Protein AF-A0A9D7CVF1-F1 (afdb_monomer_lite)

pLDDT: mean 89.94, std 9.38, range [32.0, 98.56]

Sequence (458 aa):
MRPASTTSSVDATNLTDLGPASDLLQLRPAEVLFEEWAKLRAAGKKTPQIALWAAIPTGATHWTKHLSLYENPTYEGLLLRDRKTKKKVYFVVDPDAVDEESKKRVPSADIMASLRAADLVVQRMWTLGTTDASRDRWSFLAPCRAGDKDITTILGDEPCDQAHTPASTLGSAVAVAPSYQVNFGSLPYAASGRFRGHTFRKQWATALSVMPEYVFVSGWNEFVSAPQANPIVGDPFAKSMGLERDPEGRNLFVDTFGAEFGRDIEPTVEYGSEVYDLMTSCARVFHRNAATGARGCNDAAEACCAKQPADTYRTVLAARNDVLEDVVLSTSRSELTTLVGAGHREVCSRHGAPSTFCLRGDEPSTPLGPFIAFGSGGAGRRALHRCIIGNRHFYSLAAGCEGQVFDGTLAFLQEAPSSEMPRRLQRCFHPTTGEHTVALGFDCPSGFTTVETLGYVR

Radius of gyration: 24.54 Å; chains: 1; bounding box: 62×50×69 Å

Secondary structure (DSSP, 8-state):
-PPPPPEEEEEE-S--S-SHHHIIIIIHHHHHHHHHHHHHHHTT----EEEEEE---TT--THHHHHHHHH-GGGGGGB-B-TTT-PEEEEEE-----SHHHHTTSPPHHHHHHHHHTTEEEEEEESSS---TTS-EEES---EEETTEEE----SSS------BS--SS--EEEE-SS-BSS-TTSTTTB---GGGHHHHHHHHHHHHH--SEEEE--S--TT--EEE---TT-TT---TT-TTSGGGGEEESS--HHHH----S-BTTTBTHHHHHHHHHHHHHHHHHHHT--S---TTSGGGPPPPTTSEEEEEEEEETTTTEEEEES-HHHHHHHHHTT-EE-B---SS--SS---SSS-B-TT--EEEESS--TTEEEEEEEEETTEEEEESSTTGGGSEEEEEEEEEESS--SSS-EEEEEEEETTTTEEEEEESSPPPTTPEEEEEEEEE-

Structure (mmCIF, N/CA/C/O backbone):
data_AF-A0A9D7CVF1-F1
#
_entry.id   AF-A0A9D7CVF1-F1
#
loop_
_atom_site.group_PDB
_atom_site.id
_atom_site.type_symbol
_atom_site.label_atom_id
_atom_site.label_alt_id
_atom_site.label_comp_id
_atom_site.label_asym_id
_atom_site.label_entity_id
_atom_site.label_seq_id
_atom_site.pdbx_PDB_ins_code
_atom_site.Cartn_x
_atom_site.Cartn_y
_atom_site.Cartn_z
_atom_site.occupancy
_atom_site.B_iso_or_equiv
_atom_site.auth_seq_id
_atom_site.auth_comp_id
_atom_site.auth_asym_id
_atom_site.auth_atom_id
_atom_site.pdbx_PDB_model_num
ATOM 1 N N . MET A 1 1 ? -9.320 -19.992 29.918 1.00 32.00 1 MET A N 1
ATOM 2 C CA . MET A 1 1 ? -9.082 -18.763 29.125 1.00 32.00 1 MET A CA 1
ATOM 3 C C . MET A 1 1 ? -10.267 -18.559 28.192 1.00 32.00 1 MET A C 1
ATOM 5 O O . MET A 1 1 ? -10.681 -19.530 27.572 1.00 32.00 1 MET A O 1
ATOM 9 N N . ARG A 1 2 ? -10.872 -17.363 28.138 1.00 34.62 2 ARG A N 1
ATOM 10 C CA . ARG A 1 2 ? -11.914 -17.071 27.132 1.00 34.62 2 ARG A CA 1
ATOM 11 C C . ARG A 1 2 ? -11.241 -16.953 25.754 1.00 34.62 2 ARG A C 1
ATOM 13 O O . ARG A 1 2 ? -10.129 -16.427 25.716 1.00 34.62 2 ARG A O 1
ATOM 20 N N . PRO A 1 3 ? -11.867 -17.430 24.662 1.00 41.22 3 PRO A N 1
ATOM 21 C CA . PRO A 1 3 ? -11.344 -17.208 23.318 1.00 41.22 3 PRO A CA 1
ATOM 22 C C . PRO A 1 3 ? -11.152 -15.706 23.111 1.00 41.22 3 PRO A C 1
ATOM 24 O O . PRO A 1 3 ? -11.980 -14.911 23.564 1.00 41.22 3 PRO A O 1
ATOM 27 N N . ALA A 1 4 ? -10.036 -15.328 22.494 1.00 51.19 4 ALA A N 1
ATOM 28 C CA . ALA A 1 4 ? -9.769 -13.944 22.150 1.00 51.19 4 ALA A CA 1
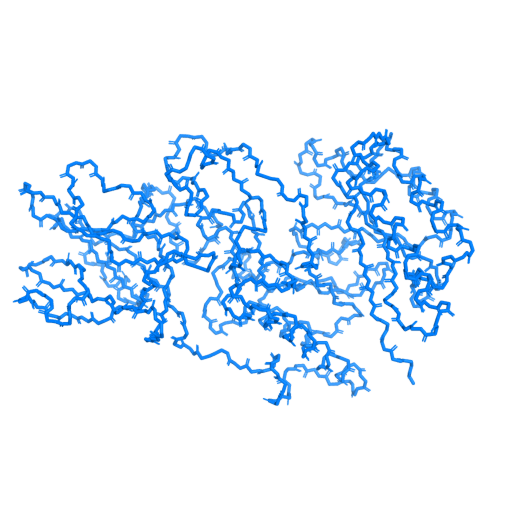ATOM 29 C C . ALA A 1 4 ? -10.967 -13.372 21.378 1.00 51.19 4 ALA A C 1
ATOM 31 O O . ALA A 1 4 ? -11.469 -14.001 20.446 1.00 51.19 4 ALA A O 1
ATOM 32 N N . SER A 1 5 ? -11.475 -12.224 21.821 1.00 62.84 5 SER A N 1
ATOM 33 C CA . SER A 1 5 ? -12.551 -11.539 21.119 1.00 62.84 5 SER A CA 1
ATOM 34 C C . SER A 1 5 ? -11.984 -10.881 19.867 1.00 62.84 5 SER A C 1
ATOM 36 O O . SER A 1 5 ? -11.014 -10.131 19.935 1.00 62.84 5 SER A O 1
ATOM 38 N N . THR A 1 6 ? -12.585 -11.181 18.719 1.00 80.75 6 THR A N 1
ATOM 39 C CA . THR A 1 6 ? -12.394 -10.396 17.500 1.00 80.75 6 THR A CA 1
ATOM 40 C C . THR A 1 6 ? -13.077 -9.044 17.692 1.00 80.75 6 THR A C 1
ATOM 42 O O . THR A 1 6 ? -14.173 -8.985 18.256 1.00 80.75 6 THR A O 1
ATOM 45 N N . THR A 1 7 ? -12.453 -7.972 17.214 1.00 89.00 7 THR A N 1
ATOM 46 C CA . THR A 1 7 ? -12.971 -6.603 17.317 1.00 89.00 7 THR A CA 1
ATOM 47 C C . THR A 1 7 ? -12.929 -5.935 15.950 1.00 89.00 7 THR A C 1
ATOM 49 O O . THR A 1 7 ? -12.012 -6.192 15.176 1.00 89.00 7 THR A O 1
ATOM 52 N N . SER A 1 8 ? -13.897 -5.065 15.682 1.00 90.12 8 SER A N 1
ATOM 53 C CA . SER A 1 8 ? -13.922 -4.146 14.551 1.00 90.12 8 SER A CA 1
ATOM 54 C C . SER A 1 8 ? -13.879 -2.708 15.057 1.00 90.12 8 SER A C 1
ATOM 56 O O . SER A 1 8 ? -14.657 -2.336 15.938 1.00 90.12 8 SER A O 1
ATOM 58 N N . SER A 1 9 ? -12.977 -1.909 14.493 1.00 92.00 9 SER A N 1
ATOM 59 C CA . SER A 1 9 ? -13.012 -0.453 14.627 1.00 92.00 9 SER A CA 1
ATOM 60 C C . SER A 1 9 ? -13.763 0.119 13.429 1.00 92.00 9 SER A C 1
ATOM 62 O O . SER A 1 9 ? -13.464 -0.271 12.305 1.00 92.00 9 SER A O 1
ATOM 64 N N . VAL A 1 10 ? -14.728 1.008 13.651 1.00 93.44 10 VAL A N 1
ATOM 65 C CA . VAL A 1 10 ? -15.422 1.725 12.568 1.00 93.44 10 VAL A CA 1
ATOM 66 C C . VAL A 1 10 ? -14.771 3.090 12.406 1.00 93.44 10 VAL A C 1
ATOM 68 O O . VAL A 1 10 ? -14.734 3.863 13.366 1.00 93.44 10 VAL A O 1
ATOM 71 N N . ASP A 1 11 ? -14.247 3.364 11.214 1.00 90.69 11 ASP A N 1
ATOM 72 C CA . ASP A 1 11 ? -13.698 4.672 10.869 1.00 90.69 11 ASP A CA 1
ATOM 73 C C . ASP A 1 11 ? -14.835 5.676 10.630 1.00 90.69 11 ASP A C 1
ATOM 75 O O . ASP A 1 11 ? -15.666 5.518 9.737 1.00 90.69 11 ASP A O 1
ATOM 79 N N . ALA A 1 12 ? -14.876 6.712 11.460 1.00 90.62 12 ALA A N 1
ATOM 80 C CA . ALA A 1 12 ? -15.750 7.866 11.328 1.00 90.62 12 ALA A CA 1
ATOM 81 C C . ALA A 1 12 ? -14.936 9.164 11.493 1.00 90.62 12 ALA A C 1
ATOM 83 O O . ALA A 1 12 ? -15.301 10.069 12.250 1.00 90.62 12 ALA A O 1
ATOM 84 N N . THR A 1 13 ? -13.787 9.245 10.816 1.00 88.56 13 THR A N 1
ATOM 85 C CA . THR A 1 13 ? -12.788 10.309 11.023 1.00 88.56 13 THR A CA 1
ATOM 86 C C . THR A 1 13 ? -12.808 11.438 9.991 1.00 88.56 13 THR A C 1
ATOM 88 O O . THR A 1 13 ? -12.294 12.521 10.267 1.00 88.56 13 THR A O 1
ATOM 91 N N . ASN A 1 14 ? -13.429 11.226 8.829 1.00 85.62 14 ASN A N 1
ATOM 92 C CA . ASN A 1 14 ? -13.462 12.199 7.730 1.00 85.62 14 ASN A CA 1
ATOM 93 C C . ASN A 1 14 ? -14.377 13.418 7.953 1.00 85.62 14 ASN A C 1
ATOM 95 O O . ASN A 1 14 ? -14.084 14.481 7.409 1.00 85.62 14 ASN A O 1
ATOM 99 N N . LEU A 1 15 ? -15.465 13.300 8.725 1.00 89.06 15 LEU A N 1
ATOM 100 C CA . LEU A 1 15 ? -16.431 14.378 8.951 1.00 89.06 15 LEU A CA 1
ATOM 101 C C . LEU A 1 15 ? -16.648 14.597 10.455 1.00 89.06 15 LEU A C 1
ATOM 103 O O . LEU A 1 15 ? -16.790 13.655 11.230 1.00 89.06 15 LEU A O 1
ATOM 107 N N . THR A 1 16 ? -16.656 15.860 10.876 1.00 90.50 16 THR A N 1
ATOM 108 C CA . THR A 1 16 ? -16.737 16.254 12.297 1.00 90.50 16 THR A CA 1
ATOM 109 C C . THR A 1 16 ? -18.127 16.737 12.704 1.00 90.50 16 THR A C 1
ATOM 111 O O . THR A 1 16 ? -18.491 16.689 13.884 1.00 90.50 16 THR A O 1
ATOM 114 N N . ASP A 1 17 ? -18.923 17.164 11.724 1.00 91.25 17 ASP A N 1
ATOM 115 C CA . ASP A 1 17 ? -20.221 17.796 11.931 1.00 91.25 17 ASP A CA 1
ATOM 116 C C . ASP A 1 17 ? -21.368 16.931 11.426 1.00 91.25 17 ASP A C 1
ATOM 118 O O . ASP A 1 17 ? -21.234 16.191 10.451 1.00 91.25 17 ASP A O 1
ATOM 122 N N . LEU A 1 18 ? -22.521 17.042 12.086 1.00 90.88 18 LEU A N 1
ATOM 123 C CA . LEU A 1 18 ? -23.754 16.393 11.652 1.00 90.88 18 LEU A CA 1
ATOM 124 C C . LEU A 1 18 ? -24.325 17.082 10.412 1.00 90.88 18 LEU A C 1
ATOM 126 O O . LEU A 1 18 ? -24.581 18.285 10.406 1.00 90.88 18 LEU A O 1
ATOM 130 N N . GLY A 1 19 ? -24.592 16.292 9.380 1.00 92.81 19 GLY A N 1
ATOM 131 C CA . GLY A 1 19 ? -25.247 16.733 8.160 1.00 92.81 19 GLY A CA 1
ATOM 132 C C . GLY A 1 19 ? -25.524 15.553 7.229 1.00 92.81 19 GLY A C 1
ATOM 133 O O . GLY A 1 19 ? -25.128 14.430 7.534 1.00 92.81 19 GLY A O 1
ATOM 134 N N . PRO A 1 20 ? -26.167 15.784 6.073 1.00 93.75 20 PRO A N 1
ATOM 135 C CA . PRO A 1 20 ? -26.528 14.702 5.154 1.00 93.75 20 PRO A CA 1
ATOM 136 C C . PRO A 1 20 ? -25.336 13.845 4.702 1.00 93.75 20 PRO A C 1
ATOM 138 O O . PRO A 1 20 ? -25.470 12.638 4.537 1.00 93.75 20 PRO A O 1
ATOM 141 N N . ALA A 1 21 ? -24.158 14.455 4.528 1.00 90.69 21 ALA A N 1
ATOM 142 C CA . ALA A 1 21 ? -22.952 13.738 4.123 1.00 90.69 21 ALA A CA 1
ATOM 143 C C . ALA A 1 21 ? -22.392 12.840 5.239 1.00 90.69 21 ALA A C 1
ATOM 145 O O . ALA A 1 21 ? -22.044 11.694 4.968 1.00 90.69 21 ALA A O 1
ATOM 146 N N . SER A 1 22 ? -22.314 13.327 6.484 1.00 90.56 22 SER A N 1
ATOM 147 C CA . SER A 1 22 ? -21.828 12.517 7.613 1.00 90.56 22 SER A CA 1
ATOM 148 C C . SER A 1 22 ? -22.823 11.448 8.025 1.00 90.56 22 SER A C 1
ATOM 150 O O . SER A 1 22 ? -22.408 10.343 8.369 1.00 90.56 22 SER A O 1
ATOM 152 N N . ASP A 1 23 ? -24.119 11.725 7.888 1.00 91.94 23 ASP A N 1
ATOM 153 C CA . ASP A 1 23 ? -25.166 10.724 8.059 1.00 91.94 23 ASP A CA 1
ATOM 154 C C . ASP A 1 23 ? -24.984 9.556 7.079 1.00 91.94 23 ASP A C 1
ATOM 156 O O . ASP A 1 23 ? -24.867 8.404 7.494 1.00 91.94 23 ASP A O 1
ATOM 160 N N . LEU A 1 24 ? -24.848 9.865 5.785 1.00 90.88 24 LEU A N 1
ATOM 161 C CA . LEU A 1 24 ? -24.698 8.867 4.728 1.00 90.88 24 LEU A CA 1
ATOM 162 C C . LEU A 1 24 ? -23.375 8.090 4.809 1.00 90.88 24 LEU A C 1
ATOM 164 O O . LEU A 1 24 ? -23.370 6.876 4.614 1.00 90.88 24 LEU A O 1
ATOM 168 N N . LEU A 1 25 ? -22.257 8.784 5.040 1.00 87.75 25 LEU A N 1
ATOM 169 C CA . LEU A 1 25 ? -20.916 8.205 4.903 1.00 87.75 25 LEU A CA 1
ATOM 170 C C . LEU A 1 25 ? -20.358 7.611 6.199 1.00 87.75 25 LEU A C 1
ATOM 172 O O . LEU A 1 25 ? -19.443 6.798 6.124 1.00 87.75 25 LEU A O 1
ATOM 176 N N . GLN A 1 26 ? -20.853 8.017 7.374 1.00 90.25 26 GLN A N 1
ATOM 177 C CA . GLN A 1 26 ? -20.248 7.632 8.655 1.00 90.25 26 GLN A CA 1
ATOM 178 C C . GLN A 1 26 ? -21.265 7.125 9.677 1.00 90.25 26 GLN A C 1
ATOM 180 O O . GLN A 1 26 ? -21.130 5.998 10.155 1.00 90.25 26 GLN A O 1
ATOM 185 N N . LEU A 1 27 ? -22.295 7.917 9.999 1.00 92.69 27 LEU A N 1
ATOM 186 C CA . LEU A 1 27 ? -23.236 7.559 11.062 1.00 92.69 27 LEU A CA 1
ATOM 187 C C . LEU A 1 27 ? -24.082 6.349 10.680 1.00 92.69 27 LEU A C 1
ATOM 189 O O . LEU A 1 27 ? -24.062 5.340 11.385 1.00 92.69 27 LEU A O 1
ATOM 193 N N . ARG A 1 28 ? -24.813 6.421 9.562 1.00 94.69 28 ARG A N 1
ATOM 194 C CA . ARG A 1 28 ? -25.746 5.361 9.181 1.00 94.69 28 ARG A CA 1
ATOM 195 C C . ARG A 1 28 ? -25.044 4.026 8.918 1.00 94.69 28 ARG A C 1
ATOM 197 O O . ARG A 1 28 ? -25.560 3.012 9.390 1.00 94.69 28 ARG A O 1
ATOM 204 N N . PRO A 1 29 ? -23.875 3.969 8.249 1.00 93.00 29 PRO A N 1
ATOM 205 C CA . PRO A 1 29 ? -23.104 2.731 8.155 1.00 93.00 29 PRO A CA 1
ATOM 206 C C . PRO A 1 29 ? -22.764 2.126 9.524 1.00 93.00 29 PRO A C 1
ATOM 208 O O . PRO A 1 29 ? -22.915 0.916 9.710 1.00 93.00 29 PRO A O 1
ATOM 211 N N . ALA A 1 30 ? -22.378 2.952 10.505 1.00 94.56 30 ALA A N 1
ATOM 212 C CA . ALA A 1 30 ? -22.141 2.486 11.868 1.00 94.56 30 ALA A CA 1
ATOM 213 C C . ALA A 1 30 ? -23.431 1.949 12.511 1.00 94.56 30 ALA A C 1
ATOM 215 O O . ALA A 1 30 ? -23.434 0.834 13.027 1.00 94.56 30 ALA A O 1
ATOM 216 N N . GLU A 1 31 ? -24.542 2.687 12.442 1.00 96.56 31 GLU A N 1
ATOM 217 C CA . GLU A 1 31 ? -25.841 2.255 12.980 1.00 96.56 31 GLU A CA 1
ATOM 218 C C . GLU A 1 31 ? -26.288 0.907 12.411 1.00 96.56 31 GLU A C 1
ATOM 220 O O . GLU A 1 31 ? -26.634 0.003 13.172 1.00 96.56 31 GLU A O 1
ATOM 225 N N . VAL A 1 32 ? -26.217 0.743 11.087 1.00 96.62 32 VAL A N 1
ATOM 226 C CA . VAL A 1 32 ? -26.565 -0.510 10.404 1.00 96.62 32 VAL A CA 1
ATOM 227 C C . VAL A 1 32 ? -25.686 -1.655 10.901 1.00 96.62 32 VAL A C 1
ATOM 229 O O . VAL A 1 32 ? -26.194 -2.747 11.152 1.00 96.62 32 VAL A O 1
ATOM 232 N N . LEU A 1 33 ? -24.387 -1.423 11.110 1.00 95.88 33 LEU A N 1
ATOM 233 C CA . LEU A 1 33 ? -23.498 -2.446 11.663 1.00 95.88 33 LEU A CA 1
ATOM 234 C C . LEU A 1 33 ? -23.951 -2.895 13.061 1.00 95.88 33 LEU A C 1
ATOM 236 O O . LEU A 1 33 ? -24.021 -4.096 13.331 1.00 95.88 33 LEU A O 1
ATOM 240 N N . PHE A 1 34 ? -24.294 -1.948 13.939 1.00 97.88 34 PHE A N 1
ATOM 241 C CA . PHE A 1 34 ? -24.825 -2.242 15.273 1.00 97.88 34 PHE A CA 1
ATOM 242 C C . PHE A 1 34 ? -26.160 -2.999 15.208 1.00 97.88 34 PHE A C 1
ATOM 244 O O . PHE A 1 34 ? -26.321 -4.013 15.891 1.00 97.88 34 PHE A O 1
ATOM 251 N N . GLU A 1 35 ? -27.093 -2.547 14.368 1.00 98.12 35 GLU A N 1
ATOM 252 C CA . GLU A 1 35 ? -28.409 -3.163 14.168 1.00 98.12 35 GLU A CA 1
ATOM 253 C C . GLU A 1 35 ? -28.285 -4.611 13.673 1.00 98.12 35 GLU A C 1
ATOM 255 O O . GLU A 1 35 ? -28.850 -5.533 14.271 1.00 98.12 35 GLU A O 1
ATOM 260 N N . GLU A 1 36 ? -27.519 -4.839 12.605 1.00 98.00 36 GLU A N 1
ATOM 261 C CA . GLU A 1 36 ? -27.364 -6.162 12.000 1.00 98.00 36 GLU A CA 1
ATOM 262 C C . GLU A 1 36 ? -26.594 -7.118 12.914 1.00 98.00 36 GLU A C 1
ATOM 264 O O . GLU A 1 36 ? -26.976 -8.281 13.077 1.00 98.00 36 GLU A O 1
ATOM 269 N N . TRP A 1 37 ? -25.548 -6.648 13.597 1.00 97.62 37 TRP A N 1
ATOM 270 C CA . TRP A 1 37 ? -24.817 -7.505 14.531 1.00 97.62 37 TRP A CA 1
ATOM 271 C C . TRP A 1 37 ? -25.613 -7.805 15.801 1.00 97.62 37 TRP A C 1
ATOM 273 O O . TRP A 1 37 ? -25.480 -8.906 16.346 1.00 97.62 37 TRP A O 1
ATOM 283 N N . ALA A 1 38 ? -26.477 -6.892 16.254 1.00 97.75 38 ALA A N 1
ATOM 284 C CA . ALA A 1 38 ? -27.419 -7.172 17.334 1.00 97.75 38 ALA A CA 1
ATOM 285 C C . ALA A 1 38 ? -28.394 -8.288 16.931 1.00 97.75 38 ALA A C 1
ATOM 287 O O . ALA A 1 38 ? -28.563 -9.246 17.690 1.00 97.75 38 ALA A O 1
ATOM 288 N N . LYS A 1 39 ? -28.964 -8.224 15.717 1.00 97.81 39 LYS A N 1
ATOM 289 C CA . LYS A 1 39 ? -29.837 -9.281 15.167 1.00 97.81 39 LYS A CA 1
ATOM 290 C C . LYS A 1 39 ? -29.113 -10.627 15.098 1.00 97.81 39 LYS A C 1
ATOM 292 O O . LYS A 1 39 ? -29.648 -11.639 15.553 1.00 97.81 39 LYS A O 1
ATOM 297 N N . LEU A 1 40 ? -27.873 -10.646 14.603 1.00 97.31 40 LEU A N 1
ATOM 298 C CA . LEU A 1 40 ? -27.055 -11.862 14.543 1.00 97.31 40 LEU A CA 1
ATOM 299 C C . LEU A 1 40 ? -26.820 -12.468 15.934 1.00 97.31 40 LEU A C 1
ATOM 301 O O . LEU A 1 40 ? -26.973 -13.680 16.109 1.00 97.31 40 LEU A O 1
ATOM 305 N N . ARG A 1 41 ? -26.498 -11.648 16.940 1.00 95.88 41 ARG A N 1
ATOM 306 C CA . ARG A 1 41 ? -26.304 -12.128 18.318 1.00 95.88 41 ARG A CA 1
ATOM 307 C C . ARG A 1 41 ? -27.593 -12.606 18.970 1.00 95.88 41 ARG A C 1
ATOM 309 O O . ARG A 1 41 ? -27.563 -13.629 19.653 1.00 95.88 41 ARG A O 1
ATOM 316 N N . ALA A 1 42 ? -28.715 -11.932 18.724 1.00 96.31 42 ALA A N 1
ATOM 317 C CA . ALA A 1 42 ? -30.031 -12.395 19.161 1.00 96.31 42 ALA A CA 1
ATOM 318 C C . ALA A 1 42 ? -30.380 -13.769 18.554 1.00 96.31 42 ALA A C 1
ATOM 320 O O . ALA A 1 42 ? -30.990 -14.600 19.220 1.00 96.31 42 ALA A O 1
ATOM 321 N N . ALA A 1 43 ? -29.903 -14.052 17.337 1.00 97.38 43 ALA A N 1
ATOM 322 C CA . ALA A 1 43 ? -29.999 -15.358 16.682 1.00 97.38 43 ALA A CA 1
ATOM 323 C C . ALA A 1 43 ? -28.908 -16.371 17.113 1.00 97.38 43 ALA A C 1
ATOM 325 O O . ALA A 1 43 ? -28.710 -17.396 16.455 1.00 97.38 43 ALA A O 1
ATOM 326 N N . GLY A 1 44 ? -28.158 -16.096 18.186 1.00 96.00 44 GLY A N 1
ATOM 327 C CA . GLY A 1 44 ? -27.120 -16.984 18.718 1.00 96.00 44 GLY A CA 1
ATOM 328 C C . GLY A 1 44 ? -25.831 -17.044 17.889 1.00 96.00 44 GLY A C 1
ATOM 329 O O . GLY A 1 44 ? -24.979 -17.902 18.137 1.00 96.00 44 GLY A O 1
ATOM 330 N N . LYS A 1 45 ? -25.656 -16.158 16.899 1.00 96.06 45 LYS A N 1
ATOM 331 C CA . LYS A 1 45 ? -24.412 -16.056 16.124 1.00 96.06 45 LYS A CA 1
ATOM 332 C C . LYS A 1 45 ? -23.379 -15.226 16.883 1.00 96.06 45 LYS A C 1
ATOM 334 O O . LYS A 1 45 ? -23.706 -14.314 17.640 1.00 96.06 45 LYS A O 1
ATOM 339 N N . LYS A 1 46 ? -22.102 -15.536 16.668 1.00 92.81 46 LYS A N 1
ATOM 340 C CA . LYS A 1 46 ? -20.994 -14.722 17.181 1.00 92.81 46 LYS A CA 1
ATOM 341 C C . LYS A 1 46 ? -20.722 -13.585 16.204 1.00 92.81 46 LYS A C 1
ATOM 343 O O . LYS A 1 46 ? -20.696 -13.815 15.001 1.00 92.81 46 LYS A O 1
ATOM 348 N N . THR A 1 47 ? -20.465 -12.396 16.730 1.00 94.25 47 THR A N 1
ATOM 349 C CA . THR A 1 47 ? -19.963 -11.256 15.956 1.00 94.25 47 THR A CA 1
ATOM 350 C C . THR A 1 47 ? -18.785 -10.626 16.696 1.00 94.25 47 THR A C 1
ATOM 352 O O . THR A 1 47 ? -18.683 -10.804 17.920 1.00 94.25 47 THR A O 1
ATOM 355 N N . PRO A 1 48 ? -17.903 -9.892 16.001 1.00 93.56 48 PRO A N 1
ATOM 356 C CA . PRO A 1 48 ? -16.881 -9.096 16.662 1.00 93.56 48 PRO A CA 1
ATOM 357 C C . PRO A 1 48 ? -17.485 -8.077 17.640 1.00 93.56 48 PRO A C 1
ATOM 359 O O . PRO A 1 48 ? -18.680 -7.771 17.602 1.00 93.56 48 PRO A O 1
ATOM 362 N N . GLN A 1 49 ? -16.661 -7.571 18.554 1.00 96.31 49 GLN A N 1
ATOM 363 C CA . GLN A 1 49 ? -16.992 -6.360 19.302 1.00 96.31 49 GLN A CA 1
ATOM 364 C C . GLN A 1 49 ? -16.765 -5.116 18.433 1.00 96.31 49 GLN A C 1
ATOM 366 O O . GLN A 1 49 ? -15.989 -5.177 17.485 1.00 96.31 49 GLN A O 1
ATOM 371 N N . ILE A 1 50 ? -17.416 -3.999 18.752 1.00 97.00 50 ILE A N 1
ATOM 372 C CA . ILE A 1 50 ? -17.337 -2.744 17.998 1.00 97.00 50 ILE A CA 1
ATOM 373 C C . ILE A 1 50 ? -16.693 -1.659 18.863 1.00 97.00 50 ILE A C 1
ATOM 375 O O . ILE A 1 50 ? -17.048 -1.500 20.033 1.00 97.00 50 ILE A O 1
ATOM 379 N N . ALA A 1 51 ? -15.780 -0.894 18.273 1.00 96.94 51 ALA A N 1
ATOM 380 C CA . ALA A 1 51 ? -15.361 0.410 18.770 1.00 96.94 51 ALA A CA 1
ATOM 381 C C . ALA A 1 51 ? -15.463 1.439 17.637 1.00 96.94 51 ALA A C 1
ATOM 383 O O . ALA A 1 51 ? -15.152 1.127 16.491 1.00 96.94 51 ALA A O 1
ATOM 384 N N . LEU A 1 52 ? -15.896 2.657 17.942 1.00 96.50 52 LEU A N 1
ATOM 385 C CA . LEU A 1 52 ? -15.896 3.756 16.978 1.00 96.50 52 LEU A CA 1
ATOM 386 C C . LEU A 1 52 ? -14.578 4.528 17.074 1.00 96.50 52 LEU A C 1
ATOM 388 O O . LEU A 1 52 ? -14.048 4.716 18.173 1.00 96.50 52 LEU A O 1
ATOM 392 N N . TRP A 1 53 ? -14.074 4.985 15.930 1.00 94.38 53 TRP A N 1
ATOM 393 C CA . TRP A 1 53 ? -12.944 5.899 15.825 1.00 94.38 53 TRP A CA 1
ATOM 394 C C . TRP A 1 53 ? -13.392 7.190 15.153 1.00 94.38 53 TRP A C 1
ATOM 396 O O . TRP A 1 53 ? -13.807 7.171 14.002 1.00 94.38 53 TRP A O 1
ATOM 406 N N . ALA A 1 54 ? -13.338 8.311 15.874 1.00 93.06 54 ALA A N 1
ATOM 407 C CA . ALA A 1 54 ? -13.902 9.567 15.387 1.00 93.06 54 ALA A CA 1
ATOM 408 C C . ALA A 1 54 ? -12.941 10.753 15.496 1.00 93.06 54 ALA A C 1
ATOM 410 O O . ALA A 1 54 ? -12.135 10.847 16.429 1.00 93.06 54 ALA A O 1
ATOM 411 N N . ALA A 1 55 ? -13.091 11.700 14.570 1.00 91.75 55 ALA A N 1
ATOM 412 C CA . ALA A 1 55 ? -12.527 13.037 14.700 1.00 91.75 55 ALA A CA 1
ATOM 413 C C . ALA A 1 55 ? -13.442 13.897 15.579 1.00 91.75 55 ALA A C 1
ATOM 415 O O . ALA A 1 55 ? -14.623 14.066 15.280 1.00 91.75 55 ALA A O 1
ATOM 416 N N . ILE A 1 56 ? -12.900 14.420 16.682 1.00 92.81 56 ILE A N 1
ATOM 417 C CA . ILE A 1 56 ? -13.674 15.165 17.690 1.00 92.81 56 ILE A CA 1
ATOM 418 C C . ILE A 1 56 ? -13.012 16.485 18.124 1.00 92.81 56 ILE A C 1
ATOM 420 O O . ILE A 1 56 ? -12.766 16.699 19.318 1.00 92.81 56 ILE A O 1
ATOM 424 N N . PRO A 1 57 ? -12.684 17.375 17.175 1.00 91.94 57 PRO A N 1
ATOM 425 C CA . PRO A 1 57 ? -12.158 18.686 17.521 1.00 91.94 57 PRO A CA 1
ATOM 426 C C . PRO A 1 57 ? -13.186 19.591 18.193 1.00 91.94 57 PRO A C 1
ATOM 428 O O . PRO A 1 57 ? -14.369 19.264 18.298 1.00 91.94 57 PRO A O 1
ATOM 431 N N . THR A 1 58 ? -12.730 20.758 18.647 1.00 89.62 58 THR A N 1
ATOM 432 C CA . THR A 1 58 ? -13.601 21.793 19.210 1.00 89.62 58 THR A CA 1
ATOM 433 C C . THR A 1 58 ? -14.736 22.124 18.241 1.00 89.62 58 THR A C 1
ATOM 435 O O . THR A 1 58 ? -14.491 22.448 17.082 1.00 89.62 58 THR A O 1
ATOM 438 N N . GLY A 1 59 ? -15.977 22.065 18.727 1.00 89.75 59 GLY A N 1
ATOM 439 C CA . GLY A 1 59 ? -17.176 22.335 17.929 1.00 89.75 59 GLY A CA 1
ATOM 440 C C . GLY A 1 59 ? -17.739 21.127 17.175 1.00 89.75 59 GLY A C 1
ATOM 441 O O . GLY A 1 59 ? -18.856 21.225 16.677 1.00 89.75 59 GLY A O 1
ATOM 442 N N . ALA A 1 60 ? -17.040 19.986 17.146 1.00 91.94 60 ALA A N 1
ATOM 443 C CA . ALA A 1 60 ? -17.547 18.775 16.509 1.00 91.94 60 ALA A CA 1
ATOM 444 C C . ALA A 1 60 ? -18.858 18.312 17.157 1.00 91.94 60 ALA A C 1
ATOM 446 O O . ALA A 1 60 ? -18.970 18.198 18.382 1.00 91.94 60 ALA A O 1
ATOM 447 N N . THR A 1 61 ? -19.841 17.988 16.323 1.00 91.94 61 THR A N 1
ATOM 448 C CA . THR A 1 61 ? -21.190 17.597 16.769 1.00 91.94 61 THR A CA 1
ATOM 449 C C . THR A 1 61 ? -21.496 16.120 16.531 1.00 91.94 61 THR A C 1
ATOM 451 O O . THR A 1 61 ? -22.323 15.541 17.241 1.00 91.94 61 THR A O 1
ATOM 454 N N . HIS A 1 62 ? -20.790 15.478 15.594 1.00 89.50 62 HIS A N 1
ATOM 455 C CA . HIS A 1 62 ? -21.055 14.107 15.149 1.00 89.50 62 HIS A CA 1
ATOM 456 C C . HIS A 1 62 ? -20.929 13.056 16.267 1.00 89.50 62 HIS A C 1
ATOM 458 O O . HIS A 1 62 ? -21.747 12.141 16.378 1.00 89.50 62 HIS A O 1
ATOM 464 N N . TRP A 1 63 ? -19.973 13.237 17.181 1.00 91.88 63 TRP A N 1
ATOM 465 C CA . TRP A 1 63 ? -19.701 12.293 18.272 1.00 91.88 63 TRP A CA 1
ATOM 466 C C . TRP A 1 63 ? -20.867 12.093 19.248 1.00 91.88 63 TRP A C 1
ATOM 468 O O . TRP A 1 63 ? -20.959 11.045 19.883 1.00 91.88 63 TRP A O 1
ATOM 478 N N . THR A 1 64 ? -21.779 13.061 19.367 1.00 93.25 64 THR A N 1
ATOM 479 C CA . THR A 1 64 ? -22.951 12.932 20.248 1.00 93.25 64 THR A CA 1
ATOM 480 C C . THR A 1 64 ? -23.893 11.822 19.774 1.00 93.25 64 THR A C 1
ATOM 482 O O . THR A 1 64 ? -24.475 11.104 20.587 1.00 93.25 64 THR A O 1
ATOM 485 N N . LYS A 1 65 ? -23.993 11.608 18.455 1.00 94.56 65 LYS A N 1
ATOM 486 C CA . LYS A 1 65 ? -24.763 10.499 17.878 1.00 94.56 65 LYS A CA 1
ATOM 487 C C . LYS A 1 65 ? -24.062 9.165 18.065 1.00 94.56 65 LYS A C 1
ATOM 489 O O . LYS A 1 65 ? -24.709 8.200 18.465 1.00 94.56 65 LYS A O 1
ATOM 494 N N . HIS A 1 66 ? -22.743 9.126 17.911 1.00 94.38 66 HIS A N 1
ATOM 495 C CA . HIS A 1 66 ? -21.956 7.950 18.280 1.00 94.38 66 HIS A CA 1
ATOM 496 C C . HIS A 1 66 ? -22.151 7.559 19.748 1.00 94.38 66 HIS A C 1
ATOM 498 O O . HIS A 1 66 ? -22.326 6.380 20.048 1.00 94.38 66 HIS A O 1
ATOM 504 N N . LEU A 1 67 ? -22.184 8.537 20.659 1.00 94.81 67 LEU A N 1
ATOM 505 C CA . LEU A 1 67 ? -22.413 8.270 22.075 1.00 94.81 67 LEU A CA 1
ATOM 506 C C . LEU A 1 67 ? -23.778 7.610 22.320 1.00 94.81 67 LEU A C 1
ATOM 508 O O . LEU A 1 67 ? -23.858 6.657 23.091 1.00 94.81 67 LEU A O 1
ATOM 512 N N . SER A 1 68 ? -24.821 8.018 21.592 1.00 95.62 68 SER A N 1
ATOM 513 C CA . SER A 1 68 ? -26.143 7.386 21.710 1.00 95.62 68 SER A CA 1
ATOM 514 C C . SER A 1 68 ? -26.141 5.888 21.358 1.00 95.62 68 SER A C 1
ATOM 516 O O . SER A 1 68 ? -26.902 5.117 21.943 1.00 95.62 68 SER A O 1
ATOM 518 N N . LEU A 1 69 ? -25.236 5.436 20.477 1.00 96.62 69 LEU A N 1
ATOM 519 C CA . LEU A 1 69 ? -25.036 4.008 20.193 1.00 96.62 69 LEU A CA 1
ATOM 520 C C . LEU A 1 69 ? -24.387 3.282 21.373 1.00 96.62 69 LEU A C 1
ATOM 522 O O . LEU A 1 69 ? -24.756 2.152 21.685 1.00 96.62 69 LEU A O 1
ATOM 526 N N . TYR A 1 70 ? -23.453 3.941 22.056 1.00 96.94 70 TYR A N 1
ATOM 527 C CA . TYR A 1 70 ? -22.801 3.400 23.247 1.00 96.94 70 TYR A CA 1
ATOM 528 C C . TYR A 1 70 ? -23.737 3.349 24.455 1.00 96.94 70 TYR A C 1
ATOM 530 O O . TYR A 1 70 ? -23.588 2.465 25.300 1.00 96.94 70 TYR A O 1
ATOM 538 N N . GLU A 1 71 ? -24.688 4.271 24.557 1.00 96.00 71 GLU A N 1
ATOM 539 C CA . GLU A 1 71 ? -25.667 4.340 25.648 1.00 96.00 71 GLU A CA 1
ATOM 540 C C . GLU A 1 71 ? -26.873 3.414 25.430 1.00 96.00 71 GLU A C 1
ATOM 542 O O . GLU A 1 71 ? -27.584 3.095 26.385 1.00 96.00 71 GLU A O 1
ATOM 547 N N . ASN A 1 72 ? -27.087 2.923 24.205 1.00 96.88 72 ASN A N 1
ATOM 548 C CA . ASN A 1 72 ? -28.197 2.030 23.897 1.00 96.88 72 ASN A CA 1
ATOM 549 C C . ASN A 1 72 ? -27.999 0.640 24.547 1.00 96.88 72 ASN A C 1
ATOM 551 O O . ASN A 1 72 ? -27.082 -0.097 24.167 1.00 96.88 72 ASN A O 1
ATOM 555 N N . PRO A 1 73 ? -28.886 0.210 25.467 1.00 96.38 73 PRO A N 1
ATOM 556 C CA . PRO A 1 73 ? -28.740 -1.062 26.176 1.00 96.38 73 PRO A CA 1
ATOM 557 C C . PRO A 1 73 ? -28.824 -2.287 25.254 1.00 96.38 73 PRO A C 1
ATOM 559 O O . PRO A 1 73 ? -28.263 -3.334 25.574 1.00 96.38 73 PRO A O 1
ATOM 562 N N . THR A 1 74 ? -29.462 -2.163 24.086 1.00 96.75 74 THR A N 1
ATOM 563 C CA . THR A 1 74 ? -29.527 -3.228 23.068 1.00 96.75 74 THR A CA 1
ATOM 564 C C . THR A 1 74 ? -28.137 -3.592 22.546 1.00 96.75 74 THR A C 1
ATOM 566 O O . THR A 1 74 ? -27.875 -4.740 22.188 1.00 96.75 74 THR A O 1
ATOM 569 N N . TYR A 1 75 ? -27.226 -2.618 22.526 1.00 97.31 75 TYR A N 1
ATOM 570 C CA . TYR A 1 75 ? -25.886 -2.754 21.963 1.00 97.31 75 TYR A CA 1
ATOM 571 C C . TYR A 1 75 ? -24.812 -3.019 23.013 1.00 97.31 75 TYR A C 1
ATOM 573 O O . TYR A 1 75 ? -23.653 -3.222 22.664 1.00 97.31 75 TYR A O 1
ATOM 581 N N . GLU A 1 76 ? -25.183 -3.104 24.289 1.00 95.00 76 GLU A N 1
ATOM 582 C CA . GLU A 1 76 ? -24.257 -3.258 25.410 1.00 95.00 76 GLU A CA 1
ATOM 583 C C . GLU A 1 76 ? -23.279 -4.430 25.219 1.00 95.00 76 GLU A C 1
ATOM 585 O O . GLU A 1 76 ? -22.071 -4.293 25.403 1.00 95.00 76 GLU A O 1
ATOM 590 N N . GLY A 1 77 ? -23.776 -5.575 24.744 1.00 93.88 77 GLY A N 1
ATOM 591 C CA . GLY A 1 77 ? -22.919 -6.723 24.463 1.00 93.88 77 GLY A CA 1
ATOM 592 C C . GLY A 1 77 ? -21.951 -6.497 23.298 1.00 93.88 77 GLY A C 1
ATOM 593 O O . GLY A 1 77 ? -20.880 -7.110 23.282 1.00 93.88 77 GLY A O 1
ATOM 594 N N . LEU A 1 78 ? -22.317 -5.680 22.303 1.00 97.00 78 LEU A N 1
ATOM 595 C CA . LEU A 1 78 ? -21.542 -5.453 21.076 1.00 97.00 78 LEU A CA 1
ATOM 596 C C . LEU A 1 78 ? -20.288 -4.622 21.318 1.00 97.00 78 LEU A C 1
ATOM 598 O O . LEU A 1 78 ? -19.323 -4.785 20.585 1.00 97.00 78 LEU A O 1
ATOM 602 N N . LEU A 1 79 ? -20.269 -3.766 22.331 1.00 97.19 79 LEU A N 1
ATOM 603 C CA . LEU A 1 79 ? -19.195 -2.798 22.521 1.00 97.19 79 LEU A CA 1
ATOM 604 C C . LEU A 1 79 ? -17.888 -3.470 22.963 1.00 97.19 79 LEU A C 1
ATOM 606 O O . LEU A 1 79 ? -17.877 -4.377 23.806 1.00 97.19 79 LEU A O 1
ATOM 610 N N . LEU A 1 80 ? -16.764 -3.015 22.402 1.00 96.38 80 LEU A N 1
ATOM 611 C CA . LEU A 1 80 ? -15.442 -3.364 22.910 1.00 96.38 80 LEU A CA 1
ATOM 612 C C . LEU A 1 80 ? -15.311 -2.801 24.325 1.00 96.38 80 LEU A C 1
ATOM 614 O O . LEU A 1 80 ? -15.592 -1.629 24.574 1.00 96.38 80 LEU A O 1
ATOM 618 N N . ARG A 1 81 ? -14.847 -3.644 25.246 1.00 95.62 81 ARG A N 1
ATOM 619 C CA . ARG A 1 81 ? -14.558 -3.255 26.624 1.00 95.62 81 ARG A CA 1
ATOM 620 C C . ARG A 1 81 ? -13.093 -3.500 26.934 1.00 95.62 81 ARG A C 1
ATOM 622 O O . ARG A 1 81 ? -12.569 -4.577 26.641 1.00 95.62 81 ARG A O 1
ATOM 629 N N . ASP A 1 82 ? -12.456 -2.515 27.552 1.00 94.44 82 ASP A N 1
ATOM 630 C CA . ASP A 1 82 ? -11.088 -2.645 28.029 1.00 94.44 82 ASP A CA 1
ATOM 631 C C . ASP A 1 82 ? -11.010 -3.785 29.055 1.00 94.44 82 ASP A C 1
ATOM 633 O O . ASP A 1 82 ? -11.842 -3.928 29.956 1.00 94.44 82 ASP A O 1
ATOM 637 N N . ARG A 1 83 ? -9.990 -4.631 28.925 1.00 89.75 83 ARG A N 1
ATOM 638 C CA . ARG A 1 83 ? -9.819 -5.795 29.793 1.00 89.75 83 ARG A CA 1
ATOM 639 C C . ARG A 1 83 ? -9.528 -5.393 31.234 1.00 89.75 83 ARG A C 1
ATOM 641 O O . ARG A 1 83 ? -9.950 -6.137 32.127 1.00 89.75 83 ARG A O 1
ATOM 648 N N . LYS A 1 84 ? -8.845 -4.264 31.451 1.00 91.25 84 LYS A N 1
ATOM 649 C CA . LYS A 1 84 ? -8.375 -3.811 32.769 1.00 91.25 84 LYS A CA 1
ATOM 650 C C . LYS A 1 84 ? -9.503 -3.127 33.541 1.00 91.25 84 LYS A C 1
ATOM 652 O O . LYS A 1 84 ? -9.883 -3.588 34.612 1.00 91.25 84 LYS A O 1
ATOM 657 N N . THR A 1 85 ? -10.092 -2.089 32.962 1.00 94.56 85 THR A N 1
ATOM 658 C CA . THR A 1 85 ? -11.115 -1.247 33.605 1.00 94.56 85 THR A CA 1
ATOM 659 C C . THR A 1 85 ? -12.546 -1.731 33.383 1.00 94.56 85 THR A C 1
ATOM 661 O O . THR A 1 85 ? -13.457 -1.264 34.059 1.00 94.56 85 THR A O 1
ATOM 664 N N . LYS A 1 86 ? -12.762 -2.647 32.429 1.00 94.94 86 LYS A N 1
ATOM 665 C CA . LYS A 1 86 ? -14.078 -3.079 31.924 1.00 94.94 86 LYS A CA 1
ATOM 666 C C . LYS A 1 86 ? -14.876 -2.001 31.206 1.00 94.94 86 LYS A C 1
ATOM 668 O O . LYS A 1 86 ? -15.924 -2.348 30.677 1.00 94.94 86 LYS A O 1
ATOM 673 N N . LYS A 1 87 ? -14.404 -0.758 31.127 1.00 96.81 87 LYS A N 1
ATOM 674 C CA . LYS A 1 87 ? -15.083 0.362 30.463 1.00 96.81 87 LYS A CA 1
ATOM 675 C C . LYS A 1 87 ? -15.179 0.176 28.952 1.00 96.81 87 LYS A C 1
ATOM 677 O O . LYS A 1 87 ? -14.396 -0.575 28.368 1.00 96.81 87 LYS A O 1
ATOM 682 N N . LYS A 1 88 ? -16.138 0.857 28.324 1.00 97.50 88 LYS A N 1
ATOM 683 C CA . LYS A 1 88 ? -16.350 0.834 26.867 1.00 97.50 88 LYS A CA 1
ATOM 684 C C . LYS A 1 88 ? -15.197 1.562 26.166 1.00 97.50 88 LYS A C 1
ATOM 686 O O . LYS A 1 88 ? -14.760 2.602 26.643 1.00 97.50 88 LYS A O 1
ATOM 691 N N . VAL A 1 89 ? -14.686 1.027 25.062 1.00 97.38 89 VAL A N 1
ATOM 692 C CA . VAL A 1 89 ? -13.545 1.616 24.337 1.00 97.38 89 VAL A CA 1
ATOM 693 C C . VAL A 1 89 ? -14.035 2.542 23.233 1.00 97.38 89 VAL A C 1
ATOM 695 O O . VAL A 1 89 ? -14.909 2.164 22.453 1.00 97.38 89 VAL A O 1
ATOM 698 N N . TYR A 1 90 ? -13.439 3.728 23.141 1.00 97.19 90 TYR A N 1
ATOM 699 C CA . TYR A 1 90 ? -13.684 4.703 22.080 1.00 97.19 90 TYR A CA 1
ATOM 700 C C . TYR A 1 90 ? -12.345 5.230 21.553 1.00 97.19 90 TYR A C 1
ATOM 702 O O . TYR A 1 90 ? -11.482 5.625 22.341 1.00 97.19 90 TYR A O 1
ATOM 710 N N . PHE A 1 91 ? -12.152 5.236 20.237 1.00 95.75 91 PHE A N 1
ATOM 711 C CA . PHE A 1 91 ? -10.939 5.766 19.623 1.00 95.75 91 PHE A CA 1
ATOM 712 C C . PHE A 1 91 ? -11.149 7.210 19.173 1.00 95.75 91 PHE A C 1
ATOM 714 O O . PHE A 1 91 ? -12.211 7.580 18.670 1.00 95.75 91 PHE A O 1
ATOM 721 N N . VAL A 1 92 ? -10.114 8.034 19.312 1.00 94.38 92 VAL A N 1
ATOM 722 C CA . VAL A 1 92 ? -10.143 9.433 18.863 1.00 94.38 92 VAL A CA 1
ATOM 723 C C . VAL A 1 92 ? -8.947 9.734 17.979 1.00 94.38 92 VAL A C 1
ATOM 725 O O . VAL A 1 92 ? -7.840 9.258 18.233 1.00 94.38 92 VAL A O 1
ATOM 728 N N . VAL A 1 93 ? -9.181 10.515 16.932 1.00 91.75 93 VAL A N 1
ATOM 729 C CA . VAL A 1 93 ? -8.133 11.038 16.049 1.00 91.75 93 VAL A CA 1
ATOM 730 C C . VAL A 1 93 ? -7.191 11.930 16.847 1.00 91.75 93 VAL A C 1
ATOM 732 O O . VAL A 1 93 ? -7.647 12.854 17.505 1.00 91.75 93 VAL A O 1
ATOM 735 N N . ASP A 1 94 ? -5.889 11.662 16.792 1.00 88.44 94 ASP A N 1
ATOM 736 C CA . ASP A 1 94 ? -4.873 12.482 17.463 1.00 88.44 94 ASP A CA 1
ATOM 737 C C . ASP A 1 94 ? -3.651 12.685 16.562 1.00 88.44 94 ASP A C 1
ATOM 739 O O . ASP A 1 94 ? -2.623 12.011 16.739 1.00 88.44 94 ASP A O 1
ATOM 743 N N . PRO A 1 95 ? -3.772 13.552 15.541 1.00 82.62 95 PRO A N 1
ATOM 744 C CA . PRO A 1 95 ? -2.706 13.758 14.588 1.00 82.62 95 PRO A CA 1
ATOM 745 C C . PRO A 1 95 ? -1.493 14.371 15.271 1.00 82.62 95 PRO A C 1
ATOM 747 O O . PRO A 1 95 ? -1.592 15.060 16.287 1.00 82.62 95 PRO A O 1
ATOM 750 N N . ASP A 1 96 ? -0.325 14.157 14.676 1.00 72.81 96 ASP A N 1
ATOM 751 C CA . ASP A 1 96 ? 0.803 15.028 14.965 1.00 72.81 96 ASP A CA 1
ATOM 752 C C . ASP A 1 96 ? 0.401 16.439 14.533 1.00 72.81 96 ASP A C 1
ATOM 754 O O . ASP A 1 96 ? 0.202 16.686 13.351 1.00 72.81 96 ASP A O 1
ATOM 758 N N . ALA A 1 97 ? 0.186 17.334 15.502 1.00 65.62 97 ALA A N 1
ATOM 759 C CA . ALA A 1 97 ? -0.294 18.705 15.307 1.00 65.62 97 ALA A CA 1
ATOM 760 C C . ALA A 1 97 ? 0.794 19.611 14.691 1.00 65.62 97 ALA A C 1
ATOM 762 O O . ALA A 1 97 ? 1.149 20.658 15.239 1.00 65.62 97 ALA A O 1
ATOM 763 N N . VAL A 1 98 ? 1.384 19.148 13.590 1.00 66.44 98 VAL A N 1
ATOM 764 C CA . VAL A 1 98 ? 2.542 19.741 12.914 1.00 66.44 98 VAL A CA 1
ATOM 765 C C . VAL A 1 98 ? 2.148 20.888 11.990 1.00 66.44 98 VAL A C 1
ATOM 767 O O . VAL A 1 98 ? 2.996 21.712 11.660 1.00 66.44 98 VAL A O 1
ATOM 770 N N . ASP A 1 99 ? 0.868 20.988 11.629 1.00 71.94 99 ASP A N 1
ATOM 771 C CA . ASP A 1 99 ? 0.313 22.068 10.816 1.00 71.94 99 ASP A CA 1
ATOM 772 C C . ASP A 1 99 ? -1.053 22.549 11.347 1.00 71.94 99 ASP A C 1
ATOM 774 O O . ASP A 1 99 ? -1.650 21.966 12.255 1.00 71.94 99 ASP A O 1
ATOM 778 N N . GLU A 1 100 ? -1.546 23.669 10.816 1.00 72.94 100 GLU A N 1
ATOM 779 C CA . GLU A 1 100 ? -2.817 24.260 11.260 1.00 72.94 100 GLU A CA 1
ATOM 780 C C . GLU A 1 100 ? -4.037 23.394 10.929 1.00 72.94 100 GLU A C 1
ATOM 782 O O . GLU A 1 100 ? -5.062 23.503 11.595 1.00 72.94 100 GLU A O 1
ATOM 787 N N . GLU A 1 101 ? -3.948 22.517 9.931 1.00 72.44 101 GLU A N 1
ATOM 788 C CA . GLU A 1 101 ? -5.068 21.666 9.532 1.00 72.44 101 GLU A CA 1
ATOM 789 C C . GLU A 1 101 ? -5.194 20.438 10.444 1.00 72.44 101 GLU A C 1
ATOM 791 O O . GLU A 1 101 ? -6.278 20.115 10.928 1.00 72.44 101 GLU A O 1
ATOM 796 N N . SER A 1 102 ? -4.075 19.802 10.776 1.00 72.00 102 SER A N 1
ATOM 797 C CA . SER A 1 102 ? -3.978 18.730 11.769 1.00 72.00 102 SER A CA 1
ATOM 798 C C . SER A 1 102 ? -4.373 19.216 13.166 1.00 72.00 102 SER A C 1
ATOM 800 O O . SER A 1 102 ? -5.101 18.511 13.868 1.00 72.00 102 SER A O 1
ATOM 802 N N . LYS A 1 103 ? -4.013 20.449 13.556 1.00 75.25 103 LYS A N 1
ATOM 803 C CA . LYS A 1 103 ? -4.471 21.062 14.820 1.00 75.25 103 LYS A CA 1
ATOM 804 C C . LYS A 1 103 ? -5.994 21.121 14.935 1.00 75.25 103 LYS A C 1
ATOM 806 O O . LYS A 1 103 ? -6.522 20.892 16.021 1.00 75.25 103 LYS A O 1
ATOM 811 N N . LYS A 1 104 ? -6.708 21.352 13.828 1.00 77.25 104 LYS A N 1
ATOM 812 C CA . LYS A 1 104 ? -8.182 21.361 13.800 1.00 77.25 104 LYS A CA 1
ATOM 813 C C . LYS A 1 104 ? -8.807 19.984 13.977 1.00 77.25 104 LYS A C 1
ATOM 815 O O . LYS A 1 104 ? -10.024 19.914 14.013 1.00 77.25 104 LYS A O 1
ATOM 820 N N . ARG A 1 105 ? -8.033 18.898 14.057 1.00 80.44 105 ARG A N 1
ATOM 821 C CA . ARG A 1 105 ? -8.545 17.537 14.298 1.00 80.44 105 ARG A CA 1
ATOM 822 C C . ARG A 1 105 ? -8.198 16.999 15.689 1.00 80.44 105 ARG A C 1
ATOM 824 O O . ARG A 1 105 ? -8.637 15.905 16.032 1.00 80.44 105 ARG A O 1
ATOM 831 N N . VAL A 1 106 ? -7.428 17.750 16.483 1.00 84.44 106 VAL A N 1
ATOM 832 C CA . VAL A 1 106 ? -7.017 17.358 17.840 1.00 84.44 106 VAL A CA 1
ATOM 833 C C . VAL A 1 106 ? -8.243 17.246 18.757 1.00 84.44 106 VAL A C 1
ATOM 835 O O . VAL A 1 106 ? -9.094 18.135 18.717 1.00 84.44 106 VAL A O 1
ATOM 838 N N . PRO A 1 107 ? -8.347 16.212 19.617 1.00 87.38 107 PRO A N 1
ATOM 839 C CA . PRO A 1 107 ? -9.509 16.028 20.479 1.00 87.38 107 PRO A CA 1
ATOM 840 C C . PRO A 1 107 ? -9.711 17.189 21.452 1.00 87.38 107 PRO A C 1
ATOM 842 O O . PRO A 1 107 ? -8.786 17.569 22.177 1.00 87.38 107 PRO A O 1
ATOM 845 N N . SER A 1 108 ? -10.940 17.697 21.534 1.00 88.00 108 SER A N 1
ATOM 846 C CA . SER A 1 108 ? -11.277 18.768 22.473 1.00 88.00 108 SER A CA 1
ATOM 847 C C . SER A 1 108 ? -11.286 18.284 23.927 1.00 88.00 108 SER A C 1
ATOM 849 O O . SER A 1 108 ? -11.814 17.214 24.236 1.00 88.00 108 SER A O 1
ATOM 851 N N . ALA A 1 109 ? -10.716 19.060 24.853 1.00 90.00 109 ALA A N 1
ATOM 852 C CA . ALA A 1 109 ? -10.550 18.643 26.251 1.00 90.00 109 ALA A CA 1
ATOM 853 C C . ALA A 1 109 ? -11.887 18.437 26.996 1.00 90.00 109 ALA A C 1
ATOM 855 O O . ALA A 1 109 ? -12.016 17.506 27.794 1.00 90.00 109 ALA A O 1
ATOM 856 N N . ASP A 1 110 ? -12.879 19.278 26.714 1.00 91.69 110 ASP A N 1
ATOM 857 C CA . ASP A 1 110 ? -14.252 19.204 27.228 1.00 91.69 110 ASP A CA 1
ATOM 858 C C . ASP A 1 110 ? -15.015 17.991 26.667 1.00 91.69 110 ASP A C 1
ATOM 860 O O . ASP A 1 110 ? -15.662 17.259 27.422 1.00 91.69 110 ASP A O 1
ATOM 864 N N . ILE A 1 111 ? -14.872 17.706 25.368 1.00 92.38 111 ILE A N 1
ATOM 865 C CA . ILE A 1 111 ? -15.439 16.499 24.749 1.00 92.38 111 ILE A CA 1
ATOM 866 C C . ILE A 1 111 ? -14.789 15.251 25.358 1.00 92.38 111 ILE A C 1
ATOM 868 O O . ILE A 1 111 ? -15.485 14.326 25.771 1.00 92.38 111 ILE A O 1
ATOM 872 N N . MET A 1 112 ? -13.463 15.239 25.518 1.00 92.75 112 MET A N 1
ATOM 873 C CA . MET A 1 112 ? -12.744 14.141 26.173 1.00 92.75 112 MET A CA 1
ATOM 874 C C . MET A 1 112 ? -13.212 13.918 27.618 1.00 92.75 112 MET A C 1
ATOM 876 O O . MET A 1 112 ? -13.301 12.773 28.065 1.00 92.75 112 MET A O 1
ATOM 880 N N . ALA A 1 113 ? -13.516 14.984 28.363 1.00 93.31 113 ALA A N 1
ATOM 881 C CA . ALA A 1 113 ? -14.100 14.873 29.699 1.00 93.31 113 ALA A CA 1
ATOM 882 C C . ALA A 1 113 ? -15.515 14.273 29.654 1.00 93.31 113 ALA A C 1
ATOM 884 O O . ALA A 1 113 ? -15.822 13.390 30.455 1.00 93.31 113 ALA A O 1
ATOM 885 N N . SER A 1 114 ? -16.331 14.682 28.681 1.00 93.69 114 SER A N 1
ATOM 886 C CA . SER A 1 114 ? -17.689 14.163 28.475 1.00 93.69 114 SER A CA 1
ATOM 887 C C . SER A 1 114 ? -17.689 12.669 28.141 1.00 93.69 114 SER A C 1
ATOM 889 O O . SER A 1 114 ? -18.428 11.900 28.753 1.00 93.69 114 SER A O 1
ATOM 891 N N . LEU A 1 115 ? -16.794 12.223 27.254 1.00 94.94 115 LEU A N 1
ATOM 892 C CA . LEU A 1 115 ? -16.638 10.801 26.932 1.00 94.94 115 LEU A CA 1
ATOM 893 C C . LEU A 1 115 ? -16.248 9.980 28.172 1.00 94.94 115 LEU A C 1
ATOM 895 O O . LEU A 1 115 ? -16.821 8.923 28.430 1.00 94.94 115 LEU A O 1
ATOM 899 N N . ARG A 1 116 ? -15.312 10.477 28.989 1.00 94.19 116 ARG A N 1
ATOM 900 C CA . ARG A 1 116 ? -14.915 9.801 30.239 1.00 94.19 116 ARG A CA 1
ATOM 901 C C . ARG A 1 116 ? -16.054 9.739 31.257 1.00 94.19 116 ARG A C 1
ATOM 903 O O . ARG A 1 116 ? -16.162 8.742 31.970 1.00 94.19 116 ARG A O 1
ATOM 910 N N . ALA A 1 117 ? -16.879 10.785 31.331 1.00 94.00 117 ALA A N 1
ATOM 911 C CA . ALA A 1 117 ? -18.063 10.816 32.186 1.00 94.00 117 ALA A CA 1
ATOM 912 C C . ALA A 1 117 ? -19.115 9.780 31.751 1.00 94.00 117 ALA A C 1
ATOM 914 O O . ALA A 1 117 ? -19.784 9.208 32.607 1.00 94.00 117 ALA A O 1
ATOM 915 N N . ALA A 1 118 ? -19.183 9.458 30.456 1.00 94.12 118 ALA A N 1
ATOM 916 C CA . ALA A 1 118 ? -20.020 8.392 29.902 1.00 94.12 118 ALA A CA 1
ATOM 917 C C . ALA A 1 118 ? -19.412 6.974 30.029 1.00 94.12 118 ALA A C 1
ATOM 919 O O . ALA A 1 118 ? -19.754 6.063 29.276 1.00 94.12 118 ALA A O 1
ATOM 920 N N . ASP A 1 119 ? -18.495 6.779 30.980 1.00 94.62 119 ASP A N 1
ATOM 921 C CA . ASP A 1 119 ? -17.815 5.508 31.257 1.00 94.62 119 ASP A CA 1
ATOM 922 C C . ASP A 1 119 ? -17.021 4.926 30.068 1.00 94.62 119 ASP A C 1
ATOM 924 O O . ASP A 1 119 ? -16.907 3.706 29.891 1.00 94.62 119 ASP A O 1
ATOM 928 N N . LEU A 1 120 ? -16.429 5.808 29.254 1.00 96.81 120 LEU A N 1
ATOM 929 C CA . LEU A 1 120 ? -15.539 5.423 28.160 1.00 96.81 120 LEU A CA 1
ATOM 930 C C . LEU A 1 120 ? -14.065 5.466 28.579 1.00 96.81 120 LEU A C 1
ATOM 932 O O . LEU A 1 120 ? -13.600 6.398 29.243 1.00 96.81 120 LEU A O 1
ATOM 936 N N . VAL A 1 121 ? -13.306 4.469 28.127 1.00 96.19 121 VAL A N 1
ATOM 937 C CA . VAL A 1 121 ? -11.850 4.540 27.982 1.00 96.19 121 VAL A CA 1
ATOM 938 C C . VAL A 1 121 ? -11.554 5.049 26.584 1.00 96.19 121 VAL A C 1
ATOM 940 O O . VAL A 1 121 ? -11.955 4.439 25.592 1.00 96.19 121 VAL A O 1
ATOM 943 N N . VAL A 1 122 ? -10.848 6.173 26.521 1.00 95.19 122 VAL A N 1
ATOM 944 C CA . VAL A 1 122 ? -10.529 6.831 25.259 1.00 95.19 122 VAL A CA 1
ATOM 945 C C . VAL A 1 122 ? -9.081 6.554 24.882 1.00 95.19 122 VAL A C 1
ATOM 947 O O . VAL A 1 122 ? -8.178 6.933 25.626 1.00 95.19 122 VAL A O 1
ATOM 950 N N . GLN A 1 123 ? -8.867 5.927 23.725 1.00 94.00 123 GLN A N 1
ATOM 951 C CA . GLN A 1 123 ? -7.541 5.681 23.161 1.00 94.00 123 GLN A CA 1
ATOM 952 C C . GLN A 1 123 ? -7.319 6.596 21.954 1.00 94.00 123 GLN A C 1
ATOM 954 O O . GLN A 1 123 ? -8.087 6.589 20.993 1.00 94.00 123 GLN A O 1
ATOM 959 N N . ARG A 1 124 ? -6.248 7.385 21.990 1.00 92.81 124 ARG A N 1
ATOM 960 C CA . ARG A 1 124 ? -5.829 8.207 20.850 1.00 92.81 124 ARG A CA 1
ATOM 961 C C . ARG A 1 124 ? -5.245 7.315 19.757 1.00 92.81 124 ARG A C 1
ATOM 963 O O . ARG A 1 124 ? -4.517 6.371 20.081 1.00 92.81 124 ARG A O 1
ATOM 970 N N . MET A 1 125 ? -5.533 7.619 18.495 1.00 91.31 125 MET A N 1
ATOM 971 C CA . MET A 1 125 ? -5.039 6.870 17.339 1.00 91.31 125 MET A CA 1
ATOM 972 C C . MET A 1 125 ? -4.755 7.785 16.138 1.00 91.31 125 MET A C 1
ATOM 974 O O . MET A 1 125 ? -5.496 8.739 15.889 1.00 91.31 125 MET A O 1
ATOM 978 N N . TRP A 1 126 ? -3.681 7.498 15.396 1.00 88.81 126 TRP A N 1
ATOM 979 C CA . TRP A 1 126 ? -3.326 8.200 14.156 1.00 88.81 126 TRP A CA 1
ATOM 980 C C . TRP A 1 126 ? -2.586 7.301 13.156 1.00 88.81 126 TRP A C 1
ATOM 982 O O . TRP A 1 126 ? -2.309 6.147 13.457 1.00 88.81 126 TRP A O 1
ATOM 992 N N . THR A 1 127 ? -2.319 7.812 11.952 1.00 82.12 127 THR A N 1
ATOM 993 C CA . THR A 1 127 ? -1.784 7.048 10.816 1.00 82.12 127 THR A CA 1
ATOM 994 C C . THR A 1 127 ? -0.302 6.732 10.986 1.00 82.12 127 THR A C 1
ATOM 996 O O . THR A 1 127 ? 0.059 5.759 11.641 1.00 82.12 127 THR A O 1
ATOM 999 N N . LEU A 1 128 ? 0.547 7.587 10.423 1.00 74.06 128 LEU A N 1
ATOM 1000 C CA . LEU A 1 128 ? 1.989 7.483 10.337 1.00 74.06 128 LEU A CA 1
ATOM 1001 C C . LEU A 1 128 ? 2.579 8.228 11.522 1.00 74.06 128 LEU A C 1
ATOM 1003 O O . LEU A 1 128 ? 2.181 9.358 11.809 1.00 74.06 128 LEU A O 1
ATOM 1007 N N . GLY A 1 129 ? 3.502 7.593 12.223 1.00 62.34 129 GLY A N 1
ATOM 1008 C CA . GLY A 1 129 ? 4.201 8.238 13.316 1.00 62.34 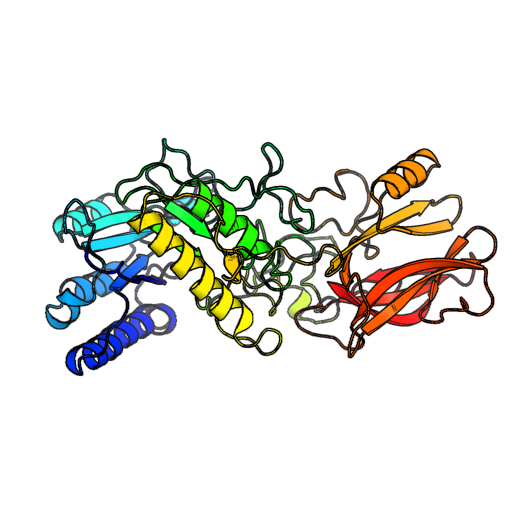129 GLY A CA 1
ATOM 1009 C C . GLY A 1 129 ? 4.901 7.237 14.206 1.00 62.34 129 GLY A C 1
ATOM 1010 O O . GLY A 1 129 ? 4.538 6.061 14.285 1.00 62.34 129 GLY A O 1
ATOM 1011 N N . THR A 1 130 ? 5.904 7.734 14.919 1.00 58.12 130 THR A N 1
ATOM 1012 C CA . THR A 1 130 ? 6.510 6.989 16.006 1.00 58.12 130 THR A CA 1
ATOM 1013 C C . THR A 1 130 ? 5.432 6.733 17.053 1.00 58.12 130 THR A C 1
ATOM 1015 O O . THR A 1 130 ? 4.852 7.644 17.651 1.00 58.12 130 THR A O 1
ATOM 1018 N N . THR A 1 131 ? 5.142 5.459 17.274 1.00 60.91 131 THR A N 1
ATOM 1019 C CA . THR A 1 131 ? 4.506 4.960 18.490 1.00 60.91 131 THR A CA 1
ATOM 1020 C C . THR A 1 131 ? 5.495 5.144 19.644 1.00 60.91 131 THR A C 1
ATOM 1022 O O . THR A 1 131 ? 6.051 4.190 20.182 1.00 60.91 131 THR A O 1
ATOM 1025 N N . ASP A 1 132 ? 5.827 6.397 19.946 1.00 58.69 132 ASP A N 1
ATOM 1026 C CA . ASP A 1 132 ? 6.687 6.735 21.066 1.00 58.69 132 ASP A CA 1
ATOM 1027 C C . ASP A 1 132 ? 5.952 6.351 22.352 1.00 58.69 132 ASP A C 1
ATOM 1029 O O . ASP A 1 132 ? 4.805 6.742 22.557 1.00 58.69 132 ASP A O 1
ATOM 1033 N N . ALA A 1 133 ? 6.623 5.599 23.223 1.00 57.84 133 ALA A N 1
ATOM 1034 C CA . ALA A 1 133 ? 6.112 5.235 24.537 1.00 57.84 133 ALA A CA 1
ATOM 1035 C C . ALA A 1 133 ? 5.745 6.462 25.397 1.00 57.84 133 ALA A C 1
ATOM 1037 O O . ALA A 1 133 ? 4.965 6.330 26.339 1.00 57.84 133 ALA A O 1
ATOM 1038 N N . SER A 1 134 ? 6.281 7.649 25.081 1.00 66.25 134 SER A N 1
ATOM 1039 C CA . SER A 1 134 ? 5.906 8.912 25.731 1.00 66.25 134 SER A CA 1
ATOM 1040 C C . SER A 1 134 ? 4.508 9.412 25.343 1.00 66.25 134 SER A C 1
ATOM 1042 O O . SER A 1 134 ? 3.929 10.243 26.047 1.00 66.25 134 SER A O 1
ATOM 1044 N N . ARG A 1 135 ? 3.947 8.910 24.238 1.00 73.75 135 ARG A N 1
ATOM 1045 C CA . ARG A 1 135 ? 2.643 9.307 23.711 1.00 73.75 135 ARG A CA 1
ATOM 1046 C C . ARG A 1 135 ? 1.667 8.157 23.884 1.00 73.75 135 ARG A C 1
ATOM 1048 O O . ARG A 1 135 ? 1.816 7.097 23.290 1.00 73.75 135 ARG A O 1
ATOM 1055 N N . ASP A 1 136 ? 0.626 8.393 24.673 1.00 87.12 136 ASP A N 1
ATOM 1056 C CA . ASP A 1 136 ? -0.495 7.470 24.847 1.00 87.12 136 ASP A CA 1
ATOM 1057 C C . ASP A 1 136 ? -1.362 7.400 23.575 1.00 87.12 136 ASP A C 1
ATOM 1059 O O . ASP A 1 136 ? -2.492 7.891 23.529 1.00 87.12 136 ASP A O 1
ATOM 1063 N N . ARG A 1 137 ? -0.793 6.844 22.501 1.00 89.38 137 ARG A N 1
ATOM 1064 C CA . ARG A 1 137 ? -1.360 6.848 21.155 1.00 89.38 137 ARG A CA 1
ATOM 1065 C C . ARG A 1 137 ? -1.025 5.560 20.411 1.00 89.38 137 ARG A C 1
ATOM 1067 O O . ARG A 1 137 ? 0.098 5.057 20.452 1.00 89.38 137 ARG A O 1
ATOM 1074 N N . TRP A 1 138 ? -2.016 5.042 19.701 1.00 91.62 138 TRP A N 1
ATOM 1075 C CA . TRP A 1 138 ? -1.847 3.951 18.752 1.00 91.62 138 TRP A CA 1
ATOM 1076 C C . TRP A 1 138 ? -1.579 4.496 17.356 1.00 91.62 138 TRP A C 1
ATOM 1078 O O . TRP A 1 138 ? -2.087 5.550 16.974 1.00 91.62 138 TRP A O 1
ATOM 1088 N N . SER A 1 139 ? -0.797 3.752 16.588 1.00 89.75 139 SER A N 1
ATOM 1089 C CA . SER A 1 139 ? -0.763 3.917 15.144 1.00 89.75 139 SER A CA 1
ATOM 1090 C C . SER A 1 139 ? -1.705 2.891 14.510 1.00 89.75 139 SER A C 1
ATOM 1092 O O . SER A 1 139 ? -1.779 1.764 15.001 1.00 89.75 139 SER A O 1
ATOM 1094 N N . PHE A 1 140 ? -2.417 3.264 13.446 1.00 89.62 140 PHE A N 1
ATOM 1095 C CA . PHE A 1 140 ? -3.121 2.303 12.591 1.00 89.62 140 PHE A CA 1
ATOM 1096 C C . PHE A 1 140 ? -2.319 1.928 11.332 1.00 89.62 140 PHE A C 1
ATOM 1098 O O . PHE A 1 140 ? -2.682 0.976 10.651 1.00 89.62 140 PHE A O 1
ATOM 1105 N N . LEU A 1 141 ? -1.204 2.613 11.047 1.00 90.69 141 LEU A N 1
ATOM 1106 C CA . LEU A 1 141 ? -0.264 2.289 9.971 1.00 90.69 141 LEU A CA 1
ATOM 1107 C C . LEU A 1 141 ? 1.185 2.462 10.437 1.00 90.69 141 LEU A C 1
ATOM 1109 O O . LEU A 1 141 ? 1.642 3.577 10.666 1.00 90.69 141 LEU A O 1
ATOM 1113 N N . ALA A 1 142 ? 1.940 1.366 10.496 1.00 90.50 142 ALA A N 1
ATOM 1114 C CA . ALA A 1 142 ? 3.336 1.380 10.928 1.00 90.50 142 ALA A CA 1
ATOM 1115 C C . ALA A 1 142 ? 4.267 0.929 9.788 1.00 90.50 142 ALA A C 1
ATOM 1117 O O . ALA A 1 142 ? 4.450 -0.276 9.607 1.00 90.50 142 ALA A O 1
ATOM 1118 N N . PRO A 1 143 ? 4.848 1.855 9.004 1.00 91.62 143 PRO A N 1
ATOM 1119 C CA . PRO A 1 143 ? 5.794 1.507 7.948 1.00 91.62 143 PRO A CA 1
ATOM 1120 C C . PRO A 1 143 ? 6.985 0.703 8.477 1.00 91.62 143 PRO A C 1
ATOM 1122 O O . PRO A 1 143 ? 7.444 0.917 9.600 1.00 91.62 143 PRO A O 1
ATOM 1125 N N . CYS A 1 144 ? 7.528 -0.197 7.655 1.00 90.88 144 CYS A N 1
ATOM 1126 C CA . CYS A 1 144 ? 8.847 -0.761 7.930 1.00 90.88 144 CYS A CA 1
ATOM 1127 C C . CYS A 1 144 ? 9.901 0.345 7.856 1.00 90.88 144 CYS A C 1
ATOM 1129 O O . CYS A 1 144 ? 9.760 1.276 7.061 1.00 90.88 144 CYS A O 1
ATOM 1131 N N . ARG A 1 145 ? 10.978 0.213 8.634 1.00 88.69 145 ARG A N 1
ATOM 1132 C CA . ARG A 1 145 ? 12.073 1.184 8.643 1.00 88.69 145 ARG A CA 1
ATOM 1133 C C . ARG A 1 145 ? 13.390 0.574 8.187 1.00 88.69 145 ARG A C 1
ATOM 1135 O O . ARG A 1 145 ? 13.649 -0.607 8.408 1.00 88.69 145 ARG A O 1
ATOM 1142 N N . ALA A 1 146 ? 14.222 1.406 7.572 1.00 83.94 146 ALA A N 1
ATOM 1143 C CA . ALA A 1 146 ? 15.643 1.156 7.371 1.00 83.94 146 ALA A CA 1
ATOM 1144 C C . ALA A 1 146 ? 16.425 2.242 8.116 1.00 83.94 146 ALA A C 1
ATOM 1146 O O . ALA A 1 146 ? 16.515 3.383 7.658 1.00 83.94 146 ALA A O 1
ATOM 1147 N N . GLY A 1 147 ? 16.958 1.892 9.288 1.00 84.50 147 GLY A N 1
ATOM 1148 C CA . GLY A 1 147 ? 17.503 2.881 10.216 1.00 84.50 147 GLY A CA 1
ATOM 1149 C C . GLY A 1 147 ? 16.394 3.774 10.774 1.00 84.50 147 GLY A C 1
ATOM 1150 O O . GLY A 1 147 ? 15.423 3.286 11.345 1.00 84.50 147 GLY A O 1
ATOM 1151 N N . ASP A 1 148 ? 16.529 5.084 10.600 1.00 80.81 148 ASP A N 1
ATOM 1152 C CA . ASP A 1 148 ? 15.587 6.102 11.075 1.00 80.81 148 ASP A CA 1
ATOM 1153 C C . ASP A 1 148 ? 14.511 6.486 10.044 1.00 80.81 148 ASP A C 1
ATOM 1155 O O . ASP A 1 148 ? 13.690 7.363 10.313 1.00 80.81 148 ASP A O 1
ATOM 1159 N N . LYS A 1 149 ? 14.498 5.841 8.872 1.00 82.75 149 LYS A N 1
ATOM 1160 C CA . LYS A 1 149 ? 13.615 6.197 7.755 1.00 82.75 149 LYS A CA 1
ATOM 1161 C C . LYS A 1 149 ? 12.552 5.145 7.517 1.00 82.75 149 LYS A C 1
ATOM 1163 O O . LYS A 1 149 ? 12.876 3.967 7.367 1.00 82.75 149 LYS A O 1
ATOM 1168 N N . ASP A 1 150 ? 11.313 5.595 7.372 1.00 87.44 150 ASP A N 1
ATOM 1169 C CA . ASP A 1 150 ? 10.235 4.775 6.832 1.00 87.44 150 ASP A CA 1
ATOM 1170 C C . ASP A 1 150 ? 10.542 4.405 5.376 1.00 87.44 150 ASP A C 1
ATOM 1172 O O . ASP A 1 150 ? 10.984 5.243 4.587 1.00 87.44 150 ASP A O 1
ATOM 1176 N N . ILE A 1 151 ? 10.305 3.146 5.017 1.00 87.94 151 ILE A N 1
ATOM 1177 C CA . ILE A 1 151 ? 10.521 2.617 3.672 1.00 87.94 151 ILE A CA 1
ATOM 1178 C C . ILE A 1 151 ? 9.276 1.898 3.175 1.00 87.94 151 ILE A C 1
ATOM 1180 O O . ILE A 1 151 ? 8.582 1.207 3.915 1.00 87.94 151 ILE A O 1
ATOM 1184 N N . THR A 1 152 ? 9.032 1.987 1.877 1.00 87.12 152 THR A N 1
ATOM 1185 C CA . THR A 1 152 ? 7.992 1.221 1.173 1.00 87.12 152 THR A CA 1
ATOM 1186 C C . THR A 1 152 ? 8.583 0.079 0.349 1.00 87.12 152 THR A C 1
ATOM 1188 O O . THR A 1 152 ? 7.877 -0.818 -0.095 1.00 87.12 152 THR A O 1
ATOM 1191 N N . THR A 1 153 ? 9.900 0.050 0.153 1.00 81.12 153 THR A N 1
ATOM 1192 C CA . THR A 1 153 ? 10.559 -1.038 -0.577 1.00 81.12 153 THR A CA 1
ATOM 1193 C C . THR A 1 153 ? 10.767 -2.240 0.336 1.00 81.12 153 THR A C 1
ATOM 1195 O O . THR A 1 153 ? 11.632 -2.221 1.202 1.00 81.12 153 THR A O 1
ATOM 1198 N N . ILE A 1 154 ? 9.998 -3.306 0.128 1.00 78.88 154 ILE A N 1
ATOM 1199 C CA . ILE A 1 154 ? 9.921 -4.439 1.071 1.00 78.88 154 ILE A CA 1
ATOM 1200 C C . ILE A 1 154 ? 10.266 -5.804 0.463 1.00 78.88 154 ILE A C 1
ATOM 1202 O O . ILE A 1 154 ? 10.162 -6.811 1.159 1.00 78.88 154 ILE A O 1
ATOM 1206 N N . LEU A 1 155 ? 10.709 -5.847 -0.797 1.00 77.06 155 LEU A N 1
ATOM 1207 C CA . LEU A 1 155 ? 10.967 -7.089 -1.539 1.00 77.06 155 LEU A CA 1
ATOM 1208 C C . LEU A 1 155 ? 12.142 -7.938 -1.023 1.00 77.06 155 LEU A C 1
ATOM 1210 O O . LEU A 1 155 ? 12.213 -9.113 -1.356 1.00 77.06 155 LEU A O 1
ATOM 1214 N N . GLY A 1 156 ? 13.054 -7.380 -0.220 1.00 78.62 156 GLY A N 1
ATOM 1215 C CA . GLY A 1 156 ? 14.147 -8.155 0.383 1.00 78.62 156 GLY A CA 1
ATOM 1216 C C . GLY A 1 156 ? 13.688 -9.064 1.530 1.00 78.62 156 GLY A C 1
ATOM 1217 O O . GLY A 1 156 ? 12.564 -8.941 2.017 1.00 78.62 156 GLY A O 1
ATOM 1218 N N . ASP A 1 157 ? 14.586 -9.913 2.026 1.00 76.94 157 ASP A N 1
ATOM 1219 C CA . ASP A 1 157 ? 14.332 -10.793 3.183 1.00 76.94 157 ASP A CA 1
ATOM 1220 C C . ASP A 1 157 ? 14.516 -10.099 4.541 1.00 76.94 157 ASP A C 1
ATOM 1222 O O . ASP A 1 157 ? 14.190 -10.670 5.581 1.00 76.94 157 ASP A O 1
ATOM 1226 N N . GLU A 1 158 ? 15.003 -8.856 4.538 1.00 84.88 158 GLU A N 1
ATOM 1227 C CA . GLU A 1 158 ? 15.261 -8.105 5.766 1.00 84.88 158 GLU A CA 1
ATOM 1228 C C . GLU A 1 158 ? 13.993 -7.953 6.624 1.00 84.88 158 GLU A C 1
ATOM 1230 O O . GLU A 1 158 ? 12.916 -7.666 6.078 1.00 84.88 158 GLU A O 1
ATOM 1235 N N . PRO A 1 159 ? 14.090 -8.109 7.959 1.00 88.38 159 PRO A N 1
ATOM 1236 C CA . PRO A 1 159 ? 12.964 -7.905 8.859 1.00 88.38 159 PRO A CA 1
ATOM 1237 C C . PRO A 1 159 ? 12.327 -6.520 8.703 1.00 88.38 159 PRO A C 1
ATOM 1239 O O . PRO A 1 159 ? 12.993 -5.527 8.420 1.00 88.38 159 PRO A O 1
ATOM 1242 N N . CYS A 1 160 ? 11.019 -6.442 8.937 1.00 89.62 160 CYS A N 1
ATOM 1243 C CA . CYS A 1 160 ? 10.324 -5.164 9.015 1.00 89.62 160 CYS A CA 1
ATOM 1244 C C . CYS A 1 160 ? 10.514 -4.550 10.405 1.00 89.62 160 CYS A C 1
ATOM 1246 O O . CYS A 1 160 ? 9.794 -4.896 11.343 1.00 89.62 160 CYS A O 1
ATOM 1248 N N . ASP A 1 161 ? 11.458 -3.618 10.541 1.00 89.75 161 ASP A N 1
ATOM 1249 C CA . ASP A 1 161 ? 11.640 -2.835 11.773 1.00 89.75 161 ASP A CA 1
ATOM 1250 C C . ASP A 1 161 ? 10.588 -1.718 11.890 1.00 89.75 161 ASP A C 1
ATOM 1252 O O . ASP A 1 161 ? 10.887 -0.524 11.921 1.00 89.75 161 ASP A O 1
ATOM 1256 N N . GLN A 1 162 ? 9.313 -2.095 11.880 1.00 91.19 162 GLN A N 1
ATOM 1257 C CA . GLN A 1 162 ? 8.224 -1.151 12.097 1.00 91.19 162 GLN A CA 1
ATOM 1258 C C . GLN A 1 162 ? 8.095 -0.764 13.572 1.00 91.19 162 GLN A C 1
ATOM 1260 O O . GLN A 1 162 ? 8.352 -1.556 14.484 1.00 91.19 162 GLN A O 1
ATOM 1265 N N . ALA A 1 163 ? 7.622 0.455 13.805 1.00 89.12 163 ALA A N 1
ATOM 1266 C CA . ALA A 1 163 ? 7.297 0.915 15.144 1.00 89.12 163 ALA A CA 1
ATOM 1267 C C . ALA A 1 163 ? 6.084 0.152 15.728 1.00 89.12 163 ALA A C 1
ATOM 1269 O O . ALA A 1 163 ? 5.223 -0.356 15.004 1.00 89.12 163 ALA A O 1
ATOM 1270 N N . HIS A 1 164 ? 6.022 0.063 17.056 1.00 90.69 164 HIS A N 1
ATOM 1271 C CA . HIS A 1 164 ? 4.864 -0.446 17.792 1.00 90.69 164 HIS A CA 1
ATOM 1272 C C . HIS A 1 164 ? 4.686 0.298 19.118 1.00 90.69 164 HIS A C 1
ATOM 1274 O O . HIS A 1 164 ? 5.655 0.829 19.661 1.00 90.69 164 HIS A O 1
ATOM 1280 N N . THR A 1 165 ? 3.463 0.342 19.646 1.00 91.31 165 THR A N 1
ATOM 1281 C CA . THR A 1 165 ? 3.146 0.987 20.926 1.00 91.31 165 THR A CA 1
ATOM 1282 C C . THR A 1 165 ? 3.395 -0.016 22.057 1.00 91.31 165 THR A C 1
ATOM 1284 O O . THR A 1 165 ? 2.606 -0.950 22.206 1.00 91.31 165 THR A O 1
ATOM 1287 N N . PRO A 1 166 ? 4.454 0.124 22.878 1.00 90.81 166 PRO A N 1
ATOM 1288 C CA . PRO A 1 166 ? 4.759 -0.854 23.926 1.00 90.81 166 PRO A CA 1
ATOM 1289 C C . PRO A 1 166 ? 3.846 -0.720 25.152 1.00 90.81 166 PRO A C 1
ATOM 1291 O O . PRO A 1 166 ? 3.706 -1.671 25.917 1.00 90.81 166 PRO A O 1
ATOM 1294 N N . ALA A 1 167 ? 3.223 0.444 25.349 1.00 90.44 167 ALA A N 1
ATOM 1295 C CA . ALA A 1 167 ? 2.250 0.703 26.403 1.00 90.44 167 ALA A CA 1
ATOM 1296 C C . ALA A 1 167 ? 1.355 1.889 26.019 1.00 90.44 167 ALA A C 1
ATOM 1298 O O . ALA A 1 167 ? 1.814 2.839 25.391 1.00 90.44 167 ALA A O 1
ATOM 1299 N N . SER A 1 168 ? 0.086 1.831 26.416 1.00 91.88 168 SER A N 1
ATOM 1300 C CA . SER A 1 168 ? -0.890 2.914 26.283 1.00 91.88 168 SER A CA 1
ATOM 1301 C C . SER A 1 168 ? -1.993 2.738 27.335 1.00 91.88 168 SER A C 1
ATOM 1303 O O . SER A 1 168 ? -1.995 1.749 28.079 1.00 91.88 168 SER A O 1
ATOM 1305 N N . THR A 1 169 ? -2.959 3.654 27.366 1.00 91.31 169 THR A N 1
ATOM 1306 C CA . THR A 1 169 ? -4.186 3.563 28.162 1.00 91.31 169 THR A CA 1
ATOM 1307 C C . THR A 1 169 ? -4.901 2.230 27.944 1.00 91.31 169 THR A C 1
ATOM 1309 O O . THR A 1 169 ? -5.331 1.602 28.911 1.00 91.31 169 THR A O 1
ATOM 1312 N N . LEU A 1 170 ? -5.004 1.767 26.695 1.00 92.31 170 LEU A N 1
ATOM 1313 C CA . LEU A 1 170 ? -5.660 0.500 26.366 1.00 92.31 170 LEU A CA 1
ATOM 1314 C C . LEU A 1 170 ? -4.709 -0.709 26.433 1.00 92.31 170 LEU A C 1
ATOM 1316 O O . LEU A 1 170 ? -5.151 -1.821 26.725 1.00 92.31 170 LEU A O 1
ATOM 1320 N N . GLY A 1 171 ? -3.409 -0.504 26.216 1.00 92.50 171 GLY A N 1
ATOM 1321 C CA . GLY A 1 171 ? -2.389 -1.552 26.246 1.00 92.50 171 GLY A CA 1
ATOM 1322 C C . GLY A 1 171 ? -1.416 -1.463 25.076 1.00 92.50 171 GLY A C 1
ATOM 1323 O O . GLY A 1 171 ? -1.467 -0.535 24.270 1.00 92.50 171 GLY A O 1
ATOM 1324 N N . SER A 1 172 ? -0.508 -2.432 24.982 1.00 93.31 172 SER A N 1
ATOM 1325 C CA . SER A 1 172 ? 0.426 -2.481 23.856 1.00 93.31 172 SER A CA 1
ATOM 1326 C C . SER A 1 172 ? -0.276 -2.840 22.543 1.00 93.31 172 SER A C 1
ATOM 1328 O O . SER A 1 172 ? -1.218 -3.638 22.528 1.00 93.31 172 SER A O 1
ATOM 1330 N N . ALA A 1 173 ? 0.188 -2.261 21.435 1.00 93.62 173 ALA A N 1
ATOM 1331 C CA . ALA A 1 173 ? -0.395 -2.455 20.114 1.00 93.62 173 ALA A CA 1
ATOM 1332 C C . ALA A 1 173 ? 0.654 -2.480 18.997 1.00 93.62 173 ALA A C 1
ATOM 1334 O O . ALA A 1 173 ? 1.630 -1.731 19.028 1.00 93.62 173 ALA A O 1
ATOM 1335 N N . VAL A 1 174 ? 0.422 -3.314 17.983 1.00 94.00 174 VAL A N 1
ATOM 1336 C CA . VAL A 1 174 ? 1.173 -3.324 16.716 1.00 94.00 174 VAL A CA 1
ATOM 1337 C C . VAL A 1 174 ? 0.177 -3.168 15.570 1.00 94.00 174 VAL A C 1
ATOM 1339 O O . VAL A 1 174 ? -0.801 -3.914 15.517 1.00 94.00 174 VAL A O 1
ATOM 1342 N N . ALA A 1 175 ? 0.423 -2.231 14.654 1.00 94.44 175 ALA A N 1
ATOM 1343 C CA . ALA A 1 175 ? -0.350 -2.107 13.420 1.00 94.44 175 ALA A CA 1
ATOM 1344 C C . ALA A 1 175 ? 0.226 -3.005 12.325 1.00 94.44 175 ALA A C 1
ATOM 1346 O O . ALA A 1 175 ? 1.437 -3.040 12.129 1.00 94.44 175 ALA A O 1
ATOM 1347 N N . VAL A 1 176 ? -0.627 -3.711 11.596 1.00 95.62 176 VAL A N 1
ATOM 1348 C CA . VAL A 1 176 ? -0.246 -4.561 10.465 1.00 95.62 176 VAL A CA 1
ATOM 1349 C C . VAL A 1 176 ? -1.218 -4.339 9.311 1.00 95.62 176 VAL A C 1
ATOM 1351 O O . VAL A 1 176 ? -2.401 -4.076 9.520 1.00 95.62 176 VAL A O 1
ATOM 1354 N N . ALA A 1 177 ? -0.730 -4.470 8.089 1.00 94.94 177 ALA A N 1
ATOM 1355 C CA . ALA A 1 177 ? -1.478 -4.246 6.869 1.00 94.94 177 ALA A CA 1
ATOM 1356 C C . ALA A 1 177 ? -0.855 -5.047 5.710 1.00 94.94 177 ALA A C 1
ATOM 1358 O O . ALA A 1 177 ? 0.356 -5.296 5.691 1.00 94.94 177 ALA A O 1
ATOM 1359 N N . PRO A 1 178 ? -1.654 -5.463 4.717 1.00 94.25 178 PRO A N 1
ATOM 1360 C CA . PRO A 1 178 ? -1.137 -6.062 3.498 1.00 94.25 178 PRO A CA 1
ATOM 1361 C C . PRO A 1 178 ? -0.390 -5.058 2.622 1.00 94.25 178 PRO A C 1
ATOM 1363 O O . PRO A 1 178 ? 0.454 -5.472 1.851 1.00 94.25 178 PRO A O 1
ATOM 1366 N N . SER A 1 179 ? -0.644 -3.761 2.752 1.00 93.75 179 SER A N 1
ATOM 1367 C CA . SER A 1 179 ? 0.118 -2.675 2.131 1.00 93.75 179 SER A CA 1
ATOM 1368 C C . SER A 1 179 ? 0.066 -1.477 3.072 1.00 93.75 179 SER A C 1
ATOM 1370 O O . SER A 1 179 ? -0.866 -1.352 3.861 1.00 93.75 179 SER A O 1
ATOM 1372 N N . TYR A 1 180 ? 1.038 -0.582 2.995 1.00 92.12 180 TYR A N 1
ATOM 1373 C CA . TYR A 1 180 ? 0.998 0.697 3.693 1.00 92.12 180 TYR A CA 1
ATOM 1374 C C . TYR A 1 180 ? 1.630 1.771 2.821 1.00 92.12 180 TYR A C 1
ATOM 1376 O O . TYR A 1 180 ? 2.547 1.501 2.042 1.00 92.12 180 TYR A O 1
ATOM 1384 N N . GLN A 1 181 ? 1.161 2.997 2.979 1.00 90.12 181 GLN A N 1
ATOM 1385 C CA . GLN A 1 181 ? 1.685 4.162 2.292 1.00 90.12 181 GLN A CA 1
ATOM 1386 C C . GLN A 1 181 ? 2.350 5.123 3.273 1.00 90.12 181 GLN A C 1
ATOM 1388 O O . GLN A 1 181 ? 1.937 5.208 4.423 1.00 90.12 181 GLN A O 1
ATOM 1393 N N . VAL A 1 182 ? 3.348 5.872 2.813 1.00 87.00 182 VAL A N 1
ATOM 1394 C CA . VAL A 1 182 ? 3.933 6.995 3.581 1.00 87.00 182 VAL A CA 1
ATOM 1395 C C . VAL A 1 182 ? 3.627 8.358 2.949 1.00 87.00 182 VAL A C 1
ATOM 1397 O O . VAL A 1 182 ? 4.020 9.397 3.468 1.00 87.00 182 VAL A O 1
ATOM 1400 N N . ASN A 1 183 ? 2.930 8.345 1.811 1.00 86.00 183 ASN A N 1
ATOM 1401 C CA . ASN A 1 183 ? 2.393 9.497 1.089 1.00 86.00 183 ASN A CA 1
ATOM 1402 C C . ASN A 1 183 ? 1.201 9.004 0.232 1.00 86.00 183 ASN A C 1
ATOM 1404 O O . ASN A 1 183 ? 0.613 7.984 0.573 1.00 86.00 183 ASN A O 1
ATOM 1408 N N . PHE A 1 184 ? 0.853 9.652 -0.883 1.00 89.19 184 PHE A N 1
ATOM 1409 C CA . PHE A 1 184 ? -0.164 9.162 -1.824 1.00 89.19 184 PHE A CA 1
ATOM 1410 C C . PHE A 1 184 ? 0.171 7.774 -2.374 1.00 89.19 184 PHE A C 1
ATOM 1412 O O . PHE A 1 184 ? 1.021 7.659 -3.249 1.00 89.19 184 PHE A O 1
ATOM 1419 N N . GLY A 1 185 ? -0.512 6.725 -1.911 1.00 89.88 185 GLY A N 1
ATOM 1420 C CA . GLY A 1 185 ? -0.215 5.331 -2.256 1.00 89.88 185 GLY A CA 1
ATOM 1421 C C . GLY A 1 185 ? -0.313 4.994 -3.748 1.00 89.88 185 GLY A C 1
ATOM 1422 O O . GLY A 1 185 ? 0.266 4.004 -4.187 1.00 89.88 185 GLY A O 1
ATOM 1423 N N . SER A 1 186 ? -0.993 5.836 -4.528 1.00 89.88 186 SER A N 1
ATOM 1424 C CA . SER A 1 186 ? -1.052 5.748 -5.994 1.00 89.88 186 SER A CA 1
ATOM 1425 C C . SER A 1 186 ? 0.213 6.205 -6.721 1.00 89.88 186 SER A C 1
ATOM 1427 O O . SER A 1 186 ? 0.355 5.905 -7.905 1.00 89.88 186 SER A O 1
ATOM 1429 N N . LEU A 1 187 ? 1.136 6.911 -6.061 1.00 89.19 187 LEU A N 1
ATOM 1430 C CA . LEU A 1 187 ? 2.415 7.289 -6.662 1.00 89.19 187 LEU A CA 1
ATOM 1431 C C . LEU A 1 187 ? 3.394 6.103 -6.686 1.00 89.19 187 LEU A C 1
ATOM 1433 O O . LEU A 1 187 ? 3.391 5.282 -5.757 1.00 89.19 187 LEU A O 1
ATOM 1437 N N . PRO A 1 188 ? 4.295 6.035 -7.687 1.00 82.88 188 PRO A N 1
ATOM 1438 C CA . PRO A 1 188 ? 5.380 5.061 -7.718 1.00 82.88 188 PRO A CA 1
ATOM 1439 C C . PRO A 1 188 ? 6.109 4.977 -6.377 1.00 82.88 188 PRO A C 1
ATOM 1441 O O . PRO A 1 188 ? 6.631 5.965 -5.880 1.00 82.88 188 PRO A O 1
ATOM 1444 N N . TYR A 1 189 ? 6.141 3.790 -5.771 1.00 81.19 189 TYR A N 1
ATOM 1445 C CA . TYR A 1 189 ? 6.823 3.540 -4.492 1.00 81.19 189 TYR A CA 1
ATOM 1446 C C . TYR A 1 189 ? 6.330 4.342 -3.291 1.00 81.19 189 TYR A C 1
ATOM 1448 O O . TYR A 1 189 ? 6.953 4.276 -2.241 1.00 81.19 189 TYR A O 1
ATOM 1456 N N . ALA A 1 190 ? 5.226 5.077 -3.370 1.00 87.44 190 ALA A N 1
ATOM 1457 C CA . ALA A 1 190 ? 4.656 5.724 -2.189 1.00 87.44 190 ALA A CA 1
ATOM 1458 C C . ALA A 1 190 ? 3.906 4.749 -1.269 1.00 87.44 190 ALA A C 1
ATOM 1460 O O . ALA A 1 190 ? 3.702 5.057 -0.093 1.00 87.44 190 ALA A O 1
ATOM 1461 N N . ALA A 1 191 ? 3.569 3.565 -1.788 1.00 90.75 191 ALA A N 1
ATOM 1462 C CA . ALA A 1 191 ? 3.056 2.427 -1.043 1.00 90.75 191 ALA A CA 1
ATOM 1463 C C . ALA A 1 191 ? 3.961 1.198 -1.178 1.00 90.75 191 ALA A C 1
ATOM 1465 O O . ALA A 1 191 ? 4.611 0.980 -2.208 1.00 90.75 191 ALA A O 1
ATOM 1466 N N . SER A 1 192 ? 3.979 0.379 -0.129 1.00 91.12 192 SER A N 1
ATOM 1467 C CA . SER A 1 192 ? 4.729 -0.872 -0.096 1.00 91.12 192 SER A CA 1
ATOM 1468 C C . SER A 1 192 ? 4.119 -1.957 -0.968 1.00 91.12 192 SER A C 1
ATOM 1470 O O . SER A 1 192 ? 4.851 -2.739 -1.570 1.00 91.12 192 SER A O 1
ATOM 1472 N N . GLY A 1 193 ? 2.806 -1.906 -1.164 1.00 91.31 193 GLY A N 1
ATOM 1473 C CA . GLY A 1 193 ? 2.001 -2.880 -1.890 1.00 91.31 193 GLY A CA 1
ATOM 1474 C C . GLY A 1 193 ? 1.951 -4.248 -1.218 1.00 91.31 193 GLY A C 1
ATOM 1475 O O . GLY A 1 193 ? 2.524 -4.406 -0.145 1.00 91.31 193 GLY A O 1
ATOM 1476 N N . ARG A 1 194 ? 1.225 -5.212 -1.794 1.00 91.94 194 ARG A N 1
ATOM 1477 C CA . ARG A 1 194 ? 0.905 -6.497 -1.149 1.00 91.94 194 ARG A CA 1
ATOM 1478 C C . ARG A 1 194 ? 1.885 -7.610 -1.442 1.00 91.94 194 ARG A C 1
ATOM 1480 O O . ARG A 1 194 ? 2.159 -8.406 -0.540 1.00 91.94 194 ARG A O 1
ATOM 1487 N N . PHE A 1 195 ? 2.353 -7.710 -2.683 1.00 91.31 195 PHE A N 1
ATOM 1488 C CA . PHE A 1 195 ? 3.199 -8.802 -3.166 1.00 91.31 195 PHE A CA 1
ATOM 1489 C C . PHE A 1 195 ? 2.700 -10.185 -2.739 1.00 91.31 195 PHE A C 1
ATOM 1491 O O . PHE A 1 195 ? 3.481 -10.975 -2.204 1.00 91.31 195 PHE A O 1
ATOM 1498 N N . ARG A 1 196 ? 1.402 -10.474 -2.913 1.00 90.38 196 ARG A N 1
ATOM 1499 C CA . ARG A 1 196 ? 0.805 -11.759 -2.480 1.00 90.38 196 ARG A CA 1
ATOM 1500 C C . ARG A 1 196 ? 0.990 -12.043 -0.979 1.00 90.38 196 ARG A C 1
ATOM 1502 O O . ARG A 1 196 ? 1.254 -13.153 -0.515 1.00 90.38 196 ARG A O 1
ATOM 1509 N N . GLY A 1 197 ? 0.893 -10.974 -0.189 1.00 92.50 197 GLY A N 1
ATOM 1510 C CA . GLY A 1 197 ? 0.962 -11.010 1.266 1.00 92.50 197 GLY A CA 1
ATOM 1511 C C . GLY A 1 197 ? 2.369 -10.924 1.865 1.00 92.50 197 GLY A C 1
ATOM 1512 O O . GLY A 1 197 ? 2.474 -11.046 3.087 1.00 92.50 197 GLY A O 1
ATOM 1513 N N . HIS A 1 198 ? 3.433 -10.696 1.077 1.00 92.69 198 HIS A N 1
ATOM 1514 C CA . HIS A 1 198 ? 4.807 -10.538 1.597 1.00 92.69 198 HIS A CA 1
ATOM 1515 C C . HIS A 1 198 ? 4.877 -9.516 2.727 1.00 92.69 198 HIS A C 1
ATOM 1517 O O . HIS A 1 198 ? 5.337 -9.796 3.834 1.00 92.69 198 HIS A O 1
ATOM 1523 N N . THR A 1 199 ? 4.358 -8.324 2.445 1.00 94.19 199 THR A N 1
ATOM 1524 C CA . THR A 1 199 ? 4.288 -7.177 3.352 1.00 94.19 199 THR A CA 1
ATOM 1525 C C . THR A 1 199 ? 3.643 -7.576 4.650 1.00 94.19 199 THR A C 1
ATOM 1527 O O . THR A 1 199 ? 4.179 -7.340 5.730 1.00 94.19 199 THR A O 1
ATOM 1530 N N . PHE A 1 200 ? 2.510 -8.259 4.528 1.00 95.62 200 PHE A N 1
ATOM 1531 C CA . PHE A 1 200 ? 1.690 -8.601 5.660 1.00 95.62 200 PHE A CA 1
ATOM 1532 C C . PHE A 1 200 ? 2.415 -9.573 6.581 1.00 95.62 200 PHE A C 1
ATOM 1534 O O . PHE A 1 200 ? 2.444 -9.365 7.790 1.00 95.62 200 PHE A O 1
ATOM 1541 N N . ARG A 1 201 ? 3.067 -10.594 6.010 1.00 95.06 201 ARG A N 1
ATOM 1542 C CA . ARG A 1 201 ? 3.892 -11.559 6.755 1.00 95.06 201 ARG A CA 1
ATOM 1543 C C . ARG A 1 201 ? 5.022 -10.860 7.490 1.00 95.06 201 ARG A C 1
ATOM 1545 O O . ARG A 1 201 ? 5.264 -11.164 8.654 1.00 95.06 201 ARG A O 1
ATOM 1552 N N . LYS A 1 202 ? 5.694 -9.909 6.836 1.00 94.44 202 LYS A N 1
ATOM 1553 C CA . LYS A 1 202 ? 6.775 -9.139 7.457 1.00 94.44 202 LYS A CA 1
ATOM 1554 C C . LYS A 1 202 ? 6.286 -8.315 8.646 1.00 94.44 202 LYS A C 1
ATOM 1556 O O . LYS A 1 202 ? 6.927 -8.343 9.693 1.00 94.44 202 LYS A O 1
ATOM 1561 N N . GLN A 1 203 ? 5.146 -7.639 8.517 1.00 95.44 203 GLN A N 1
ATOM 1562 C CA . GLN A 1 203 ? 4.565 -6.868 9.619 1.00 95.44 203 GLN A CA 1
ATOM 1563 C C . GLN A 1 203 ? 4.065 -7.776 10.758 1.00 95.44 203 GLN A C 1
ATOM 1565 O O . GLN A 1 203 ? 4.296 -7.511 11.941 1.00 95.44 203 GLN A O 1
ATOM 1570 N N . TRP A 1 204 ? 3.461 -8.917 10.415 1.00 96.81 204 TRP A N 1
ATOM 1571 C CA . TRP A 1 204 ? 3.060 -9.933 11.388 1.00 96.81 204 TRP A CA 1
ATOM 1572 C C . TRP A 1 204 ? 4.236 -10.598 12.096 1.00 96.81 204 TRP A C 1
ATOM 1574 O O . TRP A 1 204 ? 4.098 -10.938 13.269 1.00 96.81 204 TRP A O 1
ATOM 1584 N N . ALA A 1 205 ? 5.394 -10.757 11.451 1.00 95.69 205 ALA A N 1
ATOM 1585 C CA . ALA A 1 205 ? 6.590 -11.275 12.112 1.00 95.69 205 ALA A CA 1
ATOM 1586 C C . ALA A 1 205 ? 6.980 -10.398 13.315 1.00 95.69 205 ALA A C 1
ATOM 1588 O O . ALA A 1 205 ? 7.317 -10.927 14.377 1.00 95.69 205 ALA A O 1
ATOM 1589 N N . THR A 1 206 ? 6.834 -9.075 13.195 1.00 94.88 206 THR A N 1
ATOM 1590 C CA . THR A 1 206 ? 7.023 -8.136 14.310 1.00 94.88 206 THR A CA 1
ATOM 1591 C C . THR A 1 206 ? 5.966 -8.339 15.392 1.00 94.88 206 THR A C 1
ATOM 1593 O O . THR A 1 206 ? 6.321 -8.527 16.558 1.00 94.88 206 THR A O 1
ATOM 1596 N N . ALA A 1 207 ? 4.682 -8.403 15.025 1.00 96.38 207 ALA A N 1
ATOM 1597 C CA . ALA A 1 207 ? 3.597 -8.654 15.979 1.00 96.38 207 ALA A CA 1
ATOM 1598 C C . ALA A 1 207 ? 3.769 -9.981 16.743 1.00 96.38 207 ALA A C 1
ATOM 1600 O O . ALA A 1 207 ? 3.566 -10.032 17.954 1.00 96.38 207 ALA A O 1
ATOM 1601 N N . LEU A 1 208 ? 4.193 -11.045 16.061 1.00 97.19 208 LEU A N 1
ATOM 1602 C CA . LEU A 1 208 ? 4.432 -12.364 16.649 1.00 97.19 208 LEU A CA 1
ATOM 1603 C C . LEU A 1 208 ? 5.707 -12.411 17.497 1.00 97.19 208 LEU A C 1
ATOM 1605 O O . LEU A 1 208 ? 5.795 -13.229 18.411 1.00 97.19 208 LEU A O 1
ATOM 1609 N N . SER A 1 209 ? 6.689 -11.556 17.215 1.00 96.25 209 SER A N 1
ATOM 1610 C CA . SER A 1 209 ? 7.911 -11.431 18.014 1.00 96.25 209 SER A CA 1
ATOM 1611 C C . SER A 1 209 ? 7.650 -10.702 19.334 1.00 96.25 209 SER A C 1
ATOM 1613 O O . SER A 1 209 ? 8.015 -11.201 20.403 1.00 96.25 209 SER A O 1
ATOM 1615 N N . VAL A 1 210 ? 6.979 -9.546 19.282 1.00 95.25 210 VAL A N 1
ATOM 1616 C CA . VAL A 1 210 ? 6.755 -8.708 20.474 1.00 95.25 210 VAL A CA 1
ATOM 1617 C C . VAL A 1 210 ? 5.516 -9.121 21.270 1.00 95.25 210 VAL A C 1
ATOM 1619 O O . VAL A 1 210 ? 5.465 -8.864 22.470 1.00 95.25 210 VAL A O 1
ATOM 1622 N N . MET A 1 211 ? 4.560 -9.808 20.631 1.00 96.75 211 MET A N 1
ATOM 1623 C CA . MET A 1 211 ? 3.306 -10.290 21.221 1.00 96.75 211 MET A CA 1
ATOM 1624 C C . MET A 1 211 ? 2.541 -9.188 21.983 1.00 96.75 211 MET A C 1
ATOM 1626 O O . MET A 1 211 ? 2.421 -9.269 23.209 1.00 96.75 211 MET A O 1
ATOM 1630 N N . PRO A 1 212 ? 2.032 -8.146 21.291 1.00 94.81 212 PRO A N 1
ATOM 1631 C CA . PRO A 1 212 ? 1.300 -7.058 21.940 1.00 94.81 212 PRO A CA 1
ATOM 1632 C C . PRO A 1 212 ? -0.029 -7.527 22.558 1.00 94.81 212 PRO A C 1
ATOM 1634 O O . PRO A 1 212 ? -0.526 -8.611 22.262 1.00 94.81 212 PRO A O 1
ATOM 1637 N N . GLU A 1 213 ? -0.662 -6.691 23.383 1.00 94.19 213 GLU A N 1
ATOM 1638 C CA . GLU A 1 213 ? -2.029 -6.938 23.862 1.00 94.19 213 GLU A CA 1
ATOM 1639 C C . GLU A 1 213 ? -3.044 -6.877 22.704 1.00 94.19 213 GLU A C 1
ATOM 1641 O O . GLU A 1 213 ? -4.025 -7.630 22.705 1.00 94.19 213 GLU A O 1
ATOM 1646 N N . TYR A 1 214 ? -2.782 -6.021 21.707 1.00 94.00 214 TYR A N 1
ATOM 1647 C CA . TYR A 1 214 ? -3.609 -5.822 20.519 1.00 94.00 214 TYR A CA 1
ATOM 1648 C C . TYR A 1 214 ? -2.783 -5.840 19.228 1.00 94.00 214 TYR A C 1
ATOM 1650 O O . TYR A 1 214 ? -1.692 -5.282 19.148 1.00 94.00 214 TYR A O 1
ATOM 1658 N N . VAL A 1 215 ? -3.342 -6.434 18.179 1.00 95.38 215 VAL A N 1
ATOM 1659 C CA . VAL A 1 215 ? -2.863 -6.253 16.806 1.00 95.38 215 VAL A CA 1
ATOM 1660 C C . VAL A 1 215 ? -3.951 -5.504 16.051 1.00 95.38 215 VAL A C 1
ATOM 1662 O O . VAL A 1 215 ? -5.088 -5.971 15.995 1.00 95.38 215 VAL A O 1
ATOM 1665 N N . PHE A 1 216 ? -3.621 -4.332 15.516 1.00 94.56 216 PHE A N 1
ATOM 1666 C CA . PHE A 1 216 ? -4.532 -3.538 14.700 1.00 94.56 216 PHE A CA 1
ATOM 1667 C C . PHE A 1 216 ? -4.300 -3.883 13.229 1.00 94.56 216 PHE A C 1
ATOM 1669 O O . PHE A 1 216 ? -3.221 -3.629 12.704 1.00 94.56 216 PHE A O 1
ATOM 1676 N N . VAL A 1 217 ? -5.293 -4.475 12.564 1.00 95.19 217 VAL A N 1
ATOM 1677 C CA . VAL A 1 217 ? -5.216 -4.784 11.130 1.00 95.19 217 VAL A CA 1
ATOM 1678 C C . VAL A 1 217 ? -5.851 -3.636 10.350 1.00 95.19 217 VAL A C 1
ATOM 1680 O O . VAL A 1 217 ? -7.050 -3.403 10.486 1.00 95.19 217 VAL A O 1
ATOM 1683 N N . SER A 1 218 ? -5.063 -2.917 9.553 1.00 90.81 218 SER A N 1
ATOM 1684 C CA . SER A 1 218 ? -5.535 -1.794 8.736 1.00 90.81 218 SER A CA 1
ATOM 1685 C C . SER A 1 218 ? -5.636 -2.208 7.269 1.00 90.81 218 SER A C 1
ATOM 1687 O O . SER A 1 218 ? -4.611 -2.509 6.668 1.00 90.81 218 SER A O 1
ATOM 1689 N N . GLY A 1 219 ? -6.815 -2.253 6.648 1.00 89.19 219 GLY A N 1
ATOM 1690 C CA . GLY A 1 219 ? -8.184 -2.210 7.193 1.00 89.19 219 GLY A CA 1
ATOM 1691 C C . GLY A 1 219 ? -9.046 -3.303 6.547 1.00 89.19 219 GLY A C 1
ATOM 1692 O O . GLY A 1 219 ? -8.522 -4.124 5.798 1.00 89.19 219 GLY A O 1
ATOM 1693 N N . TRP A 1 220 ? -10.352 -3.362 6.844 1.00 90.88 220 TRP A N 1
ATOM 1694 C CA . TRP A 1 220 ? -11.267 -4.247 6.100 1.00 90.88 220 TRP A CA 1
ATOM 1695 C C . TRP A 1 220 ? -11.566 -3.668 4.714 1.00 90.88 220 TRP A C 1
ATOM 1697 O O . TRP A 1 220 ? -11.258 -4.341 3.734 1.00 90.88 220 TRP A O 1
ATOM 1707 N N . ASN A 1 221 ? -12.102 -2.439 4.657 1.00 86.69 221 ASN A N 1
ATOM 1708 C CA . ASN A 1 221 ? -12.370 -1.688 3.428 1.00 86.69 221 ASN A CA 1
ATOM 1709 C C . ASN A 1 221 ? -12.519 -0.166 3.653 1.00 86.69 221 ASN A C 1
ATOM 1711 O O . ASN A 1 221 ? -13.502 0.308 4.217 1.00 86.69 221 ASN A O 1
ATOM 1715 N N . GLU A 1 222 ? -11.556 0.632 3.196 1.00 83.56 222 GLU A N 1
ATOM 1716 C CA . GLU A 1 222 ? -11.591 2.098 3.289 1.00 83.56 222 GLU A CA 1
ATOM 1717 C C . GLU A 1 222 ? -12.261 2.704 2.042 1.00 83.56 222 GLU A C 1
ATOM 1719 O O . GLU A 1 222 ? -11.618 3.277 1.164 1.00 83.56 222 GLU A O 1
ATOM 1724 N N . PHE A 1 223 ? -13.588 2.581 1.941 1.00 69.81 223 PHE A N 1
ATOM 1725 C CA . PHE A 1 223 ? -14.330 3.015 0.746 1.00 69.81 223 PHE A CA 1
ATOM 1726 C C . PHE A 1 223 ? -14.418 4.532 0.536 1.00 69.81 223 PHE A C 1
ATOM 1728 O O . PHE A 1 223 ? -14.815 4.973 -0.542 1.00 69.81 223 PHE A O 1
ATOM 1735 N N . VAL A 1 224 ? -14.079 5.344 1.540 1.00 71.12 224 VAL A N 1
ATOM 1736 C CA . VAL A 1 224 ? -14.147 6.814 1.444 1.00 71.12 224 VAL A CA 1
ATOM 1737 C C . VAL A 1 224 ? -12.806 7.411 0.988 1.00 71.12 224 VAL A C 1
ATOM 1739 O O . VAL A 1 224 ? -12.637 8.631 0.968 1.00 71.12 224 VAL A O 1
ATOM 1742 N N . SER A 1 225 ? -11.851 6.576 0.568 1.00 71.94 225 SER A N 1
ATOM 1743 C CA . SER A 1 225 ? -10.605 7.045 -0.032 1.00 71.94 225 SER A CA 1
ATOM 1744 C C . SER A 1 225 ? -10.861 7.737 -1.369 1.00 71.94 225 SER A C 1
ATOM 1746 O O . SER A 1 225 ? -11.042 7.114 -2.415 1.00 71.94 225 SER A O 1
ATOM 1748 N N . ALA A 1 226 ? -10.918 9.065 -1.331 1.00 74.19 226 ALA A N 1
ATOM 1749 C CA . ALA A 1 226 ? -11.116 9.885 -2.514 1.00 74.19 226 ALA A CA 1
ATOM 1750 C C . ALA A 1 226 ? -9.769 10.358 -3.088 1.00 74.19 226 ALA A C 1
ATOM 1752 O O . ALA A 1 226 ? -8.847 10.686 -2.327 1.00 74.19 226 ALA A O 1
ATOM 1753 N N . PRO A 1 227 ? -9.648 10.462 -4.423 1.00 86.31 227 PRO A N 1
ATOM 1754 C CA . PRO A 1 227 ? -8.495 11.089 -5.043 1.00 86.31 227 PRO A CA 1
ATOM 1755 C C . PRO A 1 227 ? -8.449 12.579 -4.678 1.00 86.31 227 PRO A C 1
ATOM 1757 O O . PRO A 1 227 ? -9.467 13.273 -4.682 1.00 86.31 227 PRO A O 1
ATOM 1760 N N . GLN A 1 228 ? -7.260 13.085 -4.366 1.00 87.62 228 GLN A N 1
ATOM 1761 C CA . GLN A 1 228 ? -7.025 14.483 -4.009 1.00 87.62 228 GLN A CA 1
ATOM 1762 C C . GLN A 1 228 ? -6.256 15.194 -5.118 1.00 87.62 228 GLN A C 1
ATOM 1764 O O . GLN A 1 228 ? -5.535 14.561 -5.891 1.00 87.62 228 GLN A O 1
ATOM 1769 N N . ALA A 1 229 ? -6.386 16.520 -5.185 1.00 89.06 229 ALA A N 1
ATOM 1770 C CA . ALA A 1 229 ? -5.611 17.325 -6.121 1.00 89.06 229 ALA A CA 1
ATOM 1771 C C . ALA A 1 229 ? -4.113 17.053 -5.932 1.00 89.06 229 ALA A C 1
ATOM 1773 O O . ALA A 1 229 ? -3.616 17.088 -4.807 1.00 89.06 229 ALA A O 1
ATOM 1774 N N . ASN A 1 230 ? -3.401 16.789 -7.028 1.00 87.94 230 ASN A N 1
ATOM 1775 C CA . ASN A 1 230 ? -1.973 16.511 -6.980 1.00 87.94 230 ASN A CA 1
ATOM 1776 C C . ASN A 1 230 ? -1.195 17.734 -6.451 1.00 87.94 230 ASN A C 1
ATOM 1778 O O . ASN A 1 230 ? -1.150 18.761 -7.136 1.00 87.94 230 ASN A O 1
ATOM 1782 N N . PRO A 1 231 ? -0.557 17.650 -5.267 1.00 86.56 231 PRO A N 1
ATOM 1783 C CA . PRO A 1 231 ? 0.177 18.776 -4.700 1.00 86.56 231 PRO A CA 1
ATOM 1784 C C . PRO A 1 231 ? 1.578 18.941 -5.311 1.00 86.56 231 PRO A C 1
ATOM 1786 O O . PRO A 1 231 ? 2.259 19.926 -5.028 1.00 86.56 231 PRO A O 1
ATOM 1789 N N . ILE A 1 232 ? 2.030 17.997 -6.142 1.00 83.94 232 ILE A N 1
ATOM 1790 C CA . ILE A 1 232 ? 3.357 17.992 -6.762 1.00 83.94 232 ILE A CA 1
ATOM 1791 C C . ILE A 1 232 ? 3.283 18.739 -8.098 1.00 83.94 232 ILE A C 1
ATOM 1793 O O . ILE A 1 232 ? 3.276 18.163 -9.185 1.00 83.94 232 ILE A O 1
ATOM 1797 N N . VAL A 1 233 ? 3.181 20.063 -8.008 1.00 78.19 233 VAL A N 1
ATOM 1798 C CA . VAL A 1 233 ? 3.056 20.933 -9.181 1.00 78.19 233 VAL A CA 1
ATOM 1799 C C . VAL A 1 233 ? 4.376 20.984 -9.957 1.00 78.19 233 VAL A C 1
ATOM 1801 O O . VAL A 1 233 ? 5.434 21.228 -9.386 1.00 78.19 233 VAL A O 1
ATOM 1804 N N . GLY A 1 234 ? 4.299 20.819 -11.280 1.00 78.38 234 GLY A N 1
ATOM 1805 C CA . GLY A 1 234 ? 5.421 21.041 -12.199 1.00 78.38 234 GLY A CA 1
ATOM 1806 C C . GLY A 1 234 ? 6.226 19.797 -12.575 1.00 78.38 234 GLY A C 1
ATOM 1807 O O . GLY A 1 234 ? 6.983 19.871 -13.541 1.00 78.38 234 GLY A O 1
ATOM 1808 N N . ASP A 1 235 ? 6.032 18.659 -11.901 1.00 81.38 235 ASP A N 1
ATOM 1809 C CA . ASP A 1 235 ? 6.629 17.395 -12.340 1.00 81.38 235 ASP A CA 1
ATOM 1810 C C . ASP A 1 235 ? 5.636 16.580 -13.195 1.00 81.38 235 ASP A C 1
ATOM 1812 O O . ASP A 1 235 ? 4.563 16.204 -12.713 1.00 81.38 235 ASP A O 1
ATOM 1816 N N . PRO A 1 236 ? 5.958 16.289 -14.469 1.00 81.56 236 PRO A N 1
ATOM 1817 C CA . PRO A 1 236 ? 5.051 15.581 -15.370 1.00 81.56 236 PRO A CA 1
ATOM 1818 C C . PRO A 1 236 ? 4.882 14.087 -15.041 1.00 81.56 236 PRO A C 1
ATOM 1820 O O . PRO A 1 236 ? 3.969 13.456 -15.583 1.00 81.56 236 PRO A O 1
ATOM 1823 N N . PHE A 1 237 ? 5.730 13.526 -14.174 1.00 83.75 237 PHE A N 1
ATOM 1824 C CA . PHE A 1 237 ? 5.767 12.110 -13.805 1.00 83.75 237 PHE A CA 1
ATOM 1825 C C . PHE A 1 237 ? 5.144 11.814 -12.436 1.00 83.75 237 PHE A C 1
ATOM 1827 O O . PHE A 1 237 ? 4.956 10.650 -12.085 1.00 83.75 237 PHE A O 1
ATOM 1834 N N . ALA A 1 238 ? 4.765 12.842 -11.674 1.00 85.69 238 ALA A N 1
ATOM 1835 C CA . ALA A 1 238 ? 4.027 12.703 -10.423 1.00 85.69 238 ALA A CA 1
ATOM 1836 C C . ALA A 1 238 ? 2.550 12.342 -10.670 1.00 85.69 238 ALA A C 1
ATOM 1838 O O . ALA A 1 238 ? 1.662 13.149 -10.413 1.00 85.69 238 ALA A O 1
ATOM 1839 N N . LYS A 1 239 ? 2.271 11.151 -11.205 1.00 87.62 239 LYS A N 1
ATOM 1840 C CA . LYS A 1 239 ? 0.912 10.695 -11.537 1.00 87.62 239 LYS A CA 1
ATOM 1841 C C . LYS A 1 239 ? 0.583 9.353 -10.891 1.00 87.62 239 LYS A C 1
ATOM 1843 O O . LYS A 1 239 ? 1.479 8.557 -10.614 1.00 87.62 239 LYS A O 1
ATOM 1848 N N . SER A 1 240 ? -0.711 9.108 -10.693 1.00 89.69 240 SER A N 1
ATOM 1849 C CA . SER A 1 240 ? -1.227 7.815 -10.238 1.00 89.69 240 SER A CA 1
ATOM 1850 C C . SER A 1 240 ? -0.821 6.702 -11.213 1.00 89.69 240 SER A C 1
ATOM 1852 O O . SER A 1 240 ? -1.032 6.829 -12.422 1.00 89.69 240 SER A O 1
ATOM 1854 N N . MET A 1 241 ? -0.235 5.622 -10.693 1.00 89.50 241 MET A N 1
ATOM 1855 C CA . MET A 1 241 ? 0.293 4.510 -11.491 1.00 89.50 241 MET A CA 1
ATOM 1856 C C . MET A 1 241 ? -0.791 3.876 -12.373 1.00 89.50 241 MET A C 1
ATOM 1858 O O . MET A 1 241 ? -1.844 3.484 -11.887 1.00 89.50 241 MET A O 1
ATOM 1862 N N . GLY A 1 242 ? -0.540 3.737 -13.671 1.00 89.69 242 GLY A N 1
ATOM 1863 C CA . GLY A 1 242 ? -1.514 3.206 -14.637 1.00 89.69 242 GLY A CA 1
ATOM 1864 C C . GLY A 1 242 ? -2.561 4.214 -15.117 1.00 89.69 242 GLY A C 1
ATOM 1865 O O . GLY A 1 242 ? -3.312 3.905 -16.041 1.00 89.69 242 GLY A O 1
ATOM 1866 N N . LEU A 1 243 ? -2.597 5.419 -14.543 1.00 90.56 243 LEU A N 1
ATOM 1867 C CA . LEU A 1 243 ? -3.466 6.523 -14.961 1.00 90.56 243 LEU A CA 1
ATOM 1868 C C . LEU A 1 243 ? -2.666 7.664 -15.602 1.00 90.56 243 LEU A C 1
ATOM 1870 O O . LEU A 1 243 ? -3.163 8.778 -15.752 1.00 90.56 243 LEU A O 1
ATOM 1874 N N . GLU A 1 244 ? -1.421 7.421 -16.021 1.00 88.06 244 GLU A N 1
ATOM 1875 C CA . GLU A 1 244 ? -0.525 8.469 -16.522 1.00 88.06 244 GLU A CA 1
ATOM 1876 C C . GLU A 1 244 ? -1.066 9.182 -17.776 1.00 88.06 244 GLU A C 1
ATOM 1878 O O . GLU A 1 244 ? -0.702 10.334 -18.052 1.00 88.06 244 GLU A O 1
ATOM 1883 N N . ARG A 1 245 ? -1.942 8.498 -18.521 1.00 85.69 245 ARG A N 1
ATOM 1884 C CA . ARG A 1 245 ? -2.627 8.983 -19.729 1.00 85.69 245 ARG A CA 1
ATOM 1885 C C . ARG A 1 245 ? -4.090 9.361 -19.499 1.00 85.69 245 ARG A C 1
ATOM 1887 O O . ARG A 1 245 ? -4.733 9.843 -20.427 1.00 85.69 245 ARG A O 1
ATOM 1894 N N . ASP A 1 246 ? -4.606 9.132 -18.299 1.00 84.25 246 ASP A N 1
ATOM 1895 C CA . ASP A 1 246 ? -5.990 9.427 -17.958 1.00 84.25 246 ASP A CA 1
ATOM 1896 C C . ASP A 1 246 ? -6.140 10.912 -17.565 1.00 84.25 246 ASP A C 1
ATOM 1898 O O . ASP A 1 246 ? -5.255 11.461 -16.893 1.00 84.25 246 ASP A O 1
ATOM 1902 N N . PRO A 1 247 ? -7.229 11.599 -17.958 1.00 77.62 247 PRO A N 1
ATOM 1903 C CA . PRO A 1 247 ? -7.569 12.915 -17.417 1.00 77.62 247 PRO A CA 1
ATOM 1904 C C . PRO A 1 247 ? -7.613 12.970 -15.877 1.00 77.62 247 PRO A C 1
ATOM 1906 O O . PRO A 1 247 ? -7.217 13.988 -15.299 1.00 77.62 247 PRO A O 1
ATOM 1909 N N . GLU A 1 248 ? -8.030 11.887 -15.214 1.00 72.31 248 GLU A N 1
ATOM 1910 C CA . GLU A 1 248 ? -8.023 11.708 -13.756 1.00 72.31 248 GLU A CA 1
ATOM 1911 C C . GLU A 1 248 ? -6.612 11.566 -13.172 1.00 72.31 248 GLU A C 1
ATOM 1913 O O . GLU A 1 248 ? -6.421 11.798 -11.979 1.00 72.31 248 GLU A O 1
ATOM 1918 N N . GLY A 1 249 ? -5.588 11.322 -14.000 1.00 74.31 249 GLY A N 1
ATOM 1919 C CA . GLY A 1 249 ? -4.174 11.289 -13.602 1.00 74.31 249 GLY A CA 1
ATOM 1920 C C . GLY A 1 249 ? -3.627 12.619 -13.058 1.00 74.31 249 GLY A C 1
ATOM 1921 O O . GLY A 1 249 ? -2.445 12.709 -12.723 1.00 74.31 249 GLY A O 1
ATOM 1922 N N . ARG A 1 250 ? -4.465 13.664 -12.981 1.00 79.94 250 ARG A N 1
ATOM 1923 C CA . ARG A 1 250 ? -4.201 14.933 -12.279 1.00 79.94 250 ARG A CA 1
ATOM 1924 C C . ARG A 1 250 ? -4.504 14.875 -10.781 1.00 79.94 250 ARG A C 1
ATOM 1926 O O . ARG A 1 250 ? -4.102 15.790 -10.064 1.00 79.94 250 ARG A O 1
ATOM 1933 N N . ASN A 1 251 ? -5.192 13.834 -10.323 1.00 88.56 251 ASN A N 1
ATOM 1934 C CA . ASN A 1 251 ? -5.436 13.578 -8.915 1.00 88.56 251 ASN A CA 1
ATOM 1935 C C . ASN A 1 251 ? -4.645 12.350 -8.449 1.00 88.56 251 ASN A C 1
ATOM 1937 O O . ASN A 1 251 ? -4.325 11.447 -9.229 1.00 88.56 251 ASN A O 1
ATOM 1941 N N . LEU A 1 252 ? -4.334 12.331 -7.158 1.00 90.00 252 LEU A N 1
ATOM 1942 C CA . LEU A 1 252 ? -3.611 11.255 -6.497 1.00 90.00 252 LEU A CA 1
ATOM 1943 C C . LEU A 1 252 ? -4.494 10.617 -5.429 1.00 90.00 252 LEU A C 1
ATOM 1945 O O . LEU A 1 252 ? -5.081 11.306 -4.597 1.00 90.00 252 LEU A O 1
ATOM 1949 N N . PHE A 1 253 ? -4.558 9.292 -5.424 1.00 90.06 253 PHE A N 1
ATOM 1950 C CA . PHE A 1 253 ? -5.222 8.531 -4.368 1.00 90.06 253 PHE A CA 1
ATOM 1951 C C . PHE A 1 253 ? -4.286 8.381 -3.172 1.00 90.06 253 PHE A C 1
ATOM 1953 O O . PHE A 1 253 ? -3.115 8.004 -3.335 1.00 90.06 253 PHE A O 1
ATOM 1960 N N . VAL A 1 254 ? -4.806 8.696 -1.983 1.00 86.12 254 VAL A N 1
ATOM 1961 C CA . VAL A 1 254 ? -4.060 8.611 -0.721 1.00 86.12 254 VAL A CA 1
ATOM 1962 C C . VAL A 1 254 ? -3.752 7.160 -0.379 1.00 86.12 254 VAL A C 1
ATOM 1964 O O . VAL A 1 254 ? -2.622 6.846 -0.033 1.00 86.12 254 VAL A O 1
ATOM 1967 N N . ASP A 1 255 ? -4.723 6.269 -0.519 1.00 83.19 255 ASP A N 1
ATOM 1968 C CA . ASP A 1 255 ? -4.596 4.832 -0.286 1.00 83.19 255 ASP A CA 1
ATOM 1969 C C . ASP A 1 255 ? -5.584 4.065 -1.178 1.00 83.19 255 ASP A C 1
ATOM 1971 O O . ASP A 1 255 ? -6.109 4.634 -2.129 1.00 83.19 255 ASP A O 1
ATOM 1975 N N . THR A 1 256 ? -5.765 2.762 -0.922 1.00 81.81 256 THR A N 1
ATOM 1976 C CA . THR A 1 256 ? -6.731 1.876 -1.618 1.00 81.81 256 THR A CA 1
ATOM 1977 C C . THR A 1 256 ? -6.663 1.891 -3.150 1.00 81.81 256 THR A C 1
ATOM 1979 O O . THR A 1 256 ? -7.622 1.576 -3.847 1.00 81.81 256 THR A O 1
ATOM 1982 N N . PHE A 1 257 ? -5.490 2.201 -3.702 1.00 87.06 257 PHE A N 1
ATOM 1983 C CA . PHE A 1 257 ? -5.299 2.310 -5.140 1.00 87.06 257 PHE A CA 1
ATOM 1984 C C . PHE A 1 257 ? -4.962 0.957 -5.775 1.00 87.06 257 PHE A C 1
ATOM 1986 O O . PHE A 1 257 ? -3.838 0.469 -5.665 1.00 87.06 257 PHE A O 1
ATOM 1993 N N . GLY A 1 258 ? -5.934 0.347 -6.453 1.00 88.00 258 GLY A N 1
ATOM 1994 C CA . GLY A 1 258 ? -5.770 -0.973 -7.062 1.00 88.00 258 GLY A CA 1
ATOM 1995 C C . GLY A 1 258 ? -5.542 -2.098 -6.041 1.00 88.00 258 GLY A C 1
ATOM 1996 O O . GLY A 1 258 ? -5.301 -1.868 -4.851 1.00 88.00 258 GLY A O 1
ATOM 1997 N N . ALA A 1 259 ? -5.610 -3.347 -6.501 1.00 89.69 259 ALA A N 1
ATOM 1998 C CA . ALA A 1 259 ? -5.463 -4.498 -5.621 1.00 89.69 259 ALA A CA 1
ATOM 1999 C C . ALA A 1 259 ? -4.065 -4.577 -5.003 1.00 89.69 259 ALA A C 1
ATOM 2001 O O . ALA A 1 259 ? -3.938 -5.021 -3.867 1.00 89.69 259 ALA A O 1
ATOM 2002 N N . GLU A 1 260 ? -3.015 -4.146 -5.709 1.00 90.88 260 GLU A N 1
ATOM 2003 C CA . GLU A 1 260 ? -1.650 -4.265 -5.194 1.00 90.88 260 GLU A CA 1
ATOM 2004 C C . GLU A 1 260 ? -1.262 -3.185 -4.194 1.00 90.88 260 GLU A C 1
ATOM 2006 O O . GLU A 1 260 ? -0.485 -3.490 -3.298 1.00 90.88 260 GLU A O 1
ATOM 2011 N N . PHE A 1 261 ? -1.781 -1.958 -4.278 1.00 90.00 261 PHE A N 1
ATOM 2012 C CA . PHE A 1 261 ? -1.358 -0.878 -3.372 1.00 90.00 261 PHE A CA 1
ATOM 2013 C C . PHE A 1 261 ? -2.359 -0.592 -2.256 1.00 90.00 261 PHE A C 1
ATOM 2015 O O . PHE A 1 261 ? -2.006 0.081 -1.284 1.00 90.00 261 PHE A O 1
ATOM 2022 N N . GLY A 1 262 ? -3.570 -1.150 -2.328 1.00 90.19 262 GLY A N 1
ATOM 2023 C CA . GLY A 1 262 ? -4.555 -1.034 -1.261 1.00 90.19 262 GLY A CA 1
ATOM 2024 C C . GLY A 1 262 ? -4.172 -1.810 -0.002 1.00 90.19 262 GLY A C 1
ATOM 2025 O O . GLY A 1 262 ? -3.709 -2.947 -0.077 1.00 90.19 262 GLY A O 1
ATOM 2026 N N . ARG A 1 263 ? -4.420 -1.219 1.169 1.00 91.25 263 ARG A N 1
ATOM 2027 C CA . ARG A 1 263 ? -4.203 -1.853 2.483 1.00 91.25 263 ARG A CA 1
ATOM 2028 C C . ARG A 1 263 ? -5.358 -2.748 2.943 1.00 91.25 263 ARG A C 1
ATOM 2030 O O . ARG A 1 263 ? -5.275 -3.383 3.982 1.00 91.25 263 ARG A O 1
ATOM 2037 N N . ASP A 1 264 ? -6.437 -2.803 2.184 1.00 91.81 264 ASP A N 1
ATOM 2038 C CA . ASP A 1 264 ? -7.652 -3.479 2.622 1.00 91.81 264 ASP A CA 1
ATOM 2039 C C . ASP A 1 264 ? -7.576 -4.998 2.475 1.00 91.81 264 ASP A C 1
ATOM 2041 O O . ASP A 1 264 ? -7.023 -5.516 1.505 1.00 91.81 264 ASP A O 1
ATOM 2045 N N . ILE A 1 265 ? -8.119 -5.732 3.443 1.00 93.00 265 ILE A N 1
ATOM 2046 C CA . ILE A 1 265 ? -8.093 -7.202 3.441 1.00 93.00 265 ILE A CA 1
ATOM 2047 C C . ILE A 1 265 ? -9.326 -7.828 2.783 1.00 93.00 265 ILE A C 1
ATOM 2049 O O . ILE A 1 265 ? -9.399 -9.057 2.712 1.00 93.00 265 ILE A O 1
ATOM 2053 N N . GLU A 1 266 ? -10.296 -7.023 2.337 1.00 91.50 266 GLU A N 1
ATOM 2054 C CA . GLU A 1 266 ? -11.447 -7.551 1.611 1.00 91.50 266 GLU A CA 1
ATOM 2055 C C . GLU A 1 266 ? -11.019 -8.270 0.315 1.00 91.50 266 GLU A C 1
ATOM 2057 O O . GLU A 1 266 ? -10.020 -7.890 -0.313 1.00 91.50 266 GLU A O 1
ATOM 2062 N N . PRO A 1 267 ? -11.737 -9.336 -0.086 1.00 92.75 267 PRO A N 1
ATOM 2063 C CA . PRO A 1 267 ? -11.418 -10.053 -1.310 1.00 92.75 267 PRO A CA 1
ATOM 2064 C C . PRO A 1 267 ? -11.466 -9.167 -2.560 1.00 92.75 267 PRO A C 1
ATOM 2066 O O . PRO A 1 267 ? -12.407 -8.397 -2.739 1.00 92.75 267 PRO A O 1
ATOM 2069 N N . THR A 1 268 ? -10.493 -9.329 -3.461 1.00 90.19 268 THR A N 1
ATOM 2070 C CA . THR A 1 268 ? -10.422 -8.581 -4.732 1.00 90.19 268 THR A CA 1
ATOM 2071 C C . THR A 1 268 ? -10.506 -9.511 -5.941 1.00 90.19 268 THR A C 1
ATOM 2073 O O . THR A 1 268 ? -10.411 -10.731 -5.809 1.00 90.19 268 THR A O 1
ATOM 2076 N N . VAL A 1 269 ? -10.666 -8.951 -7.144 1.00 90.00 269 VAL A N 1
ATOM 2077 C CA . VAL A 1 269 ? -10.647 -9.737 -8.391 1.00 90.00 269 VAL A CA 1
ATOM 2078 C C . VAL A 1 269 ? -9.278 -10.391 -8.609 1.00 90.00 269 VAL A C 1
ATOM 2080 O O . VAL A 1 269 ? -9.205 -11.556 -8.988 1.00 90.00 269 VAL A O 1
ATOM 2083 N N . GLU A 1 270 ? -8.195 -9.664 -8.339 1.00 89.31 270 GLU A N 1
ATOM 2084 C CA . GLU A 1 270 ? -6.820 -10.105 -8.586 1.00 89.31 270 GLU A CA 1
ATOM 2085 C C . GLU A 1 270 ? -6.309 -11.104 -7.544 1.00 89.31 270 GLU A C 1
ATOM 2087 O O . GLU A 1 270 ? -5.565 -12.020 -7.894 1.00 89.31 270 GLU A O 1
ATOM 2092 N N . TYR A 1 271 ? -6.711 -10.945 -6.278 1.00 90.12 271 TYR A N 1
ATOM 2093 C CA . TYR A 1 271 ? -6.207 -11.756 -5.166 1.00 90.12 271 TYR A CA 1
ATOM 2094 C C . TYR A 1 271 ? -7.235 -12.731 -4.583 1.00 90.12 271 TYR A C 1
ATOM 2096 O O . TYR A 1 271 ? -6.878 -13.561 -3.746 1.00 90.12 271 TYR A O 1
ATOM 2104 N N . GLY A 1 272 ? -8.506 -12.671 -4.990 1.00 93.75 272 GLY A N 1
ATOM 2105 C CA . GLY A 1 272 ? -9.563 -13.465 -4.363 1.00 93.75 272 GLY A CA 1
ATOM 2106 C C . GLY A 1 272 ? -9.550 -13.279 -2.843 1.00 93.75 272 GLY A C 1
ATOM 2107 O O . GLY A 1 272 ? -9.409 -12.161 -2.355 1.00 93.75 272 GLY A O 1
ATOM 2108 N N . SER A 1 273 ? -9.642 -14.375 -2.085 1.00 95.25 273 SER A N 1
ATOM 2109 C CA . SER A 1 273 ? -9.569 -14.370 -0.615 1.00 95.25 273 SER A CA 1
ATOM 2110 C C . SER A 1 273 ? -8.148 -14.430 -0.040 1.00 95.25 273 SER A C 1
ATOM 2112 O O . SER A 1 273 ? -8.006 -14.483 1.178 1.00 95.25 273 SER A O 1
ATOM 2114 N N . GLU A 1 274 ? -7.092 -14.405 -0.862 1.00 94.25 274 GLU A N 1
ATOM 2115 C CA . GLU A 1 274 ? -5.720 -14.739 -0.442 1.00 94.25 274 GLU A CA 1
ATOM 2116 C C . GLU A 1 274 ? -5.250 -13.947 0.794 1.00 94.25 274 GLU A C 1
ATOM 2118 O O . GLU A 1 274 ? -4.723 -14.514 1.755 1.00 94.25 274 GLU A O 1
ATOM 2123 N N . VAL A 1 275 ? -5.491 -12.633 0.809 1.00 94.31 275 VAL A N 1
ATOM 2124 C CA . VAL A 1 275 ? -5.091 -11.748 1.917 1.00 94.31 275 VAL A CA 1
ATOM 2125 C C . VAL A 1 275 ? -5.928 -11.997 3.176 1.00 94.31 275 VAL A C 1
ATOM 2127 O O . VAL A 1 275 ? -5.396 -11.977 4.290 1.00 94.31 275 VAL A O 1
ATOM 2130 N N . TYR A 1 276 ? -7.222 -12.275 3.017 1.00 94.94 276 TYR A N 1
ATOM 2131 C CA . TYR A 1 276 ? -8.116 -12.622 4.121 1.00 94.94 276 TYR A CA 1
ATOM 2132 C C . TYR A 1 276 ? -7.734 -13.963 4.766 1.00 94.94 276 TYR A C 1
ATOM 2134 O O . TYR A 1 276 ? -7.680 -14.093 5.996 1.00 94.94 276 TYR A O 1
ATOM 2142 N N . ASP A 1 277 ? -7.404 -14.956 3.943 1.00 96.38 277 ASP A N 1
ATOM 2143 C CA . ASP A 1 277 ? -6.963 -16.272 4.401 1.00 96.38 277 ASP A CA 1
ATOM 2144 C C . ASP A 1 277 ? -5.622 -16.170 5.143 1.00 96.38 277 ASP A C 1
ATOM 2146 O O . ASP A 1 277 ? -5.434 -16.790 6.199 1.00 96.38 277 ASP A O 1
ATOM 2150 N N . LEU A 1 278 ? -4.718 -15.310 4.657 1.00 96.50 278 LEU A N 1
ATOM 2151 C CA . LEU A 1 278 ? -3.463 -14.986 5.330 1.00 96.50 278 LEU A CA 1
ATOM 2152 C C . LEU A 1 278 ? -3.686 -14.281 6.678 1.00 96.50 278 LEU A C 1
ATOM 2154 O O . LEU A 1 278 ? -3.076 -14.689 7.669 1.00 96.50 278 LEU A O 1
ATOM 2158 N N . MET A 1 279 ? -4.586 -13.290 6.753 1.00 96.12 279 MET A N 1
ATOM 2159 C CA . MET A 1 279 ? -4.976 -12.641 8.019 1.00 96.12 279 MET A CA 1
ATOM 2160 C C . MET A 1 279 ? -5.450 -13.686 9.032 1.00 96.12 279 MET A C 1
ATOM 2162 O O . MET A 1 279 ? -4.983 -13.716 10.174 1.00 96.12 279 MET A O 1
ATOM 2166 N N . THR A 1 280 ? -6.326 -14.590 8.591 1.00 95.38 280 THR A N 1
ATOM 2167 C CA . THR A 1 280 ? -6.888 -15.645 9.438 1.00 95.38 280 THR A CA 1
ATOM 2168 C C . THR A 1 280 ? -5.799 -16.602 9.928 1.00 95.38 280 THR A C 1
ATOM 2170 O O . THR A 1 280 ? -5.785 -16.975 11.103 1.00 95.38 280 THR A O 1
ATOM 2173 N N . SER A 1 281 ? -4.854 -16.977 9.061 1.00 97.44 281 SER A N 1
ATOM 2174 C CA . SER A 1 281 ? -3.686 -17.780 9.438 1.00 97.44 281 SER A CA 1
ATOM 2175 C C . SER A 1 281 ? -2.825 -17.085 10.493 1.00 97.44 281 SER A C 1
ATOM 2177 O O . SER A 1 281 ? -2.525 -17.678 11.531 1.00 97.44 281 SER A O 1
ATOM 2179 N N . CYS A 1 282 ? -2.501 -15.806 10.302 1.00 97.19 282 CYS A N 1
ATOM 2180 C CA . CYS A 1 282 ? -1.706 -15.057 11.270 1.00 97.19 282 CYS A CA 1
ATOM 2181 C C . CYS A 1 282 ? -2.413 -14.892 12.619 1.00 97.19 282 CYS A C 1
ATOM 2183 O O . CYS A 1 282 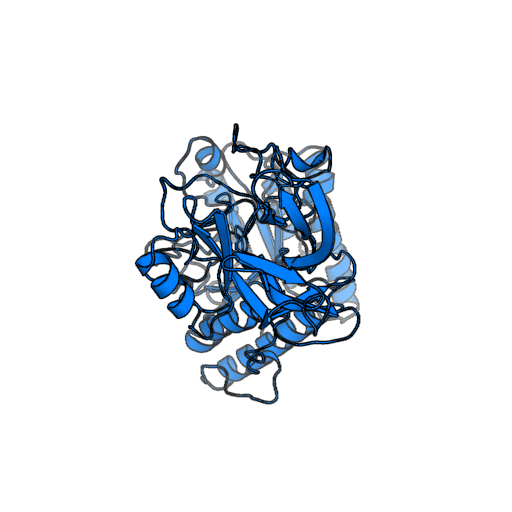? -1.793 -15.090 13.666 1.00 97.19 282 CYS A O 1
ATOM 2185 N N . ALA A 1 283 ? -3.723 -14.634 12.613 1.00 95.50 283 ALA A N 1
ATOM 2186 C CA . ALA A 1 283 ? -4.521 -14.570 13.833 1.00 95.50 283 ALA A CA 1
ATOM 2187 C C . ALA A 1 283 ? -4.499 -15.901 14.609 1.00 95.50 283 ALA A C 1
ATOM 2189 O O . ALA A 1 283 ? -4.370 -15.897 15.836 1.00 95.50 283 ALA A O 1
ATOM 2190 N N . ARG A 1 284 ? -4.556 -17.056 13.924 1.00 95.75 284 ARG A N 1
ATOM 2191 C CA . ARG A 1 284 ? -4.430 -18.375 14.575 1.00 95.75 284 ARG A CA 1
ATOM 2192 C C . ARG A 1 284 ? -3.072 -18.561 15.247 1.00 95.75 284 ARG A C 1
ATOM 2194 O O . ARG A 1 284 ? -3.035 -19.002 16.399 1.00 95.75 284 ARG A O 1
ATOM 2201 N N . VAL A 1 285 ? -1.977 -18.215 14.564 1.00 96.94 285 VAL A N 1
ATOM 2202 C CA . VAL A 1 285 ? -0.618 -18.287 15.138 1.00 96.94 285 VAL A CA 1
ATOM 2203 C C . VAL A 1 285 ? -0.517 -17.375 16.359 1.00 96.94 285 VAL A C 1
ATOM 2205 O O . VAL A 1 285 ? -0.088 -17.814 17.425 1.00 96.94 285 VAL A O 1
ATOM 2208 N N . PHE A 1 286 ? -0.998 -16.137 16.242 1.00 96.38 286 PHE A N 1
ATOM 2209 C CA . PHE A 1 286 ? -0.983 -15.163 17.327 1.00 96.38 286 PHE A CA 1
ATOM 2210 C C . PHE A 1 286 ? -1.755 -15.648 18.558 1.00 96.38 286 PHE A C 1
ATOM 2212 O O . PHE A 1 286 ? -1.238 -15.624 19.675 1.00 96.38 286 PHE A O 1
ATOM 2219 N N . HIS A 1 287 ? -2.974 -16.158 18.375 1.00 93.31 287 HIS A N 1
ATOM 2220 C CA . HIS A 1 287 ? -3.774 -16.687 19.480 1.00 93.31 287 HIS A CA 1
ATOM 2221 C C . HIS A 1 287 ? -3.137 -17.906 20.144 1.00 93.31 287 HIS A C 1
ATOM 2223 O O . HIS A 1 287 ? -3.187 -18.029 21.369 1.00 93.31 287 HIS A O 1
ATOM 2229 N N . ARG A 1 288 ? -2.519 -18.791 19.359 1.00 94.81 288 ARG A N 1
ATOM 2230 C CA . ARG A 1 288 ? -1.797 -19.950 19.888 1.00 94.81 288 ARG A CA 1
ATOM 2231 C C . ARG A 1 288 ? -0.602 -19.514 20.729 1.00 94.81 288 ARG A C 1
ATOM 2233 O O . ARG A 1 288 ? -0.481 -19.956 21.867 1.00 94.81 288 ARG A O 1
ATOM 2240 N N . ASN A 1 289 ? 0.211 -18.599 20.203 1.00 96.06 289 ASN A N 1
ATOM 2241 C CA . ASN A 1 289 ? 1.356 -18.026 20.906 1.00 96.06 289 ASN A CA 1
ATOM 2242 C C . ASN A 1 289 ? 0.934 -17.338 22.208 1.00 96.06 289 ASN A C 1
ATOM 2244 O O . ASN A 1 289 ? 1.533 -17.573 23.254 1.00 96.06 289 ASN A O 1
ATOM 2248 N N . ALA A 1 290 ? -0.152 -16.561 22.179 1.00 93.44 290 ALA A N 1
ATOM 2249 C CA . ALA A 1 290 ? -0.692 -15.908 23.369 1.00 93.44 290 ALA A CA 1
ATOM 2250 C C . ALA A 1 290 ? -1.155 -16.913 24.442 1.00 93.44 290 ALA A C 1
ATOM 2252 O O . ALA A 1 290 ? -1.038 -16.635 25.633 1.00 93.44 290 ALA A O 1
ATOM 2253 N N . ALA A 1 291 ? -1.666 -18.082 24.041 1.00 93.56 291 ALA A N 1
ATOM 2254 C CA . ALA A 1 291 ? -2.103 -19.123 24.969 1.00 93.56 291 ALA A CA 1
ATOM 2255 C C . ALA A 1 291 ? -0.937 -19.912 25.592 1.00 93.56 291 ALA A C 1
ATOM 2257 O O . ALA A 1 291 ? -1.057 -20.368 26.729 1.00 93.56 291 ALA A O 1
ATOM 2258 N N . THR A 1 292 ? 0.172 -20.083 24.867 1.00 95.19 292 THR A N 1
ATOM 2259 C CA . THR A 1 292 ? 1.333 -20.878 25.314 1.00 95.19 292 THR A CA 1
ATOM 2260 C C . THR A 1 292 ? 2.494 -20.039 25.846 1.00 95.19 292 THR A C 1
ATOM 2262 O O . THR A 1 292 ? 3.449 -20.597 26.379 1.00 95.19 292 THR A O 1
ATOM 2265 N N . GLY A 1 293 ? 2.444 -18.715 25.687 1.00 94.62 293 GLY A N 1
ATOM 2266 C CA . GLY A 1 293 ? 3.578 -17.826 25.947 1.00 94.62 293 GLY A CA 1
ATOM 2267 C C . GLY A 1 293 ? 4.692 -17.922 24.896 1.00 94.62 293 GLY A C 1
ATOM 2268 O O . GLY A 1 293 ? 5.788 -17.415 25.131 1.00 94.62 293 GLY A O 1
ATOM 2269 N N . ALA A 1 294 ? 4.438 -18.569 23.753 1.00 96.25 294 ALA A N 1
ATOM 2270 C CA . ALA A 1 294 ? 5.393 -18.640 22.652 1.00 96.25 294 ALA A CA 1
ATOM 2271 C C . ALA A 1 294 ? 5.496 -17.301 21.899 1.00 96.25 294 ALA A C 1
ATOM 2273 O O . ALA A 1 294 ? 4.648 -16.418 22.030 1.00 96.25 294 ALA A O 1
ATOM 2274 N N . ARG A 1 295 ? 6.555 -17.156 21.097 1.00 96.94 295 ARG A N 1
ATOM 2275 C CA . ARG A 1 295 ? 6.823 -15.985 20.250 1.00 96.94 295 ARG A CA 1
ATOM 2276 C C . ARG A 1 295 ? 7.365 -16.430 18.897 1.00 96.94 295 ARG A C 1
ATOM 2278 O O . ARG A 1 295 ? 8.001 -17.479 18.805 1.00 96.94 295 ARG A O 1
ATOM 2285 N N . GLY A 1 296 ? 7.150 -15.608 17.878 1.00 95.38 296 GLY A N 1
ATOM 2286 C CA . GLY A 1 296 ? 7.634 -15.813 16.516 1.00 95.38 296 GLY A CA 1
ATOM 2287 C C . GLY A 1 296 ? 6.763 -16.738 15.658 1.00 95.38 296 GLY A C 1
ATOM 2288 O O . GLY A 1 296 ? 5.740 -17.274 16.096 1.00 95.38 296 GLY A O 1
ATOM 2289 N N . CYS A 1 297 ? 7.192 -16.900 14.407 1.00 92.00 297 CYS A N 1
ATOM 2290 C CA . CYS A 1 297 ? 6.570 -17.745 13.389 1.00 92.00 297 CYS A CA 1
ATOM 2291 C C . CYS A 1 297 ? 7.112 -19.182 13.456 1.00 92.00 297 CYS A C 1
ATOM 2293 O O . CYS A 1 297 ? 8.013 -19.534 12.699 1.00 92.00 297 CYS A O 1
ATOM 2295 N N . ASN A 1 298 ? 6.572 -20.010 14.356 1.00 85.94 298 ASN A N 1
ATOM 2296 C CA . ASN A 1 298 ? 7.076 -21.377 14.579 1.00 85.94 298 ASN A CA 1
ATOM 2297 C C . ASN A 1 298 ? 6.224 -22.482 13.928 1.00 85.94 298 ASN A C 1
ATOM 2299 O O . ASN A 1 298 ? 6.558 -23.657 14.062 1.00 85.94 298 ASN A O 1
ATOM 2303 N N . ASP A 1 299 ? 5.123 -22.139 13.253 1.00 90.06 299 ASP A N 1
ATOM 2304 C CA . ASP A 1 299 ? 4.216 -23.115 12.640 1.00 90.06 299 ASP A CA 1
ATOM 2305 C C . ASP A 1 299 ? 4.327 -23.075 11.113 1.00 90.06 299 ASP A C 1
ATOM 2307 O O . ASP A 1 299 ? 3.613 -22.332 10.450 1.00 90.06 299 ASP A O 1
ATOM 2311 N N . ALA A 1 300 ? 5.225 -23.882 10.545 1.00 88.94 300 ALA A N 1
ATOM 2312 C CA . ALA A 1 300 ? 5.446 -23.930 9.098 1.00 88.94 300 ALA A CA 1
ATOM 2313 C C . ALA A 1 300 ? 4.221 -24.402 8.284 1.00 88.94 300 ALA A C 1
ATOM 2315 O O . ALA A 1 300 ? 4.219 -24.241 7.065 1.00 88.94 300 ALA A O 1
ATOM 2316 N N . ALA A 1 301 ? 3.198 -24.983 8.927 1.00 92.44 301 ALA A N 1
ATOM 2317 C CA . ALA A 1 301 ? 1.949 -25.354 8.262 1.00 92.44 301 ALA A CA 1
ATOM 2318 C C . ALA A 1 301 ? 0.984 -24.166 8.128 1.00 92.44 301 ALA A C 1
ATOM 2320 O O . ALA A 1 301 ? 0.080 -24.188 7.292 1.00 92.44 301 ALA A O 1
ATOM 2321 N N . GLU A 1 302 ? 1.157 -23.126 8.942 1.00 96.19 302 GLU A N 1
ATOM 2322 C CA . GLU A 1 302 ? 0.374 -21.906 8.833 1.00 96.19 302 GLU A CA 1
ATOM 2323 C C . GLU A 1 302 ? 0.946 -21.032 7.730 1.00 96.19 302 GLU A C 1
ATOM 2325 O O . GLU A 1 302 ? 2.130 -20.682 7.752 1.00 96.19 302 GLU A O 1
ATOM 2330 N N . ALA A 1 303 ? 0.071 -20.627 6.801 1.00 95.38 303 ALA A N 1
ATOM 2331 C CA . ALA A 1 303 ? 0.429 -19.717 5.730 1.00 95.38 303 ALA A CA 1
ATOM 2332 C C . ALA A 1 303 ? 1.233 -18.558 6.305 1.00 95.38 303 ALA A C 1
ATOM 2334 O O . ALA A 1 303 ? 2.340 -18.389 5.840 1.00 95.38 303 ALA A O 1
ATOM 2335 N N . CYS A 1 304 ? 0.789 -17.871 7.362 1.00 95.69 304 CYS A N 1
ATOM 2336 C CA . CYS A 1 304 ? 1.489 -16.743 7.995 1.00 95.69 304 CYS A CA 1
ATOM 2337 C C . CYS A 1 304 ? 3.009 -16.909 8.179 1.00 95.69 304 CYS A C 1
ATOM 2339 O O . CYS A 1 304 ? 3.763 -15.953 8.007 1.00 95.69 304 CYS A O 1
ATOM 2341 N N . CYS A 1 305 ? 3.459 -18.117 8.522 1.00 94.88 305 CYS A N 1
ATOM 2342 C CA . CYS A 1 305 ? 4.858 -18.419 8.807 1.00 94.88 305 CYS A CA 1
ATOM 2343 C C . CYS A 1 305 ? 5.648 -18.880 7.572 1.00 94.88 305 CYS A C 1
ATOM 2345 O O . CYS A 1 305 ? 6.867 -19.034 7.650 1.00 94.88 305 CYS A O 1
ATOM 2347 N N . ALA A 1 306 ? 4.980 -19.099 6.439 1.00 91.00 306 ALA A N 1
ATOM 2348 C CA . ALA A 1 306 ? 5.621 -19.429 5.178 1.00 91.00 306 ALA A CA 1
ATOM 2349 C C . ALA A 1 306 ? 6.435 -18.242 4.653 1.00 91.00 306 ALA A C 1
ATOM 2351 O O . ALA A 1 306 ? 5.982 -17.092 4.661 1.00 91.00 306 ALA A O 1
ATOM 2352 N N . LYS A 1 307 ? 7.634 -18.545 4.150 1.00 83.19 307 LYS A N 1
ATOM 2353 C CA . LYS A 1 307 ? 8.451 -17.583 3.412 1.00 83.19 307 LYS A CA 1
ATOM 2354 C C . LYS A 1 307 ? 7.907 -17.429 2.000 1.00 83.19 307 LYS A C 1
ATOM 2356 O O . LYS A 1 307 ? 7.508 -18.410 1.375 1.00 83.19 307 LYS A O 1
ATOM 2361 N N . GLN A 1 308 ? 7.938 -16.205 1.493 1.00 80.50 308 GLN A N 1
ATOM 2362 C CA . GLN A 1 308 ? 7.722 -15.968 0.076 1.00 80.50 308 GLN A CA 1
ATOM 2363 C C . GLN A 1 308 ? 8.875 -16.577 -0.730 1.00 80.50 308 GLN A C 1
ATOM 2365 O O . GLN A 1 308 ? 10.027 -16.451 -0.307 1.00 80.50 308 GLN A O 1
ATOM 2370 N N . PRO A 1 309 ? 8.612 -17.221 -1.880 1.00 77.88 309 PRO A N 1
ATOM 2371 C CA . PRO A 1 309 ? 9.683 -17.602 -2.787 1.00 77.88 309 PRO A CA 1
ATOM 2372 C C . PRO A 1 309 ? 10.472 -16.361 -3.214 1.00 77.88 309 PRO A C 1
ATOM 2374 O O . PRO A 1 309 ? 9.886 -15.381 -3.690 1.00 77.88 309 PRO A O 1
ATOM 2377 N N . ALA A 1 310 ? 11.795 -16.408 -3.043 1.00 68.94 310 ALA A N 1
ATOM 2378 C CA . ALA A 1 310 ? 12.704 -15.289 -3.308 1.00 68.94 310 ALA A CA 1
ATOM 2379 C C . ALA A 1 310 ? 12.666 -14.797 -4.771 1.00 68.94 310 ALA A C 1
ATOM 2381 O O . ALA A 1 310 ? 13.115 -13.696 -5.071 1.00 68.94 310 ALA A O 1
ATOM 2382 N N . ASP A 1 311 ? 12.124 -15.599 -5.688 1.00 74.81 311 ASP A N 1
ATOM 2383 C CA . ASP A 1 311 ? 12.006 -15.323 -7.117 1.00 74.81 311 ASP A CA 1
ATOM 2384 C C . ASP A 1 311 ? 10.603 -14.860 -7.546 1.00 74.81 311 ASP A C 1
ATOM 2386 O O . ASP A 1 311 ? 10.346 -14.733 -8.741 1.00 74.81 311 ASP A O 1
ATOM 2390 N N . THR A 1 312 ? 9.686 -14.586 -6.610 1.00 88.88 312 THR A N 1
ATOM 2391 C CA . THR A 1 312 ? 8.316 -14.180 -6.979 1.00 88.88 312 THR A CA 1
ATOM 2392 C C . THR A 1 312 ? 8.308 -12.823 -7.689 1.00 88.88 312 THR A C 1
ATOM 2394 O O . THR A 1 312 ? 7.699 -12.678 -8.750 1.00 88.88 312 THR A O 1
ATOM 2397 N N . TYR A 1 313 ? 9.025 -11.839 -7.142 1.00 92.12 313 TYR A N 1
ATOM 2398 C CA . TYR A 1 313 ? 9.099 -10.476 -7.670 1.00 92.12 313 TYR A CA 1
ATOM 2399 C C . TYR A 1 313 ? 10.548 -9.993 -7.717 1.00 92.12 313 TYR A C 1
ATOM 2401 O O . TYR A 1 313 ? 11.376 -10.396 -6.904 1.00 92.12 313 TYR A O 1
ATOM 2409 N N . ARG A 1 314 ? 10.851 -9.104 -8.664 1.00 91.25 314 ARG A N 1
ATOM 2410 C CA . ARG A 1 314 ? 12.164 -8.472 -8.827 1.00 91.25 314 ARG A CA 1
ATOM 2411 C C . ARG A 1 314 ? 12.010 -6.967 -8.956 1.00 91.25 314 ARG A C 1
ATOM 2413 O O . ARG A 1 314 ? 11.215 -6.495 -9.768 1.00 91.25 314 ARG A O 1
ATOM 2420 N N . THR A 1 315 ? 12.824 -6.227 -8.210 1.00 91.06 315 THR A N 1
ATOM 2421 C CA . THR A 1 315 ? 13.059 -4.807 -8.485 1.00 91.06 315 THR A CA 1
ATOM 2422 C C . THR A 1 315 ? 13.962 -4.690 -9.707 1.00 91.06 315 THR A C 1
ATOM 2424 O O . THR A 1 315 ? 15.062 -5.245 -9.719 1.00 91.06 315 THR A O 1
ATOM 2427 N N . VAL A 1 316 ? 13.515 -3.950 -10.714 1.00 93.62 316 VAL A N 1
ATOM 2428 C CA . VAL A 1 316 ? 14.305 -3.570 -11.883 1.00 93.62 316 VAL A CA 1
ATOM 2429 C C . VAL A 1 316 ? 14.721 -2.111 -11.720 1.00 93.62 316 VAL A C 1
ATOM 2431 O O . VAL A 1 316 ? 13.892 -1.202 -11.702 1.00 93.62 316 VAL A O 1
ATOM 2434 N N . LEU A 1 317 ? 16.020 -1.907 -11.552 1.00 93.12 317 LEU A N 1
ATOM 2435 C CA . LEU A 1 317 ? 16.695 -0.621 -11.425 1.00 93.12 317 LEU A CA 1
ATOM 2436 C C . LEU A 1 317 ? 17.093 -0.110 -12.813 1.00 93.12 317 LEU A C 1
ATOM 2438 O O . LEU A 1 317 ? 17.286 -0.915 -13.723 1.00 93.12 317 LEU A O 1
ATOM 2442 N N . ALA A 1 318 ? 17.260 1.203 -12.963 1.00 93.56 318 ALA A N 1
ATOM 2443 C CA . ALA A 1 318 ? 17.642 1.823 -14.227 1.00 93.56 318 ALA A CA 1
ATOM 2444 C C . ALA A 1 318 ? 18.873 2.725 -14.059 1.00 93.56 318 ALA A C 1
ATOM 2446 O O . ALA A 1 318 ? 18.977 3.495 -13.100 1.00 93.56 318 ALA A O 1
ATOM 2447 N N . ALA A 1 319 ? 19.798 2.637 -15.011 1.00 94.38 319 ALA A N 1
ATOM 2448 C CA . ALA A 1 319 ? 20.985 3.473 -15.114 1.00 94.38 319 ALA A CA 1
ATOM 2449 C C . ALA A 1 319 ? 21.088 4.072 -16.517 1.00 94.38 319 ALA A C 1
ATOM 2451 O O . ALA A 1 319 ? 20.700 3.434 -17.493 1.00 94.38 319 ALA A O 1
ATOM 2452 N N . ARG A 1 320 ? 21.640 5.279 -16.627 1.00 94.81 320 ARG A N 1
ATOM 2453 C CA . ARG A 1 320 ? 21.851 5.976 -17.900 1.00 94.81 320 ARG A CA 1
ATOM 2454 C C . ARG A 1 320 ? 23.284 6.471 -18.021 1.00 94.81 320 ARG A C 1
ATOM 2456 O O . ARG A 1 320 ? 23.844 6.961 -17.045 1.00 94.81 320 ARG A O 1
ATOM 2463 N N . ASN A 1 321 ? 23.851 6.386 -19.216 1.00 96.12 321 ASN A N 1
ATOM 2464 C CA . ASN A 1 321 ? 25.083 7.065 -19.593 1.00 96.12 321 ASN A CA 1
ATOM 2465 C C . ASN A 1 321 ? 24.786 8.013 -20.758 1.00 96.12 321 ASN A C 1
ATOM 2467 O O . ASN A 1 321 ? 24.514 7.570 -21.871 1.00 96.12 321 ASN A O 1
ATOM 2471 N N . ASP A 1 322 ? 24.829 9.320 -20.497 1.00 93.31 322 ASP A N 1
ATOM 2472 C CA . ASP A 1 322 ? 24.474 10.335 -21.496 1.00 93.31 322 ASP A CA 1
ATOM 2473 C C . ASP A 1 322 ? 25.524 10.465 -22.614 1.00 93.31 322 ASP A C 1
ATOM 2475 O O . ASP A 1 322 ? 25.183 10.876 -23.716 1.00 93.31 322 ASP A O 1
ATOM 2479 N N . VAL A 1 323 ? 26.787 10.101 -22.357 1.00 94.88 323 VAL A N 1
ATOM 2480 C CA . VAL A 1 323 ? 27.873 10.170 -23.356 1.00 94.88 323 VAL A CA 1
ATOM 2481 C C . VAL A 1 323 ? 27.808 8.987 -24.316 1.00 94.88 323 VAL A C 1
ATOM 2483 O O . VAL A 1 323 ? 28.038 9.142 -25.512 1.00 94.88 323 VAL A O 1
ATOM 2486 N N . LEU A 1 324 ? 27.510 7.799 -23.790 1.00 95.69 324 LEU A N 1
ATOM 2487 C CA . LEU A 1 324 ? 27.366 6.583 -24.593 1.00 95.69 324 LEU A CA 1
ATOM 2488 C C . LEU A 1 324 ? 25.976 6.458 -25.233 1.00 95.69 324 LEU A C 1
ATOM 2490 O O . LEU A 1 324 ? 25.796 5.623 -26.124 1.00 95.69 324 LEU A O 1
ATOM 2494 N N . GLU A 1 325 ? 25.029 7.295 -24.795 1.00 95.75 325 GLU A N 1
ATOM 2495 C CA . GLU A 1 325 ? 23.606 7.209 -25.134 1.00 95.75 325 GLU A CA 1
ATOM 2496 C C . GLU A 1 325 ? 23.081 5.795 -24.854 1.00 95.75 325 GLU A C 1
ATOM 2498 O O . GLU A 1 325 ? 22.519 5.128 -25.723 1.00 95.75 325 GLU A O 1
ATOM 2503 N N . ASP A 1 326 ? 23.347 5.316 -23.636 1.00 97.00 326 ASP A N 1
ATOM 2504 C CA . ASP A 1 326 ? 23.005 3.966 -23.198 1.00 97.00 326 ASP A CA 1
ATOM 2505 C C . ASP A 1 326 ? 22.127 3.996 -21.946 1.00 97.00 326 ASP A C 1
ATOM 2507 O O . ASP A 1 326 ? 22.334 4.800 -21.026 1.00 97.00 326 ASP A O 1
ATOM 2511 N N . VAL A 1 327 ? 21.143 3.101 -21.909 1.00 96.38 327 VAL A N 1
ATOM 2512 C CA . VAL A 1 327 ? 20.239 2.910 -20.777 1.00 96.38 327 VAL A CA 1
ATOM 2513 C C . VAL A 1 327 ? 20.246 1.442 -20.405 1.00 96.38 327 VAL A C 1
ATOM 2515 O O . VAL A 1 327 ? 19.821 0.595 -21.189 1.00 96.38 327 VAL A O 1
ATOM 2518 N N . VAL A 1 328 ? 20.652 1.151 -19.171 1.00 97.06 328 VAL A N 1
ATOM 2519 C CA . VAL A 1 328 ? 20.803 -0.206 -18.644 1.00 97.06 328 VAL A CA 1
ATOM 2520 C C . VAL A 1 328 ? 19.795 -0.455 -17.528 1.00 97.06 328 VAL A C 1
ATOM 2522 O O . VAL A 1 328 ? 19.799 0.225 -16.502 1.00 97.06 328 VAL A O 1
ATOM 2525 N N . LEU A 1 329 ? 18.948 -1.464 -17.711 1.00 96.69 329 LEU A N 1
ATOM 2526 C CA . LEU A 1 329 ? 18.087 -2.019 -16.680 1.00 96.69 329 LEU A CA 1
ATOM 2527 C C . LEU A 1 329 ? 18.813 -3.173 -15.992 1.00 96.69 329 LEU A C 1
ATOM 2529 O O . LEU A 1 329 ? 19.428 -4.014 -16.650 1.00 96.69 329 LEU A O 1
ATOM 2533 N N . SER A 1 330 ? 18.729 -3.228 -14.668 1.00 95.44 330 SER A N 1
ATOM 2534 C CA . SER A 1 330 ? 19.411 -4.234 -13.857 1.00 95.44 330 SER A CA 1
ATOM 2535 C C . SER A 1 330 ? 18.536 -4.700 -12.702 1.00 95.44 330 SER A C 1
ATOM 2537 O O . SER A 1 330 ? 17.857 -3.904 -12.063 1.00 95.44 330 SER A O 1
ATOM 2539 N N . THR A 1 331 ? 18.592 -5.991 -12.379 1.00 93.88 331 THR A N 1
ATOM 2540 C CA . THR A 1 331 ? 18.005 -6.532 -11.140 1.00 93.88 331 THR A CA 1
ATOM 2541 C C . THR A 1 331 ? 19.034 -6.690 -10.020 1.00 93.88 331 THR A C 1
ATOM 2543 O O . THR A 1 331 ? 18.753 -7.328 -9.008 1.00 93.88 331 THR A O 1
ATOM 2546 N N . SER A 1 332 ? 20.250 -6.174 -10.208 1.00 92.44 332 SER A N 1
ATOM 2547 C CA . SER A 1 332 ? 21.377 -6.345 -9.297 1.00 92.44 332 SER A CA 1
ATOM 2548 C C . SER A 1 332 ? 21.878 -4.994 -8.799 1.00 92.44 332 SER A C 1
ATOM 2550 O O . SER A 1 332 ? 22.363 -4.159 -9.562 1.00 92.44 332 SER A O 1
ATOM 2552 N N . ARG A 1 333 ? 21.817 -4.780 -7.479 1.00 88.62 333 ARG A N 1
ATOM 2553 C CA . ARG A 1 333 ? 22.357 -3.553 -6.877 1.00 88.62 333 ARG A CA 1
ATOM 2554 C C . ARG A 1 333 ? 23.874 -3.459 -7.056 1.00 88.62 333 ARG A C 1
ATOM 2556 O O . ARG A 1 333 ? 24.378 -2.360 -7.253 1.00 88.62 333 ARG A O 1
ATOM 2563 N N . SER A 1 334 ? 24.591 -4.587 -7.029 1.00 93.31 334 SER A N 1
ATOM 2564 C CA . SER A 1 334 ? 26.043 -4.595 -7.237 1.00 93.31 334 SER A CA 1
ATOM 2565 C C . SER A 1 334 ? 26.412 -4.224 -8.672 1.00 93.31 334 SER A C 1
ATOM 2567 O O . SER A 1 334 ? 27.334 -3.442 -8.871 1.00 93.31 334 SER A O 1
ATOM 2569 N N . GLU A 1 335 ? 25.663 -4.718 -9.663 1.00 95.50 335 GLU A N 1
ATOM 2570 C CA . GLU A 1 335 ? 25.840 -4.318 -11.064 1.00 95.50 335 GLU A CA 1
ATOM 2571 C C . GLU A 1 335 ? 25.568 -2.823 -11.241 1.00 95.50 335 GLU A C 1
ATOM 2573 O O . GLU A 1 335 ? 26.368 -2.128 -11.861 1.00 95.50 335 GLU A O 1
ATOM 2578 N N . LEU A 1 336 ? 24.496 -2.303 -10.633 1.00 92.25 336 LEU A N 1
ATOM 2579 C CA . LEU A 1 336 ? 24.213 -0.870 -10.658 1.00 92.25 336 LEU A CA 1
ATOM 2580 C C . LEU A 1 336 ? 25.379 -0.050 -10.084 1.00 92.25 336 LEU A C 1
ATOM 2582 O O . LEU A 1 336 ? 25.768 0.956 -10.673 1.00 92.25 336 LEU A O 1
ATOM 2586 N N . THR A 1 337 ? 25.977 -0.482 -8.968 1.00 92.62 337 THR A N 1
ATOM 2587 C CA . THR A 1 337 ? 27.177 0.164 -8.410 1.00 92.62 337 THR A CA 1
ATOM 2588 C C . THR A 1 337 ? 28.349 0.143 -9.395 1.00 92.62 337 THR A C 1
ATOM 2590 O O . THR A 1 337 ? 29.022 1.162 -9.556 1.00 92.62 337 THR A O 1
ATOM 2593 N N . THR A 1 338 ? 28.575 -0.973 -10.094 1.00 96.62 338 THR A N 1
ATOM 2594 C CA . THR A 1 338 ? 29.609 -1.075 -11.137 1.00 96.62 338 THR A CA 1
ATOM 2595 C C . THR A 1 338 ? 29.335 -0.134 -12.311 1.00 96.62 338 THR A C 1
ATOM 2597 O O . THR A 1 338 ? 30.243 0.581 -12.732 1.00 96.62 338 THR A O 1
ATOM 2600 N N . LEU A 1 339 ? 28.094 -0.074 -12.805 1.00 95.50 339 LEU A N 1
ATOM 2601 C CA . LEU A 1 339 ? 27.689 0.824 -13.893 1.00 95.50 339 LEU A CA 1
ATOM 2602 C C . LEU A 1 339 ? 27.927 2.289 -13.522 1.00 95.50 339 LEU A C 1
ATOM 2604 O O . LEU A 1 339 ? 28.467 3.048 -14.330 1.00 95.50 339 LEU A O 1
ATOM 2608 N N . VAL A 1 340 ? 27.582 2.673 -12.289 1.00 93.50 340 VAL A N 1
ATOM 2609 C CA . VAL A 1 340 ? 27.835 4.024 -11.772 1.00 93.50 340 VAL A CA 1
ATOM 2610 C C . VAL A 1 340 ? 29.333 4.327 -11.713 1.00 93.50 340 VAL A C 1
ATOM 2612 O O . VAL A 1 340 ? 29.763 5.392 -12.150 1.00 93.50 340 VAL A O 1
ATOM 2615 N N . GLY A 1 341 ? 30.151 3.372 -11.259 1.00 94.81 341 GLY A N 1
ATOM 2616 C CA . GLY A 1 341 ? 31.614 3.490 -11.308 1.00 94.81 341 GLY A CA 1
ATOM 2617 C C . GLY A 1 341 ? 32.175 3.633 -12.731 1.00 94.81 341 GLY A C 1
ATOM 2618 O O . GLY A 1 341 ? 33.220 4.252 -12.915 1.00 94.81 341 GLY A O 1
ATOM 2619 N N . ALA A 1 342 ? 31.461 3.120 -13.736 1.00 95.94 342 ALA A N 1
ATOM 2620 C CA . ALA A 1 342 ? 31.787 3.234 -15.158 1.00 95.94 342 ALA A CA 1
ATOM 2621 C C . ALA A 1 342 ? 31.190 4.487 -15.837 1.00 95.94 342 ALA A C 1
ATOM 2623 O O . ALA A 1 342 ? 31.156 4.570 -17.065 1.00 95.94 342 ALA A O 1
ATOM 2624 N N . GLY A 1 343 ? 30.703 5.461 -15.063 1.00 95.12 343 GLY A N 1
ATOM 2625 C CA . GLY A 1 343 ? 30.190 6.732 -15.583 1.00 95.12 343 GLY A CA 1
ATOM 2626 C C . GLY A 1 343 ? 28.698 6.743 -15.919 1.00 95.12 343 GLY A C 1
ATOM 2627 O O . GLY A 1 343 ? 28.222 7.728 -16.480 1.00 95.12 343 GLY A O 1
ATOM 2628 N N . HIS A 1 344 ? 27.945 5.695 -15.570 1.00 94.69 344 HIS A N 1
ATOM 2629 C CA . HIS A 1 344 ? 26.485 5.787 -15.560 1.00 94.69 344 HIS A CA 1
ATOM 2630 C C . HIS A 1 344 ? 25.998 6.564 -14.329 1.00 94.69 344 HIS A C 1
ATOM 2632 O O . HIS A 1 344 ? 26.700 6.738 -13.332 1.00 94.69 344 HIS A O 1
ATOM 2638 N N . ARG A 1 345 ? 24.737 6.976 -14.367 1.00 92.06 345 ARG A N 1
ATOM 2639 C CA . ARG A 1 345 ? 23.989 7.508 -13.227 1.00 92.06 345 ARG A CA 1
ATOM 2640 C C . ARG A 1 345 ? 22.685 6.737 -13.063 1.00 92.06 345 ARG A C 1
ATOM 2642 O O . ARG A 1 345 ? 22.074 6.340 -14.050 1.00 92.06 345 ARG A O 1
ATOM 2649 N N . GLU A 1 346 ? 22.279 6.496 -11.821 1.00 90.56 346 GLU A N 1
ATOM 2650 C CA . GLU A 1 346 ? 20.968 5.911 -11.505 1.00 90.56 346 GLU A CA 1
ATOM 2651 C C . GLU A 1 346 ? 19.870 6.898 -11.938 1.00 90.56 346 GLU A C 1
ATOM 2653 O O . GLU A 1 346 ? 19.961 8.079 -11.612 1.00 90.56 346 GLU A O 1
ATOM 2658 N N . VAL A 1 347 ? 18.861 6.433 -12.680 1.00 88.75 347 VAL A N 1
ATOM 2659 C CA . VAL A 1 347 ? 17.740 7.256 -13.176 1.00 88.75 347 VAL A CA 1
ATOM 2660 C C . VAL A 1 347 ? 16.422 6.768 -12.607 1.00 88.75 347 VAL A C 1
ATOM 2662 O O . VAL A 1 347 ? 16.172 5.564 -12.541 1.00 88.75 347 VAL A O 1
ATOM 2665 N N . CYS A 1 348 ? 15.576 7.715 -12.199 1.00 81.50 348 CYS A N 1
ATOM 2666 C CA . CYS A 1 348 ? 14.393 7.401 -11.414 1.00 81.50 348 CYS A CA 1
ATOM 2667 C C . CYS A 1 348 ? 13.195 8.310 -11.689 1.00 81.50 348 CYS A C 1
ATOM 2669 O O . CYS A 1 348 ? 13.366 9.498 -11.939 1.00 81.50 348 CYS A O 1
ATOM 2671 N N . SER A 1 349 ? 11.987 7.780 -11.514 1.00 76.88 349 SER A N 1
ATOM 2672 C CA . SER A 1 349 ? 10.774 8.547 -11.236 1.00 76.88 349 SER A CA 1
ATOM 2673 C C . SER A 1 349 ? 10.769 8.885 -9.751 1.00 76.88 349 SER A C 1
ATOM 2675 O O . SER A 1 349 ? 10.592 8.006 -8.907 1.00 76.88 349 SER A O 1
ATOM 2677 N N . ARG A 1 350 ? 11.014 10.152 -9.419 1.00 70.44 350 ARG A N 1
ATOM 2678 C CA . ARG A 1 350 ? 11.287 10.582 -8.035 1.00 70.44 350 ARG A CA 1
ATOM 2679 C C . ARG A 1 350 ? 10.067 10.676 -7.140 1.00 70.44 350 ARG A C 1
ATOM 2681 O O . ARG A 1 350 ? 10.206 10.759 -5.923 1.00 70.44 350 ARG A O 1
ATOM 2688 N N . HIS A 1 351 ? 8.887 10.739 -7.736 1.0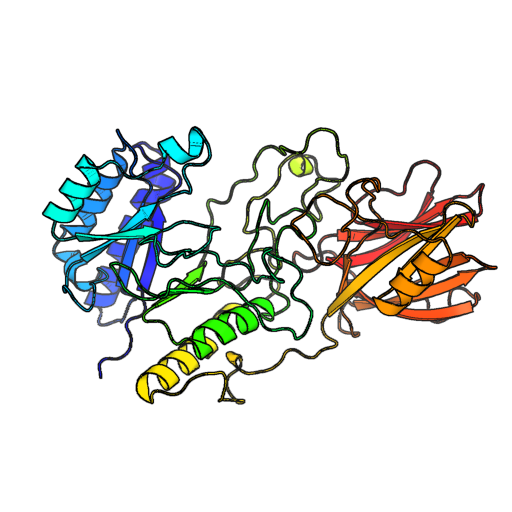0 67.38 351 HIS A N 1
ATOM 2689 C CA . HIS A 1 351 ? 7.670 11.003 -6.990 1.00 67.38 351 HIS A CA 1
ATOM 2690 C C . HIS A 1 351 ? 7.142 9.707 -6.401 1.00 67.38 351 HIS A C 1
ATOM 2692 O O . HIS A 1 351 ? 6.656 8.835 -7.114 1.00 67.38 351 HIS A O 1
ATOM 2698 N N . GLY A 1 352 ? 7.333 9.609 -5.088 1.00 61.84 352 GLY A N 1
ATOM 2699 C CA . GLY A 1 352 ? 7.223 8.402 -4.293 1.00 61.84 352 GLY A CA 1
ATOM 2700 C C . GLY A 1 352 ? 7.741 8.643 -2.878 1.00 61.84 352 GLY A C 1
ATOM 2701 O O . GLY A 1 352 ? 8.205 9.730 -2.545 1.00 61.84 352 GLY A O 1
ATOM 2702 N N . ALA A 1 353 ? 7.653 7.638 -2.023 1.00 62.16 353 ALA A N 1
ATOM 2703 C CA . ALA A 1 353 ? 8.202 7.665 -0.671 1.00 62.16 353 ALA A CA 1
ATOM 2704 C C . ALA A 1 353 ? 9.737 7.786 -0.634 1.00 62.16 353 ALA A C 1
ATOM 2706 O O . ALA A 1 353 ? 10.400 7.522 -1.643 1.00 62.16 353 ALA A O 1
ATOM 2707 N N . PRO A 1 354 ? 10.331 8.017 0.555 1.00 64.56 354 PRO A N 1
ATOM 2708 C CA . PRO A 1 354 ? 11.684 7.549 0.822 1.00 64.56 354 PRO A CA 1
ATOM 2709 C C . PRO A 1 354 ? 11.810 6.071 0.416 1.00 64.56 354 PRO A C 1
ATOM 2711 O O . PRO A 1 354 ? 11.061 5.204 0.872 1.00 64.56 354 PRO A O 1
ATOM 2714 N N . SER A 1 355 ? 12.744 5.789 -0.484 1.00 68.06 355 SER A N 1
ATOM 2715 C CA . SER A 1 355 ? 13.035 4.438 -0.956 1.00 68.06 355 SER A CA 1
ATOM 2716 C C . SER A 1 355 ? 14.514 4.127 -0.752 1.00 68.06 355 SER A C 1
ATOM 2718 O O . SER A 1 355 ? 15.316 5.004 -0.431 1.00 68.06 355 SER A O 1
ATOM 2720 N N . THR A 1 356 ? 14.883 2.854 -0.883 1.00 67.62 356 THR A N 1
ATOM 2721 C CA . THR A 1 356 ? 16.287 2.416 -0.789 1.00 67.62 356 THR A CA 1
ATOM 2722 C C . THR A 1 356 ? 17.057 2.618 -2.101 1.00 67.62 356 THR A C 1
ATOM 2724 O O . THR A 1 356 ? 18.254 2.340 -2.173 1.00 67.62 356 THR A O 1
ATOM 2727 N N . PHE A 1 357 ? 16.381 3.123 -3.131 1.00 70.12 357 PHE A N 1
ATOM 2728 C CA . PHE A 1 357 ? 16.918 3.521 -4.427 1.00 70.12 357 PHE A CA 1
ATOM 2729 C C . PHE A 1 357 ? 16.655 5.017 -4.654 1.00 70.12 357 PHE A C 1
ATOM 2731 O O . PHE A 1 357 ? 15.985 5.659 -3.851 1.00 70.12 357 PHE A O 1
ATOM 2738 N N . CYS A 1 358 ? 17.217 5.609 -5.711 1.00 72.19 358 CYS A N 1
ATOM 2739 C CA . CYS A 1 358 ? 16.929 7.010 -6.065 1.00 72.19 358 CYS A CA 1
ATOM 2740 C C . CYS A 1 358 ? 17.283 8.042 -4.971 1.00 72.19 358 CYS A C 1
ATOM 2742 O O . CYS A 1 358 ? 16.578 9.027 -4.767 1.00 72.19 358 CYS A O 1
ATOM 2744 N N . LEU A 1 359 ? 18.392 7.824 -4.257 1.00 70.69 359 LEU A N 1
ATOM 2745 C CA . LEU A 1 359 ? 18.774 8.614 -3.074 1.00 70.69 359 LEU A CA 1
ATOM 2746 C C . LEU A 1 359 ? 19.308 10.020 -3.394 1.00 70.69 359 LEU A C 1
ATOM 2748 O O . LEU A 1 359 ? 19.462 10.851 -2.499 1.00 70.69 359 LEU A O 1
ATOM 2752 N N . ARG A 1 360 ? 19.640 10.283 -4.659 1.00 73.25 360 ARG A N 1
ATOM 2753 C CA . ARG A 1 360 ? 20.164 11.572 -5.115 1.00 73.25 360 ARG A CA 1
ATOM 2754 C C . ARG A 1 360 ? 19.015 12.542 -5.345 1.00 73.25 360 ARG A C 1
ATOM 2756 O O . ARG A 1 360 ? 18.111 12.210 -6.103 1.00 73.25 360 ARG A O 1
ATOM 2763 N N . GLY A 1 361 ? 19.081 13.727 -4.732 1.00 69.94 361 GLY A N 1
ATOM 2764 C CA . GLY A 1 361 ? 18.084 14.806 -4.840 1.00 69.94 361 GLY A CA 1
ATOM 2765 C C . GLY A 1 361 ? 18.295 15.791 -6.004 1.00 69.94 361 GLY A C 1
ATOM 2766 O O . GLY A 1 361 ? 17.411 16.591 -6.291 1.00 69.94 361 GLY A O 1
ATOM 2767 N N . ASP A 1 362 ? 19.396 15.684 -6.757 1.00 77.12 362 ASP A N 1
ATOM 2768 C CA . ASP A 1 362 ? 19.754 16.523 -7.922 1.00 77.12 362 ASP A CA 1
ATOM 2769 C C . ASP A 1 362 ? 19.405 15.923 -9.311 1.00 77.12 362 ASP A C 1
ATOM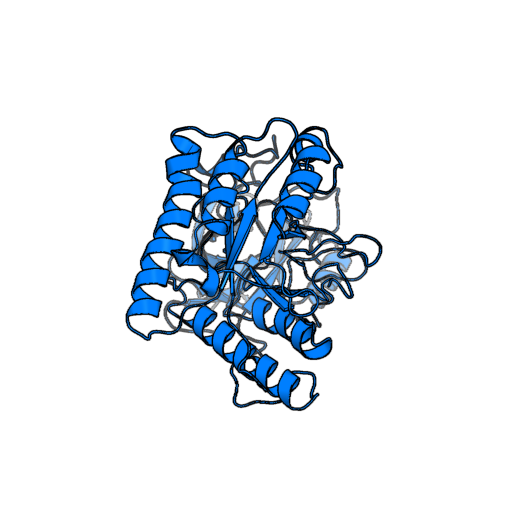 2771 O O . ASP A 1 362 ? 18.998 16.645 -10.208 1.00 77.12 362 ASP A O 1
ATOM 2775 N N . GLU A 1 363 ? 19.472 14.601 -9.466 1.00 78.69 363 GLU A N 1
ATOM 2776 C CA . GLU A 1 363 ? 19.020 13.786 -10.622 1.00 78.69 363 GLU A CA 1
ATOM 2777 C C . GLU A 1 363 ? 17.570 14.004 -11.174 1.00 78.69 363 GLU A C 1
ATOM 2779 O O . GLU A 1 363 ? 16.611 13.595 -10.541 1.00 78.69 363 GLU A O 1
ATOM 2784 N N . PRO A 1 364 ? 17.327 14.540 -12.379 1.00 80.50 364 PRO A N 1
ATOM 2785 C CA . PRO A 1 364 ? 15.966 14.749 -12.905 1.00 80.50 364 PRO A CA 1
ATOM 2786 C C . PRO A 1 364 ? 15.013 13.535 -12.818 1.00 80.50 364 PRO A C 1
ATOM 2788 O O . PRO A 1 364 ? 15.417 12.387 -12.992 1.00 80.50 364 PRO A O 1
ATOM 2791 N N . SER A 1 365 ? 13.719 13.788 -12.585 1.00 83.12 365 SER A N 1
ATOM 2792 C CA . SER A 1 365 ? 12.690 12.739 -12.633 1.00 83.12 365 SER A CA 1
ATOM 2793 C C . SER A 1 365 ? 12.550 12.198 -14.062 1.00 83.12 365 SER A C 1
ATOM 2795 O O . SER A 1 365 ? 12.569 12.966 -15.026 1.00 83.12 365 SER A O 1
ATOM 2797 N N . THR A 1 366 ? 12.427 10.879 -14.216 1.00 86.75 366 THR A N 1
ATOM 2798 C CA . THR A 1 366 ? 12.357 10.196 -15.518 1.00 86.75 366 THR A CA 1
ATOM 2799 C C . THR A 1 366 ? 11.298 9.090 -15.522 1.00 86.75 366 THR A C 1
ATOM 2801 O O . THR A 1 366 ? 11.032 8.492 -14.480 1.00 86.75 366 THR A O 1
ATOM 2804 N N . PRO A 1 367 ? 10.751 8.716 -16.693 1.00 86.00 367 PRO A N 1
ATOM 2805 C CA . PRO A 1 367 ? 9.826 7.594 -16.817 1.00 86.00 367 PRO A CA 1
ATOM 2806 C C . PRO A 1 367 ? 10.552 6.237 -16.933 1.00 86.00 367 PRO A C 1
ATOM 2808 O O . PRO A 1 367 ? 9.969 5.290 -17.449 1.00 86.00 367 PRO A O 1
ATOM 2811 N N . LEU A 1 368 ? 11.832 6.129 -16.552 1.00 87.44 368 LEU A N 1
ATOM 2812 C CA . LEU A 1 368 ? 12.665 4.953 -16.858 1.00 87.44 368 LEU A CA 1
ATOM 2813 C C . LEU A 1 368 ? 12.584 3.843 -15.814 1.00 87.44 368 LEU A C 1
ATOM 2815 O O . LEU A 1 368 ? 12.700 2.665 -16.145 1.00 87.44 368 LEU A O 1
ATOM 2819 N N . GLY A 1 369 ? 12.394 4.206 -14.552 1.00 81.75 369 GLY A N 1
ATOM 2820 C CA . GLY A 1 369 ? 12.385 3.239 -13.471 1.00 81.75 369 GLY A CA 1
ATOM 2821 C C . GLY A 1 369 ? 12.482 3.894 -12.097 1.00 81.75 369 GLY A C 1
ATOM 2822 O O . GLY A 1 369 ? 12.259 5.095 -11.979 1.00 81.75 369 GLY A O 1
ATOM 2823 N N . PRO A 1 370 ? 12.786 3.116 -11.052 1.00 89.12 370 PRO A N 1
ATOM 2824 C CA . PRO A 1 370 ? 12.732 1.659 -11.078 1.00 89.12 370 PRO A CA 1
ATOM 2825 C C . PRO A 1 370 ? 11.297 1.166 -11.337 1.00 89.12 370 PRO A C 1
ATOM 2827 O O . PRO A 1 370 ? 10.329 1.929 -11.217 1.00 89.12 370 PRO A O 1
ATOM 2830 N N . PHE A 1 371 ? 11.120 -0.128 -11.586 1.00 91.88 371 PHE A N 1
ATOM 2831 C CA . PHE A 1 371 ? 9.812 -0.808 -11.558 1.00 91.88 371 PHE A CA 1
ATOM 2832 C C . PHE A 1 371 ? 9.923 -2.195 -10.923 1.00 91.88 371 PHE A C 1
ATOM 2834 O O . PHE A 1 371 ? 11.026 -2.696 -10.700 1.00 91.88 371 PHE A O 1
ATOM 2841 N N . ILE A 1 372 ? 8.789 -2.823 -10.625 1.00 92.38 372 ILE A N 1
ATOM 2842 C CA . ILE A 1 372 ? 8.739 -4.196 -10.123 1.00 92.38 372 ILE A CA 1
ATOM 2843 C C . ILE A 1 372 ? 8.061 -5.093 -11.153 1.00 92.38 372 ILE A C 1
ATOM 2845 O O . ILE A 1 372 ? 7.031 -4.751 -11.726 1.00 92.38 372 ILE A O 1
ATOM 2849 N N . ALA A 1 373 ? 8.653 -6.260 -11.377 1.00 95.19 373 ALA A N 1
ATOM 2850 C CA . ALA A 1 373 ? 8.161 -7.278 -12.295 1.00 95.19 373 ALA A CA 1
ATOM 2851 C C . ALA A 1 373 ? 8.197 -8.660 -11.625 1.00 95.19 373 ALA A C 1
ATOM 2853 O O . ALA A 1 373 ? 8.755 -8.816 -10.534 1.00 95.19 373 ALA A O 1
ATOM 2854 N N . PHE A 1 374 ? 7.622 -9.677 -12.265 1.00 95.25 374 PHE A N 1
ATOM 2855 C CA . PHE A 1 374 ? 7.718 -11.046 -11.762 1.00 95.25 374 PHE A CA 1
ATOM 2856 C C . PHE A 1 374 ? 9.140 -11.580 -11.940 1.00 95.25 374 PHE A C 1
ATOM 2858 O O . PHE A 1 374 ? 9.796 -11.322 -12.952 1.00 95.25 374 PHE A O 1
ATOM 2865 N N . GLY A 1 375 ? 9.632 -12.338 -10.963 1.00 94.94 375 GLY A N 1
ATOM 2866 C CA . GLY A 1 375 ? 10.965 -12.932 -11.049 1.00 94.94 375 GLY A CA 1
ATOM 2867 C C . GLY A 1 375 ? 11.018 -14.258 -11.807 1.00 94.94 375 GLY A C 1
ATOM 2868 O O . GLY A 1 375 ? 12.119 -14.683 -12.165 1.00 94.94 375 GLY A O 1
ATOM 2869 N N . SER A 1 376 ? 9.859 -14.854 -12.101 1.00 95.12 376 SER A N 1
ATOM 2870 C CA . SER A 1 376 ? 9.695 -16.109 -12.835 1.00 95.12 376 SER A CA 1
ATOM 2871 C C . SER A 1 376 ? 8.502 -16.069 -13.805 1.00 95.12 376 SER A C 1
ATOM 2873 O O . SER A 1 376 ? 7.576 -15.257 -13.677 1.00 95.12 376 SER A O 1
ATOM 2875 N N . GLY A 1 377 ? 8.541 -16.953 -14.808 1.00 95.12 377 GLY A N 1
ATOM 2876 C CA . GLY A 1 377 ? 7.474 -17.107 -15.797 1.00 95.12 377 GLY A CA 1
ATOM 2877 C C . GLY A 1 377 ? 6.155 -17.593 -15.191 1.00 95.12 377 GLY A C 1
ATOM 2878 O O . GLY A 1 377 ? 6.063 -17.929 -14.012 1.00 95.12 377 GLY A O 1
ATOM 2879 N N . GLY A 1 378 ? 5.099 -17.611 -15.998 1.00 94.00 378 GLY A N 1
ATOM 2880 C CA . GLY A 1 378 ? 3.768 -18.027 -15.560 1.00 94.00 378 GLY A CA 1
ATOM 2881 C C . GLY A 1 378 ? 2.698 -17.698 -16.593 1.00 94.00 378 GLY A C 1
ATOM 2882 O O . GLY A 1 378 ? 2.992 -17.115 -17.635 1.00 94.00 378 GLY A O 1
ATOM 2883 N N . ALA A 1 379 ? 1.454 -18.077 -16.305 1.00 94.06 379 ALA A N 1
ATOM 2884 C CA . ALA A 1 379 ? 0.325 -17.771 -17.178 1.00 94.06 379 ALA A CA 1
ATOM 2885 C C . ALA A 1 379 ? 0.169 -16.251 -17.366 1.00 94.06 379 ALA A C 1
ATOM 2887 O O . ALA A 1 379 ? 0.184 -15.503 -16.388 1.00 94.06 379 ALA A O 1
ATOM 2888 N N . GLY A 1 380 ? 0.027 -15.807 -18.620 1.00 95.56 380 GLY A N 1
ATOM 2889 C CA . GLY A 1 380 ? -0.110 -14.388 -18.964 1.00 95.56 380 GLY A CA 1
ATOM 2890 C C . GLY A 1 380 ? 1.148 -13.554 -18.701 1.00 95.56 380 GLY A C 1
ATOM 2891 O O . GLY A 1 380 ? 1.032 -12.346 -18.483 1.00 95.56 380 GLY A O 1
ATOM 2892 N N . ARG A 1 381 ? 2.336 -14.180 -18.680 1.00 97.06 381 ARG A N 1
ATOM 2893 C CA . ARG A 1 381 ? 3.622 -13.503 -18.463 1.00 97.06 381 ARG A CA 1
ATOM 2894 C C . ARG A 1 381 ? 4.599 -13.748 -19.609 1.00 97.06 381 ARG A C 1
ATOM 2896 O O . ARG A 1 381 ? 4.728 -14.873 -20.087 1.00 97.06 381 ARG A O 1
ATOM 2903 N N . ARG A 1 382 ? 5.373 -12.720 -19.967 1.00 97.62 382 ARG A N 1
ATOM 2904 C CA . ARG A 1 382 ? 6.429 -12.781 -20.996 1.00 97.62 382 ARG A CA 1
ATOM 2905 C C . ARG A 1 382 ? 7.783 -12.404 -20.424 1.00 97.62 382 ARG A C 1
ATOM 2907 O O . ARG A 1 382 ? 7.872 -11.489 -19.612 1.00 97.62 382 ARG A O 1
ATOM 2914 N N . ALA A 1 383 ? 8.831 -13.101 -20.850 1.00 98.25 383 ALA A N 1
ATOM 2915 C CA . ALA A 1 383 ? 10.191 -12.770 -20.452 1.00 98.25 383 ALA A CA 1
ATOM 2916 C C . ALA A 1 383 ? 10.625 -11.437 -21.081 1.00 98.25 383 ALA A C 1
ATOM 2918 O O . ALA A 1 383 ? 10.397 -11.194 -22.265 1.00 98.25 383 ALA A O 1
ATOM 2919 N N . LEU A 1 384 ? 11.254 -10.587 -20.274 1.00 98.50 384 LEU A N 1
ATOM 2920 C CA . LEU A 1 384 ? 11.952 -9.392 -20.720 1.00 98.50 384 LEU A CA 1
ATOM 2921 C C . LEU A 1 384 ? 13.444 -9.698 -20.780 1.00 98.50 384 LEU A C 1
ATOM 2923 O O . LEU A 1 384 ? 14.071 -9.977 -19.752 1.00 98.50 384 LEU A O 1
ATOM 2927 N N . HIS A 1 385 ? 14.014 -9.607 -21.971 1.00 98.50 385 HIS A N 1
ATOM 2928 C CA . HIS A 1 385 ? 15.431 -9.834 -22.199 1.00 98.50 385 HIS A CA 1
ATOM 2929 C C . HIS A 1 385 ? 16.171 -8.507 -22.348 1.00 98.50 385 HIS A C 1
ATOM 2931 O O . HIS A 1 385 ? 15.677 -7.578 -22.993 1.00 98.50 385 HIS A O 1
ATOM 2937 N N . ARG A 1 386 ? 17.357 -8.433 -21.742 1.00 98.31 386 ARG A N 1
ATOM 2938 C CA . ARG A 1 386 ? 18.357 -7.405 -22.008 1.00 98.31 386 ARG A CA 1
ATOM 2939 C C . ARG A 1 386 ? 19.235 -7.893 -23.152 1.00 98.31 386 ARG A C 1
ATOM 2941 O O . ARG A 1 386 ? 19.767 -9.005 -23.111 1.00 98.31 386 ARG A O 1
ATOM 2948 N N . CYS A 1 387 ? 19.342 -7.062 -24.171 1.00 98.56 387 CYS A N 1
ATOM 2949 C CA . CYS A 1 387 ? 20.030 -7.350 -25.415 1.00 98.56 387 CYS A CA 1
ATOM 2950 C C . CYS A 1 387 ? 21.039 -6.240 -25.700 1.00 98.56 387 CYS A C 1
ATOM 2952 O O . CYS A 1 387 ? 20.838 -5.105 -25.269 1.00 98.56 387 CYS A O 1
ATOM 2954 N N . ILE A 1 388 ? 22.102 -6.550 -26.437 1.00 98.31 388 ILE A N 1
ATOM 2955 C CA . ILE A 1 388 ? 23.151 -5.592 -26.793 1.00 98.31 388 ILE A CA 1
ATOM 2956 C C . ILE A 1 388 ? 23.237 -5.474 -28.314 1.00 98.31 388 ILE A C 1
ATOM 2958 O O . ILE A 1 388 ? 23.384 -6.480 -29.012 1.00 98.31 388 ILE A O 1
ATOM 2962 N N . ILE A 1 389 ? 23.178 -4.239 -28.817 1.00 97.25 389 ILE A N 1
ATOM 2963 C CA . ILE A 1 389 ? 23.434 -3.871 -30.213 1.00 97.25 389 ILE A CA 1
ATOM 2964 C C . ILE A 1 389 ? 24.615 -2.898 -30.265 1.00 97.25 389 ILE A C 1
ATOM 2966 O O . ILE A 1 389 ? 24.573 -1.798 -29.713 1.00 97.25 389 ILE A O 1
ATOM 2970 N N . GLY A 1 390 ? 25.713 -3.319 -30.898 1.00 95.38 390 GLY A N 1
ATOM 2971 C CA . GLY A 1 390 ? 26.977 -2.585 -30.822 1.00 95.38 390 GLY A CA 1
ATOM 2972 C C . GLY A 1 390 ? 27.479 -2.506 -29.377 1.00 95.38 390 GLY A C 1
ATOM 2973 O O . GLY A 1 390 ? 27.868 -3.519 -28.804 1.00 95.38 390 GLY A O 1
ATOM 2974 N N . ASN A 1 391 ? 27.467 -1.306 -28.795 1.00 94.19 391 ASN A N 1
ATOM 2975 C CA . ASN A 1 391 ? 27.849 -1.032 -27.405 1.00 94.19 391 ASN A CA 1
ATOM 2976 C C . ASN A 1 391 ? 26.681 -0.520 -26.540 1.00 94.19 391 ASN A C 1
ATOM 2978 O O . ASN A 1 391 ? 26.933 0.057 -25.484 1.00 94.19 391 ASN A O 1
ATOM 2982 N N . ARG A 1 392 ? 25.433 -0.685 -26.995 1.00 96.25 392 ARG A N 1
ATOM 2983 C CA . ARG A 1 392 ? 24.233 -0.177 -26.318 1.00 96.25 392 ARG A CA 1
ATOM 2984 C C . ARG A 1 392 ? 23.260 -1.288 -25.988 1.00 96.25 392 ARG A C 1
ATOM 2986 O O . ARG A 1 392 ? 23.168 -2.282 -26.710 1.00 96.25 392 ARG A O 1
ATOM 2993 N N . HIS A 1 393 ? 22.491 -1.070 -24.936 1.00 98.06 393 HIS A N 1
ATOM 2994 C CA . HIS A 1 393 ? 21.465 -1.981 -24.480 1.00 98.06 393 HIS A CA 1
ATOM 2995 C C . HIS A 1 393 ? 20.110 -1.634 -25.085 1.00 98.06 393 HIS A C 1
ATOM 2997 O O . HIS A 1 393 ? 19.715 -0.476 -25.194 1.00 98.06 393 HIS A O 1
ATOM 3003 N N . PHE A 1 394 ? 19.358 -2.669 -25.434 1.00 98.12 394 PHE A N 1
ATOM 3004 C CA . PHE A 1 394 ? 17.940 -2.572 -25.740 1.00 98.12 394 PHE A CA 1
ATOM 3005 C C . PHE A 1 394 ? 17.198 -3.753 -25.118 1.00 98.12 394 PHE A C 1
ATOM 3007 O O . PHE A 1 394 ? 17.798 -4.706 -24.616 1.00 98.12 394 PHE A O 1
ATOM 3014 N N . TYR A 1 395 ? 15.872 -3.684 -25.133 1.00 98.25 395 TYR A N 1
ATOM 3015 C CA . TYR A 1 395 ? 15.024 -4.657 -24.454 1.00 98.25 395 TYR A CA 1
ATOM 3016 C C . TYR A 1 395 ? 14.138 -5.375 -25.456 1.00 98.25 395 TYR A C 1
ATOM 3018 O O . TYR A 1 395 ? 13.635 -4.745 -26.384 1.00 98.25 395 TYR A O 1
ATOM 3026 N N . SER A 1 396 ? 13.963 -6.681 -25.302 1.00 98.38 396 SER A N 1
ATOM 3027 C CA . SER A 1 396 ? 13.198 -7.490 -26.252 1.00 98.38 396 SER A CA 1
ATOM 3028 C C . SER A 1 396 ? 12.377 -8.557 -25.545 1.00 98.38 396 SER A C 1
ATOM 3030 O O . SER A 1 396 ? 12.755 -9.052 -24.482 1.00 98.38 396 SER A O 1
ATOM 3032 N N . LEU A 1 397 ? 11.259 -8.929 -26.166 1.00 98.44 397 LEU A N 1
ATOM 3033 C CA . LEU A 1 397 ? 10.482 -10.116 -25.801 1.00 98.44 397 LEU A CA 1
ATOM 3034 C C . LEU A 1 397 ? 10.977 -11.380 -26.522 1.00 98.44 397 LEU A C 1
ATOM 3036 O O . LEU A 1 397 ? 10.540 -12.485 -26.205 1.00 98.44 397 LEU A O 1
ATOM 3040 N N . ALA A 1 398 ? 11.872 -11.239 -27.504 1.00 98.06 398 ALA A N 1
ATOM 3041 C CA . ALA A 1 398 ? 12.436 -12.362 -28.235 1.00 98.06 398 ALA A CA 1
ATOM 3042 C C . ALA A 1 398 ? 13.679 -12.903 -27.517 1.00 98.06 398 ALA A C 1
ATOM 3044 O O . ALA A 1 398 ? 14.662 -12.187 -27.338 1.00 98.06 398 ALA A O 1
ATOM 3045 N N . ALA A 1 399 ? 13.684 -14.200 -27.196 1.00 96.56 399 ALA A N 1
ATOM 3046 C CA . ALA A 1 399 ? 14.835 -14.861 -26.570 1.00 96.56 399 ALA A CA 1
ATOM 3047 C C . ALA A 1 399 ? 16.119 -14.791 -27.423 1.00 96.56 399 ALA A C 1
ATOM 3049 O O . ALA A 1 399 ? 17.221 -14.834 -26.890 1.00 96.56 399 ALA A O 1
ATOM 3050 N N . GLY A 1 400 ? 15.979 -14.658 -28.747 1.00 97.50 400 GLY A N 1
ATOM 3051 C CA . GLY A 1 400 ? 17.092 -14.463 -29.680 1.00 97.50 400 GLY A CA 1
ATOM 3052 C C . GLY A 1 400 ? 17.516 -13.005 -29.876 1.00 97.50 400 GLY A C 1
ATOM 3053 O O . GLY A 1 400 ? 18.232 -12.734 -30.835 1.00 97.50 400 GLY A O 1
ATOM 3054 N N . CYS A 1 401 ? 17.024 -12.069 -29.052 1.00 98.00 401 CYS A N 1
ATOM 3055 C CA . CYS A 1 401 ? 17.364 -10.645 -29.106 1.00 98.00 401 CYS A CA 1
ATOM 3056 C C . CYS A 1 401 ? 17.291 -10.038 -30.514 1.00 98.00 401 CYS A C 1
ATOM 3058 O O . CYS A 1 401 ? 18.145 -9.250 -30.895 1.00 98.00 401 CYS A O 1
ATOM 3060 N N . GLU A 1 402 ? 16.305 -10.435 -31.327 1.00 97.75 402 GLU A N 1
ATOM 3061 C CA . GLU A 1 402 ? 16.143 -9.934 -32.706 1.00 97.75 402 GLU A CA 1
ATOM 3062 C C . GLU A 1 402 ? 17.418 -10.096 -33.570 1.00 97.75 402 GLU A C 1
ATOM 3064 O O . GLU A 1 402 ? 17.711 -9.282 -34.443 1.00 97.75 402 GLU A O 1
ATOM 3069 N N . GLY A 1 403 ? 18.196 -11.157 -33.314 1.00 97.94 403 GLY A N 1
ATOM 3070 C CA . GLY A 1 403 ? 19.467 -11.433 -33.993 1.00 97.94 403 GLY A CA 1
ATOM 3071 C C . GLY A 1 403 ? 20.678 -10.695 -33.411 1.00 97.94 403 GLY A C 1
ATOM 3072 O O . GLY A 1 403 ? 21.767 -10.798 -33.971 1.00 97.94 403 GLY A O 1
ATOM 3073 N N . GLN A 1 404 ? 20.500 -9.962 -32.310 1.00 98.12 404 GLN A N 1
ATOM 3074 C CA . GLN A 1 404 ? 21.555 -9.261 -31.576 1.00 98.12 404 GLN A CA 1
ATOM 3075 C C . GLN A 1 404 ? 22.099 -10.105 -30.413 1.00 98.12 404 GLN A C 1
ATOM 3077 O O . GLN A 1 404 ? 21.697 -11.252 -30.201 1.00 98.12 404 GLN A O 1
ATOM 3082 N N . VAL A 1 405 ? 23.036 -9.544 -29.644 1.00 98.25 405 VAL A N 1
ATOM 3083 C CA . VAL A 1 405 ? 23.673 -10.252 -28.529 1.00 98.25 405 VAL A CA 1
ATOM 3084 C C . VAL A 1 405 ? 22.702 -10.353 -27.356 1.00 98.25 405 VAL A C 1
ATOM 3086 O O . VAL A 1 405 ? 22.200 -9.346 -26.860 1.00 98.25 405 VAL A O 1
ATOM 3089 N N . PHE A 1 406 ? 22.458 -11.579 -26.899 1.00 98.31 406 PHE A N 1
ATOM 3090 C CA . PHE A 1 406 ? 21.725 -11.845 -25.669 1.00 98.31 406 PHE A CA 1
ATOM 3091 C C . PHE A 1 406 ? 22.629 -11.628 -24.460 1.00 98.31 406 PHE A C 1
ATOM 3093 O O . PHE A 1 406 ? 23.656 -12.294 -24.337 1.00 98.31 406 PHE A O 1
ATOM 3100 N N . ASP A 1 407 ? 22.230 -10.725 -23.569 1.00 97.69 407 ASP A N 1
ATOM 3101 C CA . ASP A 1 407 ? 22.973 -10.438 -22.341 1.00 97.69 407 ASP A CA 1
ATOM 3102 C C . ASP A 1 407 ? 22.328 -11.110 -21.119 1.00 97.69 407 ASP A C 1
ATOM 3104 O O . ASP A 1 407 ? 23.010 -11.670 -20.262 1.00 97.69 407 ASP A O 1
ATOM 3108 N N . GLY A 1 408 ? 20.994 -11.160 -21.061 1.00 97.50 408 GLY A N 1
ATOM 3109 C CA . GLY A 1 408 ? 20.307 -11.900 -20.006 1.00 97.50 408 GLY A CA 1
ATOM 3110 C C . GLY A 1 408 ? 18.792 -11.742 -19.996 1.00 97.50 408 GLY A C 1
ATOM 3111 O O . GLY A 1 408 ? 18.225 -10.859 -20.634 1.00 97.50 408 GLY A O 1
ATOM 3112 N N . THR A 1 409 ? 18.115 -12.588 -19.217 1.00 97.75 409 THR A N 1
ATOM 3113 C CA . THR A 1 409 ? 16.699 -12.382 -18.872 1.00 97.75 409 THR A CA 1
ATOM 3114 C C . THR A 1 409 ? 16.617 -11.557 -17.596 1.00 97.75 409 THR A C 1
ATOM 3116 O O . THR A 1 409 ? 17.158 -11.967 -16.571 1.00 97.75 409 THR A O 1
ATOM 3119 N N . LEU A 1 410 ? 15.935 -10.413 -17.650 1.00 96.94 410 LEU A N 1
ATOM 3120 C CA . LEU A 1 410 ? 15.803 -9.502 -16.512 1.00 96.94 410 LEU A CA 1
ATOM 3121 C C . LEU A 1 410 ? 14.671 -9.927 -15.575 1.00 96.94 410 LEU A C 1
ATOM 3123 O O . LEU A 1 410 ? 14.870 -10.081 -14.372 1.00 96.94 410 LEU A O 1
ATOM 3127 N N . ALA A 1 411 ? 13.471 -10.083 -16.127 1.00 97.50 411 ALA A N 1
ATOM 3128 C CA . ALA A 1 411 ? 12.250 -10.339 -15.372 1.00 97.50 411 ALA A CA 1
ATOM 3129 C C . ALA A 1 411 ? 11.141 -10.858 -16.299 1.00 97.50 411 ALA A C 1
ATOM 3131 O O . ALA A 1 411 ? 11.361 -11.064 -17.494 1.00 97.50 411 ALA A O 1
ATOM 3132 N N . PHE A 1 412 ? 9.941 -11.036 -15.753 1.00 97.94 412 PHE A N 1
ATOM 3133 C CA . PHE A 1 412 ? 8.747 -11.433 -16.486 1.00 97.94 412 PHE A CA 1
ATOM 3134 C C . PHE A 1 412 ? 7.647 -10.380 -16.310 1.00 97.94 412 PHE A C 1
ATOM 3136 O O . PHE A 1 412 ? 7.317 -9.982 -15.191 1.00 97.94 412 PHE A O 1
ATOM 3143 N N . LEU A 1 413 ? 7.097 -9.913 -17.427 1.00 98.06 413 LEU A N 1
ATOM 3144 C CA . LEU A 1 413 ? 6.103 -8.842 -17.500 1.00 98.06 413 LEU A CA 1
ATOM 3145 C C . LEU A 1 413 ? 4.710 -9.437 -17.665 1.00 98.06 413 LEU A C 1
ATOM 3147 O O . LEU A 1 413 ? 4.559 -10.443 -18.360 1.00 98.06 413 LEU A O 1
ATOM 3151 N N . GLN A 1 414 ? 3.694 -8.792 -17.098 1.00 97.12 414 GLN A N 1
ATOM 3152 C CA . GLN A 1 414 ? 2.307 -9.171 -17.352 1.00 97.12 414 GLN A CA 1
ATOM 3153 C C . GLN A 1 414 ? 1.921 -8.798 -18.795 1.00 97.12 414 GLN A C 1
ATOM 3155 O O . GLN A 1 414 ? 2.303 -7.742 -19.302 1.00 97.12 414 GLN A O 1
ATOM 3160 N N . GLU A 1 415 ? 1.176 -9.661 -19.484 1.00 97.44 415 GLU A N 1
ATOM 3161 C CA . GLU A 1 415 ? 0.765 -9.434 -20.878 1.00 97.44 415 GLU A CA 1
ATOM 3162 C C . GLU A 1 415 ? -0.306 -8.352 -21.034 1.00 97.44 415 GLU A C 1
ATOM 3164 O O . GLU A 1 415 ? -0.294 -7.619 -22.022 1.00 97.44 415 GLU A O 1
ATOM 3169 N N . ALA A 1 416 ? -1.200 -8.249 -20.051 1.00 95.56 416 ALA A N 1
ATOM 3170 C CA . ALA A 1 416 ? -2.339 -7.337 -20.014 1.00 95.56 416 ALA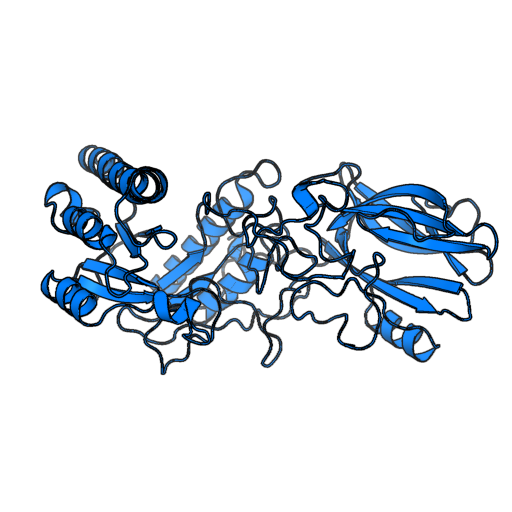 A CA 1
ATOM 3171 C C . ALA A 1 416 ? -2.303 -6.479 -18.735 1.00 95.56 416 ALA A C 1
ATOM 3173 O O . ALA A 1 416 ? -1.761 -6.933 -17.723 1.00 95.56 416 ALA A O 1
ATOM 3174 N N . PRO A 1 417 ? -2.878 -5.262 -18.739 1.00 94.06 417 PRO A N 1
ATOM 3175 C CA . PRO A 1 417 ? -2.934 -4.453 -17.530 1.00 94.06 417 PRO A CA 1
ATOM 3176 C C . PRO A 1 417 ? -3.805 -5.140 -16.477 1.00 94.06 417 PRO A C 1
ATOM 3178 O O . PRO A 1 417 ? -4.802 -5.789 -16.795 1.00 94.06 417 PRO A O 1
ATOM 3181 N N . SER A 1 418 ? -3.439 -4.965 -15.215 1.00 92.56 418 SER A N 1
ATOM 3182 C CA . SER A 1 418 ? -4.244 -5.368 -14.058 1.00 92.56 418 SER A CA 1
ATOM 3183 C C . SER A 1 418 ? -4.019 -4.372 -12.930 1.00 92.56 418 SER A C 1
ATOM 3185 O O . SER A 1 418 ? -3.073 -3.586 -12.990 1.00 92.56 418 SER A O 1
ATOM 3187 N N . SER A 1 419 ? -4.831 -4.418 -11.874 1.00 88.88 419 SER A N 1
ATOM 3188 C CA . SER A 1 419 ? -4.542 -3.592 -10.700 1.00 88.88 419 SER A CA 1
ATOM 3189 C C . SER A 1 419 ? -3.380 -4.133 -9.842 1.00 88.88 419 SER A C 1
ATOM 3191 O O . SER A 1 419 ? -2.972 -3.466 -8.891 1.00 88.88 419 SER A O 1
ATOM 3193 N N . GLU A 1 420 ? -2.803 -5.295 -10.204 1.00 90.56 420 GLU A N 1
ATOM 3194 C CA . GLU A 1 420 ? -1.509 -5.781 -9.692 1.00 90.56 420 GLU A CA 1
ATOM 3195 C C . GLU A 1 420 ? -0.321 -5.148 -10.436 1.00 90.56 420 GLU A C 1
ATOM 3197 O O . GLU A 1 420 ? 0.638 -4.686 -9.819 1.00 90.56 420 GLU A O 1
ATOM 3202 N N . MET A 1 421 ? -0.402 -5.095 -11.768 1.00 91.81 421 MET A N 1
ATOM 3203 C CA . MET A 1 421 ? 0.642 -4.578 -12.661 1.00 91.81 421 MET A CA 1
ATOM 3204 C C . MET A 1 421 ? 0.038 -3.518 -13.596 1.00 91.81 421 MET A C 1
ATOM 3206 O O . MET A 1 421 ? -0.305 -3.837 -14.740 1.00 91.81 421 MET A O 1
ATOM 3210 N N . PRO A 1 422 ? -0.167 -2.275 -13.125 1.00 92.31 422 PRO A N 1
ATOM 3211 C CA . PRO A 1 422 ? -0.956 -1.294 -13.868 1.00 92.31 422 PRO A CA 1
ATOM 3212 C C . PRO A 1 422 ? -0.148 -0.515 -14.915 1.00 92.31 422 PRO A C 1
ATOM 3214 O O . PRO A 1 422 ? -0.719 -0.003 -15.880 1.00 92.31 422 PRO A O 1
ATOM 3217 N N . ARG A 1 423 ? 1.180 -0.408 -14.771 1.00 93.69 423 ARG A N 1
ATOM 3218 C CA . ARG A 1 423 ? 1.999 0.472 -15.616 1.00 93.69 423 ARG A CA 1
ATOM 3219 C C . ARG A 1 423 ? 2.470 -0.242 -16.869 1.00 93.69 423 ARG A C 1
ATOM 3221 O O . ARG A 1 423 ? 3.121 -1.279 -16.801 1.00 93.69 423 ARG A O 1
ATOM 3228 N N . ARG A 1 424 ? 2.207 0.348 -18.033 1.00 95.62 424 ARG A N 1
ATOM 3229 C CA . ARG A 1 424 ? 2.708 -0.167 -19.314 1.00 95.62 424 ARG A CA 1
ATOM 3230 C C . ARG A 1 424 ? 4.203 0.118 -19.464 1.00 95.62 424 ARG A C 1
ATOM 3232 O O . ARG A 1 424 ? 4.607 1.270 -19.360 1.00 95.62 424 ARG A O 1
ATOM 3239 N N . LEU A 1 425 ? 5.001 -0.888 -19.802 1.00 97.19 425 LEU A N 1
ATOM 3240 C CA . LEU A 1 425 ? 6.402 -0.729 -20.185 1.00 97.19 425 LEU A CA 1
ATOM 3241 C C . LEU A 1 425 ? 6.519 -0.688 -21.713 1.00 97.19 425 LEU A C 1
ATOM 3243 O O . LEU A 1 425 ? 6.146 -1.640 -22.404 1.00 97.19 425 LEU A O 1
ATOM 3247 N N . GLN A 1 426 ? 7.032 0.415 -22.247 1.00 97.00 426 GLN A N 1
ATOM 3248 C CA . GLN A 1 426 ? 7.205 0.627 -23.683 1.00 97.00 426 GLN A CA 1
ATOM 3249 C C . GLN A 1 426 ? 8.677 0.651 -24.053 1.00 97.00 426 GLN A C 1
ATOM 3251 O O . GLN A 1 426 ? 9.490 1.216 -23.326 1.00 97.00 426 GLN A O 1
ATOM 3256 N N . ARG A 1 427 ? 9.001 0.080 -25.213 1.00 97.62 427 ARG A N 1
ATOM 3257 C CA . ARG A 1 427 ? 10.309 0.224 -25.842 1.00 97.62 427 ARG A CA 1
ATOM 3258 C C . ARG A 1 427 ? 10.329 1.466 -26.718 1.00 97.62 427 ARG A C 1
ATOM 3260 O O . ARG A 1 427 ? 9.435 1.662 -27.545 1.00 97.62 427 ARG A O 1
ATOM 3267 N N . CYS A 1 428 ? 11.377 2.260 -26.564 1.00 97.94 428 CYS A N 1
ATOM 3268 C CA . CYS A 1 428 ? 11.566 3.522 -27.256 1.00 97.94 428 CYS A CA 1
ATOM 3269 C C . CYS A 1 428 ? 12.879 3.505 -28.045 1.00 97.94 428 CYS A C 1
ATOM 3271 O O . CYS A 1 428 ? 13.878 2.961 -27.573 1.00 97.94 428 CYS A O 1
ATOM 3273 N N . PHE A 1 429 ? 12.875 4.109 -29.233 1.00 97.94 429 PHE A N 1
ATOM 3274 C CA . PHE A 1 429 ? 14.044 4.192 -30.110 1.00 97.94 429 PHE A CA 1
ATOM 3275 C C . PHE A 1 429 ? 14.209 5.596 -30.690 1.00 97.94 429 PHE A C 1
ATOM 3277 O O . PHE A 1 429 ? 13.255 6.153 -31.242 1.00 97.94 429 PHE A O 1
ATOM 3284 N N . HIS A 1 430 ? 15.412 6.154 -30.589 1.00 97.69 430 HIS A N 1
ATOM 3285 C CA . HIS A 1 430 ? 15.747 7.450 -31.164 1.00 97.69 430 HIS A CA 1
ATOM 3286 C C . HIS A 1 430 ? 16.413 7.263 -32.539 1.00 97.69 430 HIS A C 1
ATOM 3288 O O . HIS A 1 430 ? 17.567 6.839 -32.605 1.00 97.69 430 HIS A O 1
ATOM 3294 N N . PRO A 1 431 ? 15.758 7.631 -33.656 1.00 96.62 431 PRO A N 1
ATOM 3295 C CA . PRO A 1 431 ? 16.243 7.309 -35.001 1.00 96.62 431 PRO A CA 1
ATOM 3296 C C . PRO A 1 431 ? 17.551 8.013 -35.384 1.00 96.62 431 PRO A C 1
ATOM 3298 O O . PRO A 1 431 ? 18.329 7.460 -36.153 1.00 96.62 431 PRO A O 1
ATOM 3301 N N . THR A 1 432 ? 17.810 9.216 -34.859 1.00 96.31 432 THR A N 1
ATOM 3302 C CA . THR A 1 432 ? 19.040 9.968 -35.174 1.00 96.31 432 THR A CA 1
ATOM 3303 C C . THR A 1 432 ? 20.271 9.434 -34.450 1.00 96.31 432 THR A C 1
ATOM 3305 O O . THR A 1 432 ? 21.327 9.306 -35.057 1.00 96.31 432 THR A O 1
ATOM 3308 N N . THR A 1 433 ? 20.151 9.162 -33.151 1.00 95.56 433 THR A N 1
ATOM 3309 C CA . THR A 1 433 ? 21.276 8.738 -32.319 1.00 95.56 433 THR A CA 1
ATOM 3310 C C . THR A 1 433 ? 21.460 7.229 -32.353 1.00 95.56 433 THR A C 1
ATOM 3312 O O . THR A 1 433 ? 22.577 6.754 -32.200 1.00 95.56 433 THR A O 1
ATOM 3315 N N . GLY A 1 434 ? 20.391 6.462 -32.589 1.00 95.88 434 GLY A N 1
ATOM 3316 C CA . GLY A 1 434 ? 20.363 5.010 -32.427 1.00 95.88 434 GLY A CA 1
ATOM 3317 C C . GLY A 1 434 ? 20.225 4.576 -30.963 1.00 95.88 434 GLY A C 1
ATOM 3318 O O . GLY A 1 434 ? 20.568 3.444 -30.629 1.00 95.88 434 GLY A O 1
ATOM 3319 N N . GLU A 1 435 ? 19.829 5.481 -30.064 1.00 96.62 435 GLU A N 1
ATOM 3320 C CA . GLU A 1 435 ? 19.618 5.172 -28.648 1.00 96.62 435 GLU A CA 1
ATOM 3321 C C . GLU A 1 435 ? 18.351 4.326 -28.460 1.00 96.62 435 GLU A C 1
ATOM 3323 O O . GLU A 1 435 ? 17.290 4.626 -29.020 1.00 96.62 435 GLU A O 1
ATOM 3328 N N . HIS A 1 436 ? 18.451 3.301 -27.613 1.00 97.25 436 HIS A N 1
ATOM 3329 C CA . HIS A 1 436 ? 17.315 2.524 -27.136 1.00 97.25 436 HIS A CA 1
ATOM 3330 C C . HIS A 1 436 ? 17.054 2.826 -25.663 1.00 97.25 436 HIS A C 1
ATOM 3332 O O . HIS A 1 436 ? 17.970 2.941 -24.854 1.00 97.25 436 HIS A O 1
ATOM 3338 N N . THR A 1 437 ? 15.779 2.941 -25.306 1.00 96.06 437 THR A N 1
ATOM 3339 C CA . THR A 1 437 ? 15.364 3.194 -23.927 1.00 96.06 437 THR A CA 1
ATOM 3340 C C . THR A 1 437 ? 13.975 2.614 -23.661 1.00 96.06 437 THR A C 1
ATOM 3342 O O . THR A 1 437 ? 13.381 1.966 -24.531 1.00 96.06 437 THR A O 1
ATOM 3345 N N . VAL A 1 438 ? 13.445 2.833 -22.460 1.00 96.19 438 VAL A N 1
ATOM 3346 C CA . VAL A 1 438 ? 12.078 2.455 -22.090 1.00 96.19 438 VAL A CA 1
ATOM 3347 C C . VAL A 1 438 ? 11.262 3.658 -21.620 1.00 96.19 438 VAL A C 1
ATOM 3349 O O . VAL A 1 438 ? 11.803 4.707 -21.292 1.00 96.19 438 VAL A O 1
ATOM 3352 N N . ALA A 1 439 ? 9.942 3.518 -21.595 1.00 94.44 439 ALA A N 1
ATOM 3353 C CA . ALA A 1 439 ? 9.049 4.463 -20.934 1.00 94.44 439 ALA A CA 1
ATOM 3354 C C . ALA A 1 439 ? 7.996 3.699 -20.131 1.00 94.44 439 ALA A C 1
ATOM 3356 O O . ALA A 1 439 ? 7.432 2.709 -20.604 1.00 94.44 439 ALA A O 1
ATOM 3357 N N . LEU A 1 440 ? 7.754 4.155 -18.906 1.00 92.19 440 LEU A N 1
ATOM 3358 C CA . LEU A 1 440 ? 6.923 3.479 -17.921 1.00 92.19 440 LEU A CA 1
ATOM 3359 C C . LEU A 1 440 ? 5.633 4.258 -17.670 1.00 92.19 440 LEU A C 1
ATOM 3361 O O . LEU A 1 440 ? 5.658 5.305 -17.040 1.00 92.19 440 LEU A O 1
ATOM 3365 N N . GLY A 1 441 ? 4.508 3.776 -18.191 1.00 90.00 441 GLY A N 1
ATOM 3366 C CA . GLY A 1 441 ? 3.196 4.440 -18.135 1.00 90.00 441 GLY A CA 1
ATOM 3367 C C . GLY A 1 441 ? 3.045 5.604 -19.128 1.00 90.00 441 GLY A C 1
ATOM 3368 O O . GLY A 1 441 ? 1.972 5.808 -19.701 1.00 90.00 441 GLY A O 1
ATOM 3369 N N . PHE A 1 442 ? 4.137 6.312 -19.417 1.00 90.62 442 PHE A N 1
ATOM 3370 C CA . PHE A 1 442 ? 4.184 7.489 -20.289 1.00 90.62 442 PHE A CA 1
ATOM 3371 C C . PHE A 1 442 ? 4.479 7.164 -21.759 1.00 90.62 442 PHE A C 1
ATOM 3373 O O . PHE A 1 442 ? 4.840 6.045 -22.110 1.00 90.62 442 PHE A O 1
ATOM 3380 N N . ASP A 1 443 ? 4.311 8.160 -22.631 1.00 91.75 443 ASP A N 1
ATOM 3381 C CA . ASP A 1 443 ? 4.838 8.111 -23.996 1.00 91.75 443 ASP A CA 1
ATOM 3382 C C . ASP A 1 443 ? 6.371 8.122 -24.004 1.00 91.75 443 ASP A C 1
ATOM 3384 O O . ASP A 1 443 ? 7.018 8.545 -23.041 1.00 91.75 443 ASP A O 1
ATOM 3388 N N . CYS A 1 444 ? 6.954 7.661 -25.112 1.00 94.00 444 CYS A N 1
ATOM 3389 C CA . CYS A 1 444 ? 8.393 7.769 -25.308 1.00 94.00 444 CYS A CA 1
ATOM 3390 C C . CYS A 1 444 ? 8.843 9.241 -25.234 1.00 94.00 444 CYS A C 1
ATOM 3392 O O . CYS A 1 444 ? 8.098 10.121 -25.678 1.00 94.00 444 CYS A O 1
ATOM 3394 N N . PRO A 1 445 ? 10.045 9.527 -24.691 1.00 92.06 445 PRO A N 1
ATOM 3395 C CA . PRO A 1 445 ? 10.557 10.892 -24.604 1.00 92.06 445 PRO A CA 1
ATOM 3396 C C . PRO A 1 445 ? 10.592 11.595 -25.967 1.00 92.06 445 PRO A C 1
ATOM 3398 O O . PRO A 1 445 ? 10.658 10.949 -27.012 1.00 92.06 445 PRO A O 1
ATOM 3401 N N . SER A 1 446 ? 10.595 12.930 -25.966 1.00 93.00 446 SER A N 1
ATOM 3402 C CA . SER A 1 446 ? 10.710 13.708 -27.208 1.00 93.00 446 SER A CA 1
ATOM 3403 C C . SER A 1 446 ? 11.932 13.271 -28.028 1.00 93.00 446 SER A C 1
ATOM 3405 O O . SER A 1 446 ? 13.008 13.061 -27.473 1.00 93.00 446 SER A O 1
ATOM 3407 N N . GLY A 1 447 ? 11.755 13.110 -29.342 1.00 95.19 447 GLY A N 1
ATOM 3408 C CA . GLY A 1 447 ? 12.779 12.582 -30.253 1.00 95.19 447 GLY A CA 1
ATOM 3409 C C . GLY A 1 447 ? 12.813 11.053 -30.362 1.00 95.19 447 GLY A C 1
ATOM 3410 O O . GLY A 1 447 ? 13.374 10.529 -31.322 1.00 95.19 447 GLY A O 1
ATOM 3411 N N . PHE A 1 448 ? 12.158 10.328 -29.452 1.00 97.25 448 PHE A N 1
ATOM 3412 C CA . PHE A 1 448 ? 12.023 8.876 -29.527 1.00 97.25 448 PHE A CA 1
ATOM 3413 C C . PHE A 1 448 ? 10.709 8.469 -30.191 1.00 97.25 448 PHE A C 1
ATOM 3415 O O . PHE A 1 448 ? 9.668 9.108 -30.054 1.00 97.25 448 PHE A O 1
ATOM 3422 N N . THR A 1 449 ? 10.756 7.330 -30.867 1.00 97.56 449 THR A N 1
ATOM 3423 C CA . THR A 1 449 ? 9.597 6.632 -31.419 1.00 97.56 449 THR A CA 1
ATOM 3424 C C . THR A 1 449 ? 9.249 5.438 -30.538 1.00 97.56 449 THR A C 1
ATOM 3426 O O . THR A 1 449 ? 10.136 4.766 -30.007 1.00 97.56 449 THR A O 1
ATOM 3429 N N . THR A 1 450 ? 7.955 5.167 -30.360 1.00 97.38 450 THR A N 1
ATOM 3430 C CA . THR A 1 450 ? 7.505 3.923 -29.726 1.00 97.38 450 THR A CA 1
ATOM 3431 C C . THR A 1 450 ? 7.699 2.768 -30.697 1.00 97.38 450 THR A C 1
ATOM 3433 O O . THR A 1 450 ? 7.124 2.777 -31.781 1.00 97.38 450 THR A O 1
ATOM 3436 N N . VAL A 1 451 ? 8.476 1.768 -30.283 1.00 97.25 451 VAL A N 1
ATOM 3437 C CA . VAL A 1 451 ? 8.709 0.551 -31.071 1.00 97.25 451 VAL A CA 1
ATOM 3438 C C . VAL A 1 451 ? 7.645 -0.491 -30.753 1.00 97.25 451 VAL A C 1
ATOM 3440 O O . VAL A 1 451 ? 6.964 -0.982 -31.645 1.00 97.25 451 VAL A O 1
ATOM 3443 N N . GLU A 1 452 ? 7.474 -0.814 -29.469 1.00 97.06 452 GLU A N 1
ATOM 3444 C CA . GLU A 1 452 ? 6.493 -1.801 -29.021 1.00 97.06 452 GLU A CA 1
ATOM 3445 C C . GLU A 1 452 ? 6.116 -1.622 -27.544 1.00 97.06 452 GLU A C 1
ATOM 3447 O O . GLU A 1 452 ? 6.797 -0.933 -26.777 1.00 97.06 452 GLU A O 1
ATOM 3452 N N . THR A 1 453 ? 5.028 -2.278 -27.137 1.00 97.56 453 THR A N 1
ATOM 3453 C CA . THR A 1 453 ? 4.685 -2.478 -25.724 1.00 97.56 453 THR A CA 1
ATOM 3454 C C . THR A 1 453 ? 5.256 -3.810 -25.262 1.00 97.56 453 THR A C 1
ATOM 3456 O O . THR A 1 453 ? 4.838 -4.859 -25.747 1.00 97.56 453 THR A O 1
ATOM 3459 N N . LEU A 1 454 ? 6.175 -3.765 -24.301 1.00 98.06 454 LEU A N 1
ATOM 3460 C CA . LEU A 1 454 ? 6.843 -4.950 -23.766 1.00 98.06 454 LEU A CA 1
ATOM 3461 C C . LEU A 1 454 ? 5.921 -5.718 -22.801 1.00 98.06 454 LEU A C 1
ATOM 3463 O O . LEU A 1 454 ? 5.905 -6.946 -22.772 1.00 98.06 454 LEU A O 1
ATOM 3467 N N . GLY A 1 455 ? 5.098 -5.003 -22.037 1.00 97.88 455 GLY A N 1
ATOM 3468 C CA . GLY A 1 455 ? 4.137 -5.595 -21.110 1.00 97.88 455 GLY A CA 1
ATOM 3469 C C . GLY A 1 455 ? 3.736 -4.612 -20.024 1.00 97.88 455 GLY A C 1
ATOM 3470 O O . GLY A 1 455 ? 3.826 -3.398 -20.222 1.00 97.88 455 GLY A O 1
ATOM 3471 N N . TYR A 1 456 ? 3.313 -5.143 -18.882 1.00 97.31 456 TYR A N 1
ATOM 3472 C CA . TYR A 1 456 ? 2.877 -4.364 -17.734 1.00 97.31 456 TYR A CA 1
ATOM 3473 C C . TYR A 1 456 ? 3.640 -4.755 -16.470 1.00 97.31 456 TYR A C 1
ATOM 3475 O O . TYR A 1 456 ? 3.984 -5.923 -16.260 1.00 97.31 456 TYR A O 1
ATOM 3483 N N . VAL A 1 457 ? 3.925 -3.743 -15.661 1.00 95.25 457 VAL A N 1
ATOM 3484 C CA . VAL A 1 457 ? 4.753 -3.797 -14.459 1.00 95.25 457 VAL A CA 1
ATOM 3485 C C . VAL A 1 457 ? 4.138 -2.951 -13.353 1.00 95.25 457 VAL A C 1
ATOM 3487 O O . VAL A 1 457 ? 3.190 -2.188 -13.574 1.00 95.25 457 VAL A O 1
ATOM 3490 N N . ARG A 1 458 ? 4.710 -3.083 -12.164 1.00 89.00 458 ARG A N 1
ATOM 3491 C CA . ARG A 1 458 ? 4.383 -2.277 -11.003 1.00 89.00 458 ARG A CA 1
ATOM 3492 C C . ARG A 1 458 ? 5.296 -1.084 -10.884 1.00 89.00 458 ARG A C 1
ATOM 3494 O O . ARG A 1 458 ? 6.532 -1.193 -11.040 1.00 89.00 458 ARG A O 1
#

Foldseek 3Di:
DPQDAAEAEAELAPDQADDPVSCVPGLVVVVVVLVVVLVCVVVVHDDGAYEYEYQAFPPGDSVVSVLVCCVDPSSVVRFDAQPPQRFGEYEAEDDPPPDPVSNRRHHDPVVVVVCVVSRYDYQYEEAEDALPLVDQYFHQHWAFDDPPFGFLAQLDPDARNTHWNCQHSRWTEAHAFLKGAPFQLQFVRRMNWRLLNSRRLRSLQVCQASLIPYYRQPHADPPVFDWAAQPPPPALRRFGALCSVPPCRRTTTGAPQFNGGHRHQHADPVNGNSSVLLVVLSVVSSSVCVVVVHGGLPDCVRPSNDDDDSQFKAWWWWKAAPVLLAIDIASDPVVVVVVVVVRIDTAAQPNHGDYPPPPDPPHDHAQADGFMAGSDDDPQKAWWWWFDDPHYTAIDSDCCRVVGHTDGTHHIAGADAHSNFSWWKWWKAQPPPRRIGIGINDDDPPNIDTDDTPHTTD